Protein AF-0000000072866044 (afdb_homodimer)

pLDDT: mean 79.86, std 19.88, range [23.05, 97.19]

Sequence (436 aa):
MRSSCVAKRYHACALRVPADTEILWDAISYHPGSRALTWEPTCPVSGHVNLCWRPGPGAHCLKLEHSGRPAHGRVRYPLVDPQPQLCLKFSTSLGFRVRCPFEKLLFPAWKMTTQPAPSPGHLRIAFFSPSPARFQVCLCHQGKTWPPACHRVLRAMPLPPASVSQGDPTEDPTVAFVDIPRDDACAPSTCIQGWRTDVHFSAPQQLCNLQCGAAAPSMRSSCVAKRYHACALRVPADTEILWDAISYHPGSRALTWEPTCPVSGHVNLCWRPGPGAHCLKLEHSGRPAHGRVRYPLVDPQPQLCLKFSTSLGFRVRCPFEKLLFPAWKMTTQPAPSPGHLRIAFFSPSPARFQVCLCHQGKTWPPACHRVLRAMPLPPASVSQGDPTEDPTVAFVDIPRDDACAPSTCIQGWRTDVHFSAPQQLCNLQCGAAAPS

Solvent-accessible surface area (backbone atoms only — not comparable to full-atom values): 24261 Å² total; per-residue (Å²): 135,85,81,77,72,78,68,73,77,72,59,78,50,64,78,78,48,82,79,54,51,57,58,53,48,59,22,34,34,37,22,57,68,64,26,25,39,32,39,41,48,93,31,79,48,78,42,35,31,28,40,20,31,30,90,45,89,89,48,72,68,44,72,43,85,94,38,73,41,73,29,79,40,77,42,77,42,65,36,41,53,60,26,40,30,28,28,42,34,42,35,43,97,88,46,71,50,76,47,43,64,29,51,74,42,56,29,35,41,51,45,78,48,76,43,80,32,92,54,84,67,26,30,24,42,37,36,40,22,56,54,91,76,43,39,34,35,29,44,15,47,64,86,39,71,51,66,91,64,32,53,67,79,42,70,36,42,74,54,70,78,56,86,66,72,78,69,76,80,71,71,72,57,32,48,28,32,38,76,40,51,34,72,67,61,37,29,84,54,18,24,43,35,36,32,57,61,82,49,76,42,56,45,54,50,78,48,63,59,47,80,69,69,82,73,75,80,129,136,87,80,76,74,76,69,73,77,73,59,80,51,65,79,76,49,80,79,53,50,58,59,53,48,60,22,35,32,36,22,58,69,64,26,26,39,32,38,41,48,93,35,81,48,78,42,35,29,28,39,21,32,29,89,45,90,91,47,71,66,42,74,43,84,93,37,74,40,73,28,83,39,78,43,78,43,64,36,41,53,60,24,40,33,28,26,42,34,42,36,44,98,87,44,70,49,74,47,43,64,28,52,74,44,57,30,36,42,52,45,80,47,76,44,79,33,93,54,84,69,26,30,23,42,36,36,39,22,55,53,89,77,42,39,34,35,29,45,16,48,65,88,40,69,50,67,94,64,32,55,65,77,42,71,38,41,74,55,71,80,56,85,66,73,75,70,77,77,70,72,71,56,33,48,30,32,38,76,39,51,32,73,67,60,36,29,84,54,17,24,42,35,38,33,54,62,81,50,75,42,57,44,54,49,76,48,64,58,48,79,70,69,82,71,74,78,127

Organism: Camelus dromedarius (NCBI:txid9838)

Secondary structure (DSSP, 8-state):
--------------TTSGGGHHHHHTTEEEETTTTEEEE--SS---SEEEEEE--STTPPPEEPTT--EE-SS-EEE-SB---TTEEEEEE-SS-EEEE-TTTT-SS-SSEEEEEE-SSTTEEEEEEEESS---EEEEEEETT--SGGG-EEEEE-EEPP--------SS---EEEEEEEEHHHHTSTTEEEEEEESSSSB-PPEEEES---------/--------------TTSGGGHHHHHTTEEEETTTTEEEE--SS---SEEEEEE--STTPPPEEPTT--EE-SS-EEE-SB---TTEEEEEE-SS-EEEE-TTTT-SS-SSEEEEEE-SSTTEEEEEEEESS---EEEEEEETT--SGGG-EEEEE-EEPP--------SS-PPEEEEEEEEHHHHTSTTEEEEEEESSSSB-PPEEEES---------

Nearest PDB structures (foldseek):
  7skp-assembly1_B  TM=4.802E-01  e=5.823E-01  synthetic construct
  6xco-assembly1_D  TM=2.799E-01  e=1.063E-01  Homo sapiens
  5ks9-assembly1_G  TM=3.116E-01  e=2.854E-01  Homo sapiens
  7skp-assembly1_A  TM=3.589E-01  e=5.218E-01  synthetic construct
  5d2l-assembly1_I  TM=3.971E-01  e=3.761E+00  Homo sapiens

Foldseek 3Di:
DPPPPPPPPQPPLCPVDPVSVVQQVVQWDADVVQRKIKGFRPHADFFKKFKFFDQDPPGDTHGDPPGIDTRGGMDMDTFEWLAQRIKMKTADPVGIDIDRPCVPPPDTQKDWDWDCDPDAQKIKIKMFHQDDFKKKKFKAAQPQPDVVSTPDIGTWAWDDPPVVPPDDPPRGTTMTIDIDGPCRCQPARMKMWMWTDVGDDTHIHIDTNDDPPDRDDD/DDPPPPPPPQPPLCVPDPVSVVQQVVQWDADVVQRKIKGFRPHADFFKKFKFFDQDPPGDTHGDPPGIDTRGGMDMDTFEWLAQRIKMKTADPVGIDIDRPCVPPPDTQKDWDWDCDPDAQKIKIKMFHQDDFKKKKFKAAAPQPDVVSTPDIGIWAWDDPPVPPPDDPPRGTTMTIDIDGNCRCQPARMKMWMWTDPGDDTHIHIDTNDDPPDRPDD

Structure (mmCIF, N/CA/C/O backbone):
data_AF-0000000072866044-model_v1
#
loop_
_entity.id
_entity.type
_entity.pdbx_description
1 polymer 'Putative interleukin-17 receptor E-like'
#
loop_
_atom_site.group_PDB
_atom_site.id
_atom_site.type_symbol
_atom_site.label_atom_id
_atom_site.label_alt_id
_atom_site.label_comp_id
_atom_site.label_asym_id
_atom_site.label_entity_id
_atom_site.label_seq_id
_atom_site.pdbx_PDB_ins_code
_atom_site.Cartn_x
_atom_site.Cartn_y
_atom_site.Cartn_z
_atom_site.occupancy
_atom_site.B_iso_or_equiv
_atom_site.auth_seq_id
_atom_site.auth_comp_id
_atom_site.auth_asym_id
_atom_site.auth_atom_id
_atom_site.pdbx_PDB_model_num
ATOM 1 N N . MET A 1 1 ? -48.031 -18.766 2.736 1 23.05 1 MET A N 1
ATOM 2 C CA . MET A 1 1 ? -47.094 -17.625 2.754 1 23.05 1 MET A CA 1
ATOM 3 C C . MET A 1 1 ? -45.938 -17.859 1.81 1 23.05 1 MET A C 1
ATOM 5 O O . MET A 1 1 ? -45.219 -18.859 1.936 1 23.05 1 MET A O 1
ATOM 9 N N . ARG A 1 2 ? -46 -17.344 0.499 1 23.19 2 ARG A N 1
ATOM 10 C CA . ARG A 1 2 ? -45.219 -17.484 -0.715 1 23.19 2 ARG A CA 1
ATOM 11 C C . ARG A 1 2 ? -43.812 -16.922 -0.524 1 23.19 2 ARG A C 1
ATOM 13 O O . ARG A 1 2 ? -43.656 -15.758 -0.14 1 23.19 2 ARG A O 1
ATOM 20 N N . SER A 1 3 ? -42.844 -17.703 -0.082 1 25.66 3 SER A N 1
ATOM 21 C CA . SER A 1 3 ? -41.438 -17.375 0.118 1 25.66 3 SER A CA 1
ATOM 22 C C . SER A 1 3 ? -40.812 -16.828 -1.161 1 25.66 3 SER A C 1
ATOM 24 O O . SER A 1 3 ? -40.75 -17.531 -2.174 1 25.66 3 SER A O 1
ATOM 26 N N . SER A 1 4 ? -41 -15.539 -1.561 1 24.58 4 SER A N 1
ATOM 27 C CA . SER A 1 4 ? -40.5 -14.945 -2.789 1 24.58 4 SER A CA 1
ATOM 28 C C . SER A 1 4 ? -38.969 -14.961 -2.812 1 24.58 4 SER A C 1
ATOM 30 O O . SER A 1 4 ? -38.312 -14.367 -1.941 1 24.58 4 SER A O 1
ATOM 32 N N . CYS A 1 5 ? -38.312 -16.047 -3.188 1 25.22 5 CYS A N 1
ATOM 33 C CA . CYS A 1 5 ? -36.906 -16.156 -3.551 1 25.22 5 CYS A CA 1
ATOM 34 C C . CYS A 1 5 ? -36.5 -15.016 -4.469 1 25.22 5 CYS A C 1
ATOM 36 O O . CYS A 1 5 ? -37.031 -14.859 -5.566 1 25.22 5 CYS A O 1
ATOM 38 N N . VAL A 1 6 ? -36.25 -13.883 -3.98 1 29.11 6 VAL A N 1
ATOM 39 C CA . VAL A 1 6 ? -35.75 -12.844 -4.871 1 29.11 6 VAL A CA 1
ATOM 40 C C . VAL A 1 6 ? -34.562 -13.391 -5.68 1 29.11 6 VAL A C 1
ATOM 42 O O . VAL A 1 6 ? -33.562 -13.812 -5.113 1 29.11 6 VAL A O 1
ATOM 45 N N . ALA A 1 7 ? -34.719 -14.086 -6.816 1 30.11 7 ALA A N 1
ATOM 46 C CA . ALA A 1 7 ? -33.812 -14.406 -7.898 1 30.11 7 ALA A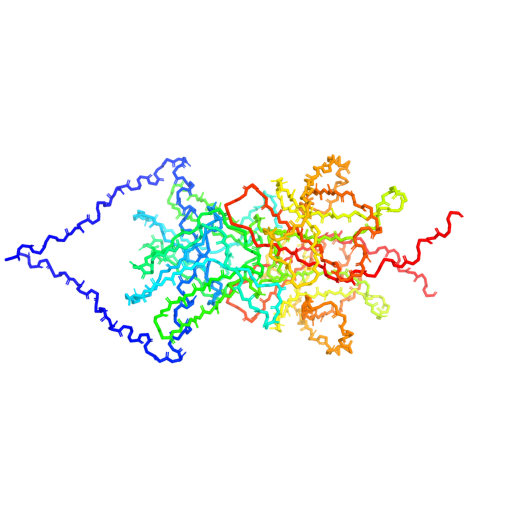 CA 1
ATOM 47 C C . ALA A 1 7 ? -32.875 -13.242 -8.188 1 30.11 7 ALA A C 1
ATOM 49 O O . ALA A 1 7 ? -33.312 -12.133 -8.484 1 30.11 7 ALA A O 1
ATOM 50 N N . LYS A 1 8 ? -31.844 -13.32 -7.574 1 34.25 8 LYS A N 1
ATOM 51 C CA . LYS A 1 8 ? -30.922 -12.328 -8.094 1 34.25 8 LYS A CA 1
ATOM 52 C C . LYS A 1 8 ? -30.859 -12.375 -9.625 1 34.25 8 LYS A C 1
ATOM 54 O O . LYS A 1 8 ? -30.703 -13.445 -10.211 1 34.25 8 LYS A O 1
ATOM 59 N N . ARG A 1 9 ? -31.547 -11.625 -10.344 1 32.16 9 ARG A N 1
ATOM 60 C CA . ARG A 1 9 ? -31.469 -11.523 -11.797 1 32.16 9 ARG A CA 1
ATOM 61 C C . ARG A 1 9 ? -30.031 -11.586 -12.273 1 32.16 9 ARG A C 1
ATOM 63 O O . ARG A 1 9 ? -29.188 -10.812 -11.836 1 32.16 9 ARG A O 1
ATOM 70 N N . TYR A 1 10 ? -29.5 -12.828 -12.531 1 34.56 10 TYR A N 1
ATOM 71 C CA . TYR A 1 10 ? -28.234 -13.039 -13.219 1 34.56 10 TYR A CA 1
ATOM 72 C C . TYR A 1 10 ? -28.172 -12.242 -14.516 1 34.56 10 TYR A C 1
ATOM 74 O O . TYR A 1 10 ? -28.969 -12.469 -15.422 1 34.56 10 TYR A O 1
ATOM 82 N N . HIS A 1 11 ? -28.094 -11 -14.547 1 36.72 11 HIS A N 1
ATOM 83 C CA . HIS A 1 11 ? -27.797 -10.43 -15.852 1 36.72 11 HIS A CA 1
ATOM 84 C C . HIS A 1 11 ? -26.688 -11.211 -16.547 1 36.72 11 HIS A C 1
ATOM 86 O O . HIS A 1 11 ? -25.688 -11.578 -15.922 1 36.72 11 HIS A O 1
ATOM 92 N N . ALA A 1 12 ? -26.969 -12.008 -17.484 1 39.56 12 ALA A N 1
ATOM 93 C CA . ALA A 1 12 ? -26 -12.641 -18.391 1 39.56 12 ALA A CA 1
ATOM 94 C C . ALA A 1 12 ? -24.797 -11.742 -18.609 1 39.56 12 ALA A C 1
ATOM 96 O O . ALA A 1 12 ? -24.906 -10.664 -19.203 1 39.56 12 ALA A O 1
ATOM 97 N N . CYS A 1 13 ? -23.969 -11.539 -17.641 1 50.25 13 CYS A N 1
ATOM 98 C CA . CYS A 1 13 ? -22.719 -10.82 -17.844 1 50.25 13 CYS A CA 1
ATOM 99 C C . CYS A 1 13 ? -22.047 -11.266 -19.141 1 50.25 13 CYS A C 1
ATOM 101 O O . CYS A 1 13 ? -21.594 -12.406 -19.25 1 50.25 13 CYS A O 1
ATOM 103 N N . ALA A 1 14 ? -22.656 -11.078 -20.328 1 44.72 14 ALA A N 1
ATOM 104 C CA . ALA A 1 14 ? -21.938 -11.344 -21.578 1 44.72 14 ALA A CA 1
ATOM 105 C C . ALA A 1 14 ? -20.484 -10.914 -21.469 1 44.72 14 ALA A C 1
ATOM 107 O O . ALA A 1 14 ? -20.172 -9.719 -21.484 1 44.72 14 ALA A O 1
ATOM 108 N N . LEU A 1 15 ? -19.766 -11.539 -20.734 1 49.53 15 LEU A N 1
ATOM 109 C CA . LEU A 1 15 ? -18.312 -11.344 -20.734 1 49.53 15 LEU A CA 1
ATOM 110 C C . LEU A 1 15 ? -17.797 -11.148 -22.156 1 49.53 15 LEU A C 1
ATOM 112 O O . LEU A 1 15 ? -16.594 -11.25 -22.406 1 49.53 15 LEU A O 1
ATOM 116 N N . ARG A 1 16 ? -18.703 -11.133 -23.203 1 43.28 16 ARG A N 1
ATOM 117 C CA . ARG A 1 16 ? -18.125 -11.039 -24.531 1 43.28 16 ARG A CA 1
ATOM 118 C C . ARG A 1 16 ? -17.469 -9.68 -24.766 1 43.28 16 ARG A C 1
ATOM 120 O O . ARG A 1 16 ? -16.844 -9.445 -25.797 1 43.28 16 ARG A O 1
ATOM 127 N N . VAL A 1 17 ? -17.938 -8.523 -24.234 1 43.94 17 VAL A N 1
ATOM 128 C CA . VAL A 1 17 ? -17.578 -7.223 -24.797 1 43.94 17 VAL A CA 1
ATOM 129 C C . VAL A 1 17 ? -16.312 -6.703 -24.125 1 43.94 17 VAL A C 1
ATOM 131 O O . VAL A 1 17 ? -16.172 -6.809 -22.906 1 43.94 17 VAL A O 1
ATOM 134 N N . PRO A 1 18 ? -15.359 -6.215 -24.906 1 46.56 18 PRO A N 1
ATOM 135 C CA . PRO A 1 18 ? -14.109 -5.562 -24.516 1 46.56 18 PRO A CA 1
ATOM 136 C C . PRO A 1 18 ? -14.273 -4.648 -23.312 1 46.56 18 PRO A C 1
ATOM 138 O O . PRO A 1 18 ? -13.383 -4.57 -22.469 1 46.56 18 PRO A O 1
ATOM 141 N N . ALA A 1 19 ? -15.266 -3.787 -23.391 1 44.84 19 ALA A N 1
ATOM 142 C CA . ALA A 1 19 ? -15.555 -2.721 -22.438 1 44.84 19 ALA A CA 1
ATOM 143 C C . ALA A 1 19 ? -15.883 -3.291 -21.047 1 44.84 19 ALA A C 1
ATOM 145 O O . ALA A 1 19 ? -15.609 -2.656 -20.031 1 44.84 19 ALA A O 1
ATOM 146 N N . ASP A 1 20 ? -16.469 -4.359 -21 1 49.62 20 ASP A N 1
ATOM 147 C CA . ASP A 1 20 ? -17.047 -5.105 -19.891 1 49.62 20 ASP A CA 1
ATOM 148 C C . ASP A 1 20 ? -15.953 -5.688 -19 1 49.62 20 ASP A C 1
ATOM 150 O O . ASP A 1 20 ? -16.25 -6.301 -17.969 1 49.62 20 ASP A O 1
ATOM 154 N N . THR A 1 21 ? -14.75 -5.492 -19.547 1 56.94 21 THR A N 1
ATOM 155 C CA . THR A 1 21 ? -13.578 -6.074 -18.906 1 56.94 21 THR A CA 1
ATOM 156 C C . THR A 1 21 ? -13.258 -5.344 -17.594 1 56.94 21 THR A C 1
ATOM 158 O O . THR A 1 21 ? -12.789 -5.961 -16.641 1 56.94 21 THR A O 1
ATOM 161 N N . GLU A 1 22 ? -13.695 -4.086 -17.594 1 64.38 22 GLU A N 1
ATOM 162 C CA . GLU A 1 22 ? -13.391 -3.342 -16.375 1 64.38 22 GLU A CA 1
ATOM 163 C C . GLU A 1 22 ? -14.227 -3.852 -15.195 1 64.38 22 GLU A C 1
ATOM 165 O O . GLU A 1 22 ? -13.758 -3.857 -14.055 1 64.38 22 GLU A O 1
ATOM 170 N N . ILE A 1 23 ? -15.383 -4.316 -15.625 1 63.91 23 ILE A N 1
ATOM 171 C CA . ILE A 1 23 ? -16.297 -4.793 -14.602 1 63.91 23 ILE A CA 1
ATOM 172 C C . ILE A 1 23 ? -15.719 -6.023 -13.914 1 63.91 23 ILE A C 1
ATOM 174 O O . ILE A 1 23 ? -15.906 -6.219 -12.711 1 63.91 23 ILE A O 1
ATOM 178 N N . LEU A 1 24 ? -15.016 -6.762 -14.703 1 70.62 24 LEU A N 1
ATOM 179 C CA . LEU A 1 24 ? -14.398 -7.973 -14.172 1 70.62 24 LEU A CA 1
ATOM 180 C C . LEU A 1 24 ? -13.422 -7.641 -13.047 1 70.62 24 LEU A C 1
ATOM 182 O O . LEU A 1 24 ? -13.344 -8.367 -12.062 1 70.62 24 LEU A O 1
ATOM 186 N N . TRP A 1 25 ? -12.852 -6.398 -13.156 1 73 25 TRP A N 1
ATOM 187 C CA . TRP A 1 25 ? -11.75 -6.125 -12.234 1 73 25 TRP A CA 1
ATOM 188 C C . TRP A 1 25 ? -12.242 -5.348 -11.016 1 73 25 TRP A C 1
ATOM 190 O O . TRP A 1 25 ? -11.578 -5.316 -9.977 1 73 25 TRP A O 1
ATOM 200 N N . ASP A 1 26 ? -13.383 -4.801 -11.18 1 78.19 26 ASP A N 1
ATOM 201 C CA . ASP A 1 26 ? -13.984 -4.188 -9.992 1 78.19 26 ASP A CA 1
ATOM 202 C C . ASP A 1 26 ? -14.375 -5.246 -8.961 1 78.19 26 ASP A C 1
ATOM 204 O O . ASP A 1 26 ? -14.703 -4.914 -7.82 1 78.19 26 ASP A O 1
ATOM 208 N N . ALA A 1 27 ? -14.188 -6.465 -9.383 1 83.44 27 ALA A N 1
ATOM 209 C CA . ALA A 1 27 ? -14.562 -7.609 -8.555 1 83.44 27 ALA A CA 1
ATOM 210 C C . ALA A 1 27 ? -13.406 -8.047 -7.668 1 83.44 27 ALA A C 1
ATOM 212 O O . ALA A 1 27 ? -13.539 -8.984 -6.875 1 83.44 27 ALA A O 1
ATOM 213 N N . ILE A 1 28 ? -12.266 -7.371 -7.77 1 91.19 28 ILE A N 1
ATOM 214 C CA . ILE A 1 28 ? -11.109 -7.727 -6.953 1 91.19 28 ILE A CA 1
ATOM 215 C C . ILE A 1 28 ? -11.18 -6.984 -5.621 1 91.19 28 ILE A C 1
ATOM 217 O O . ILE A 1 28 ? -11.43 -5.777 -5.586 1 91.19 28 ILE A O 1
ATOM 221 N N . SER A 1 29 ? -11.031 -7.715 -4.562 1 92.44 29 SER A N 1
ATOM 222 C CA . SER A 1 29 ? -11.008 -7.125 -3.229 1 92.44 29 SER A CA 1
ATOM 223 C C . SER A 1 29 ? -9.82 -7.629 -2.42 1 92.44 29 SER A C 1
ATOM 225 O O . SER A 1 29 ? -9.5 -8.82 -2.453 1 92.44 29 SER A O 1
ATOM 227 N N . TYR A 1 30 ? -9.203 -6.758 -1.71 1 92.69 30 TYR A N 1
ATOM 228 C CA . TYR A 1 30 ? -8.141 -7.117 -0.778 1 92.69 30 TYR A CA 1
ATOM 229 C C . TYR A 1 30 ? -8.617 -6.996 0.665 1 92.69 30 TYR A C 1
ATOM 231 O O . TYR A 1 30 ? -9.266 -6.016 1.032 1 92.69 30 TYR A O 1
ATOM 239 N N . HIS A 1 31 ? -8.32 -7.957 1.426 1 90.56 31 HIS A N 1
ATOM 240 C CA . HIS A 1 31 ? -8.68 -8.016 2.838 1 90.56 31 HIS A CA 1
ATOM 241 C C . HIS A 1 31 ? -7.449 -7.844 3.725 1 90.56 31 HIS A C 1
ATOM 243 O O . HIS A 1 31 ? -6.793 -8.828 4.078 1 90.56 31 HIS A O 1
ATOM 249 N N . PRO A 1 32 ? -7.227 -6.613 4.141 1 87.38 32 PRO A N 1
ATOM 250 C CA . PRO A 1 32 ? -5.973 -6.352 4.852 1 87.38 32 PRO A CA 1
ATOM 251 C C . PRO A 1 32 ? -5.848 -7.156 6.145 1 87.38 32 PRO A C 1
ATOM 253 O O . PRO A 1 32 ? -4.742 -7.535 6.539 1 87.38 32 PRO A O 1
ATOM 256 N N . GLY A 1 33 ? -6.926 -7.406 6.797 1 84 33 GLY A N 1
ATOM 257 C CA . GLY A 1 33 ? -6.879 -8.156 8.039 1 84 33 GLY A CA 1
ATOM 258 C C . GLY A 1 33 ? -6.34 -9.562 7.871 1 84 33 GLY A C 1
ATOM 259 O O . GLY A 1 33 ? -5.504 -10.008 8.656 1 84 33 GLY A O 1
ATOM 260 N N . SER A 1 34 ? -6.824 -10.188 6.902 1 86.06 34 SER A N 1
ATOM 261 C CA . SER A 1 34 ? -6.41 -11.562 6.648 1 86.06 34 SER A CA 1
ATOM 262 C C . SER A 1 34 ? -5.359 -11.633 5.547 1 86.06 34 SER A C 1
ATOM 264 O O . SER A 1 34 ? -4.852 -12.711 5.23 1 86.06 34 SER A O 1
ATOM 266 N N . ARG A 1 35 ? -5.023 -10.523 4.992 1 89.62 35 ARG A N 1
ATOM 267 C CA . ARG A 1 35 ? -4.074 -10.438 3.887 1 89.62 35 ARG A CA 1
ATOM 268 C C . ARG A 1 35 ? -4.473 -11.375 2.752 1 89.62 35 ARG A C 1
ATOM 270 O O . ARG A 1 35 ? -3.639 -12.117 2.232 1 89.62 35 ARG A O 1
ATOM 277 N N . ALA A 1 36 ? -5.734 -11.305 2.455 1 93.44 36 ALA A N 1
ATOM 278 C CA . ALA A 1 36 ? -6.262 -12.148 1.389 1 93.44 36 ALA A CA 1
ATOM 279 C C . ALA A 1 36 ? -6.746 -11.312 0.211 1 93.44 36 ALA A C 1
ATOM 281 O O . ALA A 1 36 ? -7.141 -10.156 0.384 1 93.44 36 ALA A O 1
ATOM 282 N N . LEU A 1 37 ? -6.672 -11.875 -0.979 1 94.69 37 LEU A N 1
ATOM 283 C CA . LEU A 1 37 ? -7.219 -11.297 -2.199 1 94.69 37 LEU A CA 1
ATOM 284 C C . LEU A 1 37 ? -8.391 -12.125 -2.721 1 94.69 37 LEU A C 1
ATOM 286 O O . LEU A 1 37 ? -8.305 -13.352 -2.793 1 94.69 37 LEU A O 1
ATOM 290 N N . THR A 1 38 ? -9.453 -11.453 -2.979 1 93.69 38 THR A N 1
ATOM 291 C CA . THR A 1 38 ? -10.594 -12.172 -3.529 1 93.69 38 THR A CA 1
ATOM 292 C C . THR A 1 38 ? -11.016 -11.57 -4.871 1 93.69 38 THR A C 1
ATOM 294 O O . THR A 1 38 ? -10.781 -10.391 -5.129 1 93.69 38 THR A O 1
ATOM 297 N N . TRP A 1 39 ? -11.469 -12.43 -5.715 1 92.5 39 TRP A N 1
ATOM 298 C CA . TRP A 1 39 ? -12.086 -12.07 -6.984 1 92.5 39 TRP A CA 1
ATOM 299 C C . TRP A 1 39 ? -13.484 -12.672 -7.098 1 92.5 39 TRP A C 1
ATOM 301 O O . TRP A 1 39 ? -13.656 -13.891 -7.047 1 92.5 39 TRP A O 1
ATOM 311 N N . GLU A 1 40 ? -14.445 -11.828 -7.117 1 88 40 GLU A N 1
ATOM 312 C CA . GLU A 1 40 ? -15.836 -12.266 -7.168 1 88 40 GLU A CA 1
ATOM 313 C C . GLU A 1 40 ? -16.609 -11.531 -8.266 1 88 40 GLU A C 1
ATOM 315 O O . GLU A 1 40 ? -17.234 -10.5 -8.008 1 88 40 GLU A O 1
ATOM 320 N N . PRO A 1 41 ? -16.594 -12.164 -9.391 1 81.56 41 PRO A N 1
ATOM 321 C CA . PRO A 1 41 ? -17.312 -11.516 -10.484 1 81.56 41 PRO A CA 1
ATOM 322 C C . PRO A 1 41 ? -18.797 -11.336 -10.195 1 81.56 41 PRO A C 1
ATOM 324 O O . PRO A 1 41 ? -19.406 -12.195 -9.555 1 81.56 41 PRO A O 1
ATOM 327 N N . THR A 1 42 ? -19.359 -10.234 -10.648 1 76.62 42 THR A N 1
ATOM 328 C CA . THR A 1 42 ? -20.75 -9.906 -10.398 1 76.62 42 THR A CA 1
ATOM 329 C C . THR A 1 42 ? -21.672 -10.812 -11.203 1 76.62 42 THR A C 1
ATOM 331 O O . THR A 1 42 ? -22.859 -10.961 -10.875 1 76.62 42 THR A O 1
ATOM 334 N N . CYS A 1 43 ? -21.156 -11.383 -12.273 1 76.88 43 CYS A N 1
ATOM 335 C CA . CYS A 1 43 ? -21.906 -12.312 -13.102 1 76.88 43 CYS A CA 1
ATOM 336 C C . CYS A 1 43 ? -21.141 -13.633 -13.258 1 76.88 43 CYS A C 1
ATOM 338 O O . CYS A 1 43 ? -19.922 -13.664 -13.148 1 76.88 43 CYS A O 1
ATOM 340 N N . PRO A 1 44 ? -21.906 -14.68 -13.383 1 78.75 44 PRO A N 1
ATOM 341 C CA . PRO A 1 44 ? -21.219 -15.961 -13.578 1 78.75 44 PRO A CA 1
ATOM 342 C C . PRO A 1 44 ? -20.297 -15.969 -14.781 1 78.75 44 PRO A C 1
ATOM 344 O O . PRO A 1 44 ? -20.641 -15.43 -15.836 1 78.75 44 PRO A O 1
ATOM 347 N N . VAL A 1 45 ? -19.109 -16.375 -14.609 1 80.81 45 VAL A N 1
ATOM 348 C CA . VAL A 1 45 ? -18.141 -16.484 -15.695 1 80.81 45 VAL A CA 1
ATOM 349 C C . VAL A 1 45 ? -17.562 -17.906 -15.734 1 80.81 45 VAL A C 1
ATOM 351 O O . VAL A 1 45 ? -17.672 -18.641 -14.758 1 80.81 45 VAL A O 1
ATOM 354 N N . SER A 1 46 ? -17.203 -18.281 -16.984 1 84 46 SER A N 1
ATOM 355 C CA . SER A 1 46 ? -16.531 -19.562 -17.156 1 84 46 SER A CA 1
ATOM 356 C C . SER A 1 46 ? -15.094 -19.375 -17.625 1 84 46 SER A C 1
ATOM 358 O O . SER A 1 46 ? -14.805 -18.5 -18.438 1 84 46 SER A O 1
ATOM 360 N N . GLY A 1 47 ? -14.219 -20.078 -17.094 1 90.69 47 GLY A N 1
ATOM 361 C CA . GLY A 1 47 ? -12.805 -20 -17.422 1 90.69 47 GLY A CA 1
ATOM 362 C C . GLY A 1 47 ? -11.898 -20.312 -16.234 1 90.69 47 GLY A C 1
ATOM 363 O O . GLY A 1 47 ? -12.227 -21.156 -15.398 1 90.69 47 GLY A O 1
ATOM 364 N N . HIS A 1 48 ? -10.727 -19.75 -16.312 1 94 48 HIS A N 1
ATOM 365 C CA . HIS A 1 48 ? -9.742 -19.969 -15.25 1 94 48 HIS A CA 1
ATOM 366 C C . HIS A 1 48 ? -9.102 -18.656 -14.812 1 94 48 HIS A C 1
ATOM 368 O O . HIS A 1 48 ? -8.984 -17.719 -15.609 1 94 48 HIS A O 1
ATOM 374 N N . VAL A 1 49 ? -8.82 -18.656 -13.531 1 94 49 VAL A N 1
ATOM 375 C CA . VAL A 1 49 ? -8.141 -17.469 -13 1 94 49 VAL A CA 1
ATOM 376 C C . VAL A 1 49 ? -6.895 -17.906 -12.234 1 94 49 VAL A C 1
ATOM 378 O O . VAL A 1 49 ? -6.863 -18.984 -11.641 1 94 49 VAL A O 1
ATOM 381 N N . ASN A 1 50 ? -5.855 -17.109 -12.305 1 96.31 50 ASN A N 1
ATOM 382 C CA . ASN A 1 50 ? -4.641 -17.344 -11.531 1 96.31 50 ASN A CA 1
ATOM 383 C C . ASN A 1 50 ? -3.928 -16.031 -11.195 1 96.31 50 ASN A C 1
ATOM 385 O O . ASN A 1 50 ? -4.172 -15.008 -11.836 1 96.31 50 ASN A O 1
ATOM 389 N N . LEU A 1 51 ? -3.158 -16.078 -10.18 1 97.19 51 LEU A N 1
ATOM 390 C CA . LEU A 1 51 ? -2.23 -14.977 -9.914 1 97.19 51 LEU A CA 1
ATOM 391 C C . LEU A 1 51 ? -1.035 -15.039 -10.859 1 97.19 51 LEU A C 1
ATOM 393 O O . LEU A 1 51 ? -0.642 -16.125 -11.297 1 97.19 51 LEU A O 1
ATOM 397 N N . CYS A 1 52 ? -0.518 -13.906 -11.18 1 96 52 CYS A N 1
ATOM 398 C CA . CYS A 1 52 ? 0.648 -13.875 -12.055 1 96 52 CYS A CA 1
ATOM 399 C C . CYS A 1 52 ? 1.544 -12.688 -11.727 1 96 52 CYS A C 1
ATOM 401 O O . CYS A 1 52 ? 1.129 -11.766 -11.016 1 96 52 CYS A O 1
ATOM 403 N N . TRP A 1 53 ? 2.793 -12.805 -12.109 1 94.88 53 TRP A N 1
ATOM 404 C CA . TRP A 1 53 ? 3.836 -11.82 -11.859 1 94.88 53 TRP A CA 1
ATOM 405 C C . TRP A 1 53 ? 4.199 -11.07 -13.133 1 94.88 53 TRP A C 1
ATOM 407 O O . TRP A 1 53 ? 4.5 -11.688 -14.164 1 94.88 53 TRP A O 1
ATOM 417 N N . ARG A 1 54 ? 4.086 -9.781 -13.047 1 92.69 54 ARG A N 1
ATOM 418 C CA . ARG A 1 54 ? 4.5 -8.914 -14.141 1 92.69 54 ARG A CA 1
ATOM 419 C C . ARG A 1 54 ? 5.699 -8.062 -13.742 1 92.69 54 ARG A C 1
ATOM 421 O O . ARG A 1 54 ? 5.559 -7.094 -12.992 1 92.69 54 ARG A O 1
ATOM 428 N N . PRO A 1 55 ? 6.918 -8.391 -14.242 1 87 55 PRO A N 1
ATOM 429 C CA . PRO A 1 55 ? 8.133 -7.699 -13.797 1 87 55 PRO A CA 1
ATOM 430 C C . PRO A 1 55 ? 8.164 -6.23 -14.211 1 87 55 PRO A C 1
ATOM 432 O O . PRO A 1 55 ? 8.883 -5.43 -13.609 1 87 55 PRO A O 1
ATOM 435 N N . GLY A 1 56 ? 7.484 -5.84 -15.25 1 82 56 GLY A N 1
ATOM 436 C CA . GLY A 1 56 ? 7.438 -4.465 -15.719 1 82 56 GLY A CA 1
ATOM 437 C C . GLY A 1 56 ? 6.336 -4.219 -16.734 1 82 56 GLY A C 1
ATOM 438 O O . GLY A 1 56 ? 5.637 -5.148 -17.141 1 82 56 GLY A O 1
ATOM 439 N N . PRO A 1 57 ? 6.227 -2.945 -17.016 1 78.56 57 PRO A N 1
ATOM 440 C CA . PRO A 1 57 ? 5.191 -2.633 -18 1 78.56 57 PRO A CA 1
ATOM 441 C C . PRO A 1 57 ? 5.41 -3.352 -19.328 1 78.56 57 PRO A C 1
ATOM 443 O O . PRO A 1 57 ? 6.543 -3.428 -19.812 1 78.56 57 PRO A O 1
ATOM 446 N N . GLY A 1 58 ? 4.383 -3.861 -19.875 1 81.19 58 GLY A N 1
ATOM 447 C CA . GLY A 1 58 ? 4.453 -4.492 -21.188 1 81.19 58 GLY A CA 1
ATOM 448 C C . GLY A 1 58 ? 4.961 -5.922 -21.125 1 81.19 58 GLY A C 1
ATOM 449 O O . GLY A 1 58 ? 4.906 -6.641 -22.125 1 81.19 58 GLY A O 1
ATOM 450 N N . ALA A 1 59 ? 5.578 -6.277 -20.062 1 85.5 59 ALA A N 1
ATOM 451 C CA . ALA A 1 59 ? 6.074 -7.645 -19.938 1 85.5 59 ALA A CA 1
ATOM 452 C C . ALA A 1 59 ? 4.926 -8.641 -19.828 1 85.5 59 ALA A C 1
ATOM 454 O O . ALA A 1 59 ? 3.812 -8.273 -19.438 1 85.5 59 ALA A O 1
ATOM 455 N N . HIS A 1 60 ? 5.238 -9.852 -20.219 1 89.75 60 HIS A N 1
ATOM 456 C CA . HIS A 1 60 ? 4.254 -10.922 -20.047 1 89.75 60 HIS A CA 1
ATOM 457 C C . HIS A 1 60 ? 4.055 -11.242 -18.578 1 89.75 60 HIS A C 1
ATOM 459 O O . HIS A 1 60 ? 5 -11.188 -17.781 1 89.75 60 HIS A O 1
ATOM 465 N N . CYS A 1 61 ? 2.824 -11.523 -18.281 1 93.31 61 CYS A N 1
ATOM 466 C CA . CYS A 1 61 ? 2.498 -11.914 -16.922 1 93.31 61 CYS A CA 1
ATOM 467 C C . CYS A 1 61 ? 2.75 -13.406 -16.703 1 93.31 61 CYS A C 1
ATOM 469 O O . CYS A 1 61 ? 2.113 -14.242 -17.344 1 93.31 61 CYS A O 1
ATOM 471 N N . LEU A 1 62 ? 3.639 -13.719 -15.734 1 92.88 62 LEU A N 1
ATOM 472 C CA . LEU A 1 62 ? 4.039 -15.102 -15.523 1 92.88 62 LEU A CA 1
ATOM 473 C C . LEU A 1 62 ? 3.264 -15.719 -14.359 1 92.88 62 LEU A C 1
ATOM 475 O O . LEU A 1 62 ? 3.244 -15.164 -13.258 1 92.88 62 LEU A O 1
ATOM 479 N N . LYS A 1 63 ? 2.674 -16.875 -14.555 1 94.12 63 LYS A N 1
ATOM 480 C CA . LYS A 1 63 ? 1.794 -17.531 -13.594 1 94.12 63 LYS A CA 1
ATOM 481 C C . LYS A 1 63 ? 2.547 -17.891 -12.32 1 94.12 63 LYS A C 1
ATOM 483 O O . LYS A 1 63 ? 3.633 -18.469 -12.375 1 94.12 63 LYS A O 1
ATOM 488 N N . LEU A 1 64 ? 1.96 -17.531 -11.195 1 94.5 64 LEU A N 1
ATOM 489 C CA . LEU A 1 64 ? 2.504 -18.016 -9.93 1 94.5 64 LEU A CA 1
ATOM 490 C C . LEU A 1 64 ? 2.146 -19.469 -9.695 1 94.5 64 LEU A C 1
ATOM 492 O O . LEU A 1 64 ? 1.034 -19.906 -10.008 1 94.5 64 LEU A O 1
ATOM 496 N N . GLU A 1 65 ? 3.084 -20.109 -9.047 1 90.81 65 GLU A N 1
ATOM 497 C CA . GLU A 1 65 ? 2.879 -21.531 -8.797 1 90.81 65 GLU A CA 1
ATOM 498 C C . GLU A 1 65 ? 1.663 -21.766 -7.902 1 90.81 65 GLU A C 1
ATOM 500 O O . GLU A 1 65 ? 1.444 -21.031 -6.938 1 90.81 65 GLU A O 1
ATOM 505 N N . HIS A 1 66 ? 0.798 -22.781 -8.234 1 93.12 66 HIS A N 1
ATOM 506 C CA . HIS A 1 66 ? -0.318 -23.297 -7.441 1 93.12 66 HIS A CA 1
ATOM 507 C C . HIS A 1 66 ? -1.41 -22.234 -7.285 1 93.12 66 HIS A C 1
ATOM 509 O O . HIS A 1 66 ? -2.143 -22.234 -6.293 1 93.12 66 HIS A O 1
ATOM 515 N N . SER A 1 67 ? -1.502 -21.344 -8.219 1 96.12 67 SER A N 1
ATOM 516 C CA . SER A 1 67 ? -2.484 -20.281 -8.07 1 96.12 67 SER A CA 1
ATOM 517 C C . SER A 1 67 ? -3.674 -20.484 -9 1 96.12 67 SER A C 1
ATOM 519 O O . SER A 1 67 ? -4.668 -19.766 -8.922 1 96.12 67 SER A O 1
ATOM 521 N N . GLY A 1 68 ? -3.643 -21.453 -9.812 1 96.31 68 GLY A N 1
ATOM 522 C CA . GLY A 1 68 ? -4.73 -21.688 -10.75 1 96.31 68 GLY A CA 1
ATOM 523 C C . GLY A 1 68 ? -6.008 -22.141 -10.07 1 96.31 68 GLY A C 1
ATOM 524 O O . GLY A 1 68 ? -5.98 -22.984 -9.172 1 96.31 68 GLY A O 1
ATOM 525 N N . ARG A 1 69 ? -7.145 -21.516 -10.477 1 95.94 69 ARG A N 1
ATOM 526 C CA . ARG A 1 69 ? -8.477 -21.844 -9.977 1 95.94 69 ARG A CA 1
ATOM 527 C C . ARG A 1 69 ? -9.516 -21.734 -11.086 1 95.94 69 ARG A C 1
ATOM 529 O O . ARG A 1 69 ? -9.398 -20.906 -11.984 1 95.94 69 ARG A O 1
ATOM 536 N N . PRO A 1 70 ? -10.5 -22.641 -11.023 1 94 70 PRO A N 1
ATOM 537 C CA . PRO A 1 70 ? -11.633 -22.375 -11.914 1 94 70 PRO A CA 1
ATOM 538 C C . PRO A 1 70 ? -12.375 -21.094 -11.57 1 94 70 PRO A C 1
ATOM 540 O O . PRO A 1 70 ? -12.531 -20.75 -10.391 1 94 70 PRO A O 1
ATOM 543 N N . ALA A 1 71 ? -12.781 -20.422 -12.586 1 88.25 71 ALA A N 1
ATOM 544 C CA . ALA A 1 71 ? -13.492 -19.172 -12.375 1 88.25 71 ALA A CA 1
ATOM 545 C C . ALA A 1 71 ? -14.984 -19.406 -12.164 1 88.25 71 ALA A C 1
ATOM 547 O O . ALA A 1 71 ? -15.82 -18.859 -12.875 1 88.25 71 ALA A O 1
ATOM 548 N N . HIS A 1 72 ? -15.492 -20.234 -11.336 1 83.25 72 HIS A N 1
ATOM 549 C CA . HIS A 1 72 ? -16.891 -20.562 -11.078 1 83.25 72 HIS A CA 1
ATOM 550 C C . HIS A 1 72 ? -17.453 -19.703 -9.953 1 83.25 72 HIS A C 1
ATOM 552 O O . HIS A 1 72 ? -18.281 -20.172 -9.164 1 83.25 72 HIS A O 1
ATOM 558 N N . GLY A 1 73 ? -17.047 -18.516 -9.922 1 81.31 73 GLY A N 1
ATOM 559 C CA . GLY A 1 73 ? -17.531 -17.641 -8.867 1 81.31 73 GLY A CA 1
ATOM 560 C C . GLY A 1 73 ? -16.406 -17 -8.07 1 81.31 73 GLY A C 1
ATOM 561 O O . GLY A 1 73 ? -15.422 -16.516 -8.648 1 81.31 73 GLY A O 1
ATOM 562 N N . ARG A 1 74 ? -16.719 -17.062 -6.73 1 88.25 74 ARG A N 1
ATOM 563 C CA . ARG A 1 74 ? -15.758 -16.359 -5.879 1 88.25 74 ARG A CA 1
ATOM 564 C C . ARG A 1 74 ? -14.484 -17.188 -5.723 1 88.25 74 ARG A C 1
ATOM 566 O O . ARG A 1 74 ? -14.539 -18.375 -5.445 1 88.25 74 ARG A O 1
ATOM 573 N N . VAL A 1 75 ? -13.383 -16.547 -5.953 1 93.5 75 VAL A N 1
ATOM 574 C CA . VAL A 1 75 ? -12.062 -17.125 -5.75 1 93.5 75 VAL A CA 1
ATOM 575 C C . VAL A 1 75 ? -11.32 -16.375 -4.652 1 93.5 75 VAL A C 1
ATOM 577 O O . VAL A 1 75 ? -11.406 -15.141 -4.578 1 93.5 75 VAL A O 1
ATOM 580 N N . ARG A 1 76 ? -10.625 -17.109 -3.83 1 94.81 76 ARG A N 1
ATOM 581 C CA . ARG A 1 76 ? -9.898 -16.5 -2.725 1 94.81 76 ARG A CA 1
ATOM 582 C C . ARG A 1 76 ? -8.453 -16.969 -2.691 1 94.81 76 ARG A C 1
ATOM 584 O O . ARG A 1 76 ? -8.18 -18.172 -2.797 1 94.81 76 ARG A O 1
ATOM 591 N N . TYR A 1 77 ? -7.559 -16.062 -2.582 1 96.31 77 TYR A N 1
ATOM 592 C CA . TYR A 1 77 ? -6.141 -16.328 -2.391 1 96.31 77 TYR A CA 1
ATOM 593 C C . TYR A 1 77 ? -5.672 -15.852 -1.021 1 96.31 77 TYR A C 1
ATOM 595 O O . TYR A 1 77 ? -5.586 -14.648 -0.771 1 96.31 77 TYR A O 1
ATOM 603 N N . PRO A 1 78 ? -5.375 -16.75 -0.187 1 95 78 PRO A N 1
ATOM 604 C CA . PRO A 1 78 ? -4.941 -16.344 1.154 1 95 78 PRO A CA 1
ATOM 605 C C . PRO A 1 78 ? -3.484 -15.883 1.191 1 95 78 PRO A C 1
ATOM 607 O O . PRO A 1 78 ? -2.674 -16.328 0.376 1 95 78 PRO A O 1
ATOM 610 N N . LEU A 1 79 ? -3.178 -15.031 2.154 1 93.5 79 LEU A N 1
ATOM 611 C CA . LEU A 1 79 ? -1.828 -14.594 2.502 1 93.5 79 LEU A CA 1
ATOM 612 C C . LEU A 1 79 ? -1.075 -14.117 1.263 1 93.5 79 LEU A C 1
ATOM 614 O O . LEU A 1 79 ? -0.062 -14.711 0.882 1 93.5 79 LEU A O 1
ATOM 618 N N . VAL A 1 80 ? -1.588 -13.008 0.729 1 92.81 80 VAL A N 1
ATOM 619 C CA . VAL A 1 80 ? -0.972 -12.391 -0.438 1 92.81 80 VAL A CA 1
ATOM 620 C C . VAL A 1 80 ? -0.338 -11.055 -0.04 1 92.81 80 VAL A C 1
ATOM 622 O O . VAL A 1 80 ? -0.861 -10.352 0.822 1 92.81 80 VAL A O 1
ATOM 625 N N . ASP A 1 81 ? 0.79 -10.789 -0.618 1 88.44 81 ASP A N 1
ATOM 626 C CA . ASP A 1 81 ? 1.383 -9.469 -0.444 1 88.44 81 ASP A CA 1
ATOM 627 C C . ASP A 1 81 ? 0.96 -8.523 -1.568 1 88.44 81 ASP A C 1
ATOM 629 O O . ASP A 1 81 ? 1.036 -8.883 -2.746 1 88.44 81 ASP A O 1
ATOM 633 N N . PRO A 1 82 ? 0.498 -7.34 -1.173 1 89.62 82 PRO A N 1
ATOM 634 C CA . PRO A 1 82 ? 0.055 -6.402 -2.209 1 89.62 82 PRO A CA 1
ATOM 635 C C . PRO A 1 82 ? 1.22 -5.723 -2.926 1 89.62 82 PRO A C 1
ATOM 637 O O . PRO A 1 82 ? 1.365 -4.5 -2.852 1 89.62 82 PRO A O 1
ATOM 640 N N . GLN A 1 83 ? 1.976 -6.453 -3.67 1 91.12 83 GLN A N 1
ATOM 641 C CA . GLN A 1 83 ? 3.029 -5.918 -4.527 1 91.12 83 GLN A CA 1
ATOM 642 C C . GLN A 1 83 ? 2.453 -5.371 -5.828 1 91.12 83 GLN A C 1
ATOM 644 O O . GLN A 1 83 ? 1.534 -5.957 -6.402 1 91.12 83 GLN A O 1
ATOM 649 N N . PRO A 1 84 ? 2.98 -4.289 -6.359 1 89.5 84 PRO A N 1
ATOM 650 C CA . PRO A 1 84 ? 2.496 -3.746 -7.633 1 89.5 84 PRO A CA 1
ATOM 651 C C . PRO A 1 84 ? 2.629 -4.738 -8.789 1 89.5 84 PRO A C 1
ATOM 653 O O . PRO A 1 84 ? 1.885 -4.652 -9.766 1 89.5 84 PRO A O 1
ATOM 656 N N . GLN A 1 85 ? 3.604 -5.664 -8.648 1 91.56 85 GLN A N 1
ATOM 657 C CA . GLN A 1 85 ? 3.865 -6.613 -9.727 1 91.56 85 GLN A CA 1
ATOM 658 C C . GLN A 1 85 ? 2.961 -7.836 -9.617 1 91.56 85 GLN A C 1
ATOM 660 O O . GLN A 1 85 ? 2.998 -8.727 -10.469 1 91.56 85 GLN A O 1
ATOM 665 N N . LEU A 1 86 ? 2.205 -7.859 -8.555 1 94.31 86 LEU A N 1
ATOM 666 C CA . LEU A 1 86 ? 1.256 -8.961 -8.406 1 94.31 86 LEU A CA 1
ATOM 667 C C . LEU A 1 86 ? -0.016 -8.688 -9.203 1 94.31 86 LEU A C 1
ATOM 669 O O . LEU A 1 86 ? -0.678 -7.668 -9 1 94.31 86 LEU A O 1
ATOM 673 N N . CYS A 1 87 ? -0.364 -9.664 -10.039 1 94.06 87 CYS A N 1
ATOM 674 C CA . CYS A 1 87 ? -1.499 -9.492 -10.945 1 94.06 87 CYS A CA 1
ATOM 675 C C . CYS A 1 87 ? -2.426 -10.695 -10.883 1 94.06 87 CYS A C 1
ATOM 677 O O . CYS A 1 87 ? -2.08 -11.727 -10.297 1 94.06 87 CYS A O 1
ATOM 679 N N . LEU A 1 88 ? -3.625 -10.492 -11.375 1 94.69 88 LEU A N 1
ATOM 680 C CA . LEU A 1 88 ? -4.613 -11.539 -11.602 1 94.69 88 LEU A CA 1
ATOM 681 C C . LEU A 1 88 ? -4.914 -11.703 -13.086 1 94.69 88 LEU A C 1
ATOM 683 O O . LEU A 1 88 ? -5.121 -10.711 -13.789 1 94.69 88 LEU A O 1
ATOM 687 N N . LYS A 1 89 ? -4.863 -12.867 -13.523 1 92.75 89 LYS A N 1
ATOM 688 C CA . LYS A 1 89 ? -5.141 -13.188 -14.922 1 92.75 89 LYS A CA 1
ATOM 689 C C . LYS A 1 89 ? -6.379 -14.07 -15.055 1 92.75 89 LYS A C 1
ATOM 691 O O . LYS A 1 89 ? -6.469 -15.117 -14.422 1 92.75 89 LYS A O 1
ATOM 696 N N . PHE A 1 90 ? -7.305 -13.617 -15.852 1 92.38 90 PHE A N 1
ATOM 697 C CA . PHE A 1 90 ? -8.5 -14.383 -16.203 1 92.38 90 PHE A CA 1
ATOM 698 C C . PHE A 1 90 ? -8.422 -14.875 -17.641 1 92.38 90 PHE A C 1
ATOM 700 O O . PHE A 1 90 ? -8.172 -14.086 -18.562 1 92.38 90 PHE A O 1
ATOM 707 N N . SER A 1 91 ? -8.602 -16.141 -17.719 1 91.69 91 SER A N 1
ATOM 708 C CA . SER A 1 91 ? -8.469 -16.734 -19.047 1 91.69 91 SER A CA 1
ATOM 709 C C . SER A 1 91 ? -9.719 -17.516 -19.422 1 91.69 91 SER A C 1
ATOM 711 O O . SER A 1 91 ? -10.305 -18.203 -18.594 1 91.69 91 SER A O 1
ATOM 713 N N . THR A 1 92 ? -10.141 -17.312 -20.656 1 89.19 92 THR A N 1
ATOM 714 C CA . THR A 1 92 ? -11.195 -18.094 -21.281 1 89.19 92 THR A CA 1
ATOM 715 C C . THR A 1 92 ? -10.719 -18.688 -22.609 1 89.19 92 THR A C 1
ATOM 717 O O . THR A 1 92 ? -9.547 -18.531 -22.969 1 89.19 92 THR A O 1
ATOM 720 N N . SER A 1 93 ? -11.609 -19.422 -23.328 1 87.81 93 SER A N 1
ATOM 721 C CA . SER A 1 93 ? -11.297 -19.969 -2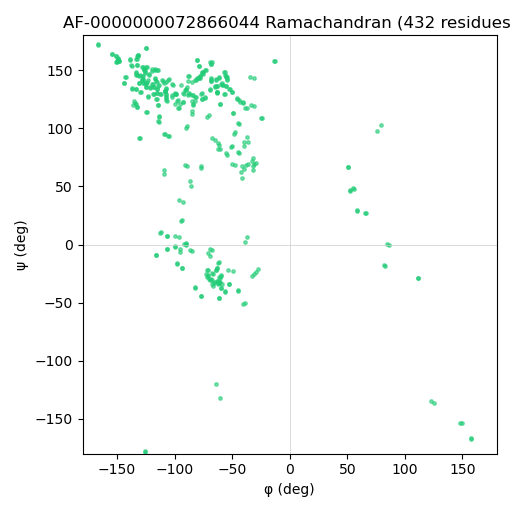4.656 1 87.81 93 SER A CA 1
ATOM 722 C C . SER A 1 93 ? -11.047 -18.844 -25.656 1 87.81 93 SER A C 1
ATOM 724 O O . SER A 1 93 ? -10.398 -19.062 -26.688 1 87.81 93 SER A O 1
ATOM 726 N N . LEU A 1 94 ? -11.531 -17.672 -25.406 1 85 94 LEU A N 1
ATOM 727 C CA . LEU A 1 94 ? -11.469 -16.562 -26.359 1 85 94 LEU A CA 1
ATOM 728 C C . LEU A 1 94 ? -10.234 -15.695 -26.109 1 85 94 LEU A C 1
ATOM 730 O O . LEU A 1 94 ? -9.836 -14.914 -26.969 1 85 94 LEU A O 1
ATOM 734 N N . GLY A 1 95 ? -9.727 -15.812 -24.953 1 87.88 95 GLY A N 1
ATOM 735 C CA . GLY A 1 95 ? -8.57 -14.992 -24.641 1 87.88 95 GLY A CA 1
ATOM 736 C C . GLY A 1 95 ? -8.375 -14.789 -23.141 1 87.88 95 GLY A C 1
ATOM 737 O O . GLY A 1 95 ? -8.828 -15.602 -22.328 1 87.88 95 GLY A O 1
ATOM 738 N N . PHE A 1 96 ? -7.5 -13.812 -22.859 1 88.31 96 PHE A N 1
ATOM 739 C CA . PHE A 1 96 ? -7.254 -13.586 -21.438 1 88.31 96 PHE A CA 1
ATOM 740 C C . PHE A 1 96 ? -7.176 -12.094 -21.141 1 88.31 96 PHE A C 1
ATOM 742 O O . PHE A 1 96 ? -7.016 -11.281 -22.047 1 88.31 96 PHE A O 1
ATOM 749 N N . ARG A 1 97 ? -7.383 -11.758 -19.906 1 89.19 97 ARG A N 1
ATOM 750 C CA . ARG A 1 97 ? -7.211 -10.414 -19.375 1 89.19 97 ARG A CA 1
ATOM 751 C C . ARG A 1 97 ? -6.371 -10.422 -18.109 1 89.19 97 ARG A C 1
ATOM 753 O O . ARG A 1 97 ? -6.438 -11.375 -17.328 1 89.19 97 ARG A O 1
ATOM 760 N N . VAL A 1 98 ? -5.613 -9.359 -17.984 1 91.25 98 VAL A N 1
ATOM 761 C CA . VAL A 1 98 ? -4.738 -9.258 -16.812 1 91.25 98 VAL A CA 1
ATOM 762 C C . VAL A 1 98 ? -4.965 -7.922 -16.109 1 91.25 98 VAL A C 1
ATOM 764 O O . VAL A 1 98 ? -5.129 -6.887 -16.766 1 91.25 98 VAL A O 1
ATOM 767 N N . ARG A 1 99 ? -4.992 -7.961 -14.773 1 91.38 99 ARG A N 1
ATOM 768 C CA . ARG A 1 99 ? -5.055 -6.75 -13.969 1 91.38 99 ARG A CA 1
ATOM 769 C C . ARG A 1 99 ? -4.102 -6.836 -12.781 1 91.38 99 ARG A C 1
ATOM 771 O O . ARG A 1 99 ? -4.035 -7.863 -12.102 1 91.38 99 ARG A O 1
ATOM 778 N N . CYS A 1 100 ? -3.375 -5.754 -12.594 1 91.44 100 CYS A N 1
ATOM 779 C CA . CYS A 1 100 ? -2.529 -5.617 -11.414 1 91.44 100 CYS A CA 1
ATOM 780 C C . CYS A 1 100 ? -3.146 -4.648 -10.406 1 91.44 100 CYS A C 1
ATOM 782 O O . CYS A 1 100 ? -2.869 -3.449 -10.445 1 91.44 100 CYS A O 1
ATOM 784 N N . PRO A 1 101 ? -3.867 -5.246 -9.508 1 90.62 101 PRO A N 1
ATOM 785 C CA . PRO A 1 101 ? -4.715 -4.395 -8.672 1 90.62 101 PRO A CA 1
ATOM 786 C C . PRO A 1 101 ? -3.91 -3.424 -7.809 1 90.62 101 PRO A C 1
ATOM 788 O O . PRO A 1 101 ? -4.422 -2.371 -7.418 1 90.62 101 PRO A O 1
ATOM 791 N N . PHE A 1 102 ? -2.654 -3.633 -7.547 1 88.81 102 PHE A N 1
ATOM 792 C CA . PHE A 1 102 ? -1.896 -2.816 -6.605 1 88.81 102 PHE A CA 1
ATOM 793 C C . PHE A 1 102 ? -0.937 -1.891 -7.34 1 88.81 102 PHE A C 1
ATOM 795 O O . PHE A 1 102 ? -0.079 -1.257 -6.723 1 88.81 102 PHE A O 1
ATOM 802 N N . GLU A 1 103 ? -0.997 -1.818 -8.57 1 85.62 103 GLU A N 1
ATOM 803 C CA . GLU A 1 103 ? -0.063 -1.042 -9.383 1 85.62 103 GLU A CA 1
ATOM 804 C C . GLU A 1 103 ? -0.156 0.446 -9.055 1 85.62 103 GLU A C 1
ATOM 806 O O . GLU A 1 103 ? 0.843 1.165 -9.125 1 85.62 103 GLU A O 1
ATOM 811 N N . LYS A 1 104 ? -1.309 0.78 -8.711 1 75.88 104 LYS A N 1
ATOM 812 C CA . LYS A 1 104 ? -1.509 2.209 -8.484 1 75.88 104 LYS A CA 1
ATOM 813 C C . LYS A 1 104 ? -1.236 2.576 -7.027 1 75.88 104 LYS A C 1
ATOM 815 O O . LYS A 1 104 ? -1.425 3.727 -6.625 1 75.88 104 LYS A O 1
ATOM 820 N N . LEU A 1 105 ? -0.87 1.467 -6.352 1 74.06 105 LEU A N 1
ATOM 821 C CA . LEU A 1 105 ? -0.48 1.768 -4.977 1 74.06 105 LEU A CA 1
ATOM 822 C C . LEU A 1 105 ? 0.982 2.195 -4.906 1 74.06 105 LEU A C 1
ATOM 824 O O . LEU A 1 105 ? 1.815 1.693 -5.664 1 74.06 105 LEU A O 1
ATOM 828 N N . LEU A 1 106 ? 1.389 3.441 -4.594 1 61.78 106 LEU A N 1
ATOM 829 C CA . LEU A 1 106 ? 2.729 4.02 -4.582 1 61.78 106 LEU A CA 1
ATOM 830 C C . LEU A 1 106 ? 3.699 3.127 -3.816 1 61.78 106 LEU A C 1
ATOM 832 O O . LEU A 1 106 ? 4.895 3.096 -4.125 1 61.78 106 LEU A O 1
ATOM 836 N N . PHE A 1 107 ? 3.051 2.344 -2.953 1 68.19 107 PHE A N 1
ATOM 837 C CA . PHE A 1 107 ? 4.035 1.749 -2.059 1 68.19 107 PHE A CA 1
ATOM 838 C C . PHE A 1 107 ? 3.77 0.26 -1.87 1 68.19 107 PHE A C 1
ATOM 840 O O . PHE A 1 107 ? 2.668 -0.133 -1.479 1 68.19 107 PHE A O 1
ATOM 847 N N . PRO A 1 108 ? 4.727 -0.548 -2.164 1 79.12 108 PRO A N 1
ATOM 848 C CA . PRO A 1 108 ? 4.633 -2.006 -2.057 1 79.12 108 PRO A CA 1
ATOM 849 C C . PRO A 1 108 ? 4.57 -2.49 -0.61 1 79.12 108 PRO A C 1
ATOM 851 O O . PRO A 1 108 ? 4.82 -1.713 0.316 1 79.12 108 PRO A O 1
ATOM 854 N N . ALA A 1 109 ? 4.039 -3.648 -0.424 1 85.69 109 ALA A N 1
ATOM 855 C CA . ALA A 1 109 ? 4 -4.293 0.886 1 85.69 109 ALA A CA 1
ATOM 856 C C . ALA A 1 109 ? 5.391 -4.355 1.509 1 85.69 109 ALA A C 1
ATOM 858 O O . ALA A 1 109 ? 5.535 -4.277 2.73 1 85.69 109 ALA A O 1
ATOM 859 N N . TRP A 1 110 ? 6.328 -4.496 0.774 1 88.94 110 TRP A N 1
ATOM 860 C CA . TRP A 1 110 ? 7.742 -4.484 1.139 1 88.94 110 TRP A CA 1
ATOM 861 C C . TRP A 1 110 ? 8.594 -3.949 -0.006 1 88.94 110 TRP A C 1
ATOM 863 O O . TRP A 1 110 ? 8.133 -3.867 -1.146 1 88.94 110 TRP A O 1
ATOM 873 N N . LYS A 1 111 ? 9.766 -3.529 0.377 1 88.94 111 LYS A N 1
ATOM 874 C CA . LYS A 1 111 ? 10.656 -2.951 -0.631 1 88.94 111 LYS A CA 1
ATOM 875 C C . LYS A 1 111 ? 12.031 -3.613 -0.6 1 88.94 111 LYS A C 1
ATOM 877 O O . LYS A 1 111 ? 12.555 -3.912 0.474 1 88.94 111 LYS A O 1
ATOM 882 N N . MET A 1 112 ? 12.555 -3.793 -1.78 1 92.62 112 MET A N 1
ATOM 883 C CA . MET A 1 112 ? 13.914 -4.301 -1.942 1 92.62 112 MET A CA 1
ATOM 884 C C . MET A 1 112 ? 14.852 -3.205 -2.434 1 92.62 112 MET A C 1
ATOM 886 O O . MET A 1 112 ? 14.5 -2.447 -3.342 1 92.62 112 MET A O 1
ATOM 890 N N . THR A 1 113 ? 16.016 -3.102 -1.759 1 92 113 THR A N 1
ATOM 891 C CA . THR A 1 113 ? 17.016 -2.129 -2.182 1 92 113 THR A CA 1
ATOM 892 C C . THR A 1 113 ? 18.391 -2.77 -2.24 1 92 113 THR A C 1
ATOM 894 O O . THR A 1 113 ? 18.609 -3.855 -1.692 1 92 113 THR A O 1
ATOM 897 N N . THR A 1 114 ? 19.219 -2.119 -2.975 1 92.62 114 THR A N 1
ATOM 898 C CA . THR A 1 114 ? 20.609 -2.553 -3.051 1 92.62 114 THR A CA 1
ATOM 899 C C . THR A 1 114 ? 21.547 -1.456 -2.551 1 92.62 114 THR A C 1
ATOM 901 O O . THR A 1 114 ? 21.297 -0.27 -2.779 1 92.62 114 THR A O 1
ATOM 904 N N . GLN A 1 115 ? 22.5 -1.854 -1.826 1 91.06 115 GLN A N 1
ATOM 905 C CA . GLN A 1 115 ? 23.531 -0.942 -1.348 1 91.06 115 GLN A CA 1
ATOM 906 C C . GLN A 1 115 ? 24.859 -1.663 -1.178 1 91.06 115 GLN A C 1
ATOM 908 O O . GLN A 1 115 ? 24.906 -2.895 -1.125 1 91.06 115 GLN A O 1
ATOM 913 N N . PRO A 1 116 ? 25.859 -0.873 -1.178 1 91.06 116 PRO A N 1
ATOM 914 C CA . PRO A 1 116 ? 27.141 -1.536 -0.877 1 91.06 116 PRO A CA 1
ATOM 915 C C . PRO A 1 116 ? 27.141 -2.209 0.494 1 91.06 116 PRO A C 1
ATOM 917 O O . PRO A 1 116 ? 26.594 -1.66 1.457 1 91.06 116 PRO A O 1
ATOM 920 N N . ALA A 1 117 ? 27.688 -3.354 0.54 1 92.31 117 ALA A N 1
ATOM 921 C CA . ALA A 1 117 ? 27.812 -4.043 1.82 1 92.31 117 ALA A CA 1
ATOM 922 C C . ALA A 1 117 ? 29.016 -3.51 2.615 1 92.31 117 ALA A C 1
ATOM 924 O O . ALA A 1 117 ? 29.922 -2.898 2.049 1 92.31 117 ALA A O 1
ATOM 925 N N . PRO A 1 118 ? 28.922 -3.752 3.934 1 89 118 PRO A N 1
ATOM 926 C CA . PRO A 1 118 ? 30.078 -3.373 4.734 1 89 118 PRO A CA 1
ATOM 927 C C . PRO A 1 118 ? 31.359 -4.098 4.297 1 89 118 PRO A C 1
ATOM 929 O O . PRO A 1 118 ? 32.438 -3.514 4.328 1 89 118 PRO A O 1
ATOM 932 N N . SER A 1 119 ? 31.234 -5.387 3.912 1 89.19 119 SER A N 1
ATOM 933 C CA . SER A 1 119 ? 32.375 -6.141 3.395 1 89.19 119 SER A CA 1
ATOM 934 C C . SER A 1 119 ? 32.688 -5.734 1.961 1 89.19 119 SER A C 1
ATOM 936 O O . SER A 1 119 ? 31.828 -5.746 1.093 1 89.19 119 SER A O 1
ATOM 938 N N . PRO A 1 120 ? 33.906 -5.359 1.823 1 88.44 120 PRO A N 1
ATOM 939 C CA . PRO A 1 120 ? 34.281 -4.953 0.467 1 88.44 120 PRO A CA 1
ATOM 940 C C . PRO A 1 120 ? 33.969 -6.031 -0.574 1 88.44 120 PRO A C 1
ATOM 942 O O . PRO A 1 120 ? 34.094 -7.227 -0.279 1 88.44 120 PRO A O 1
ATOM 945 N N . GLY A 1 121 ? 33.562 -5.684 -1.77 1 91.19 121 GLY A N 1
ATOM 946 C CA . GLY A 1 121 ? 33.344 -6.598 -2.877 1 91.19 121 GLY A CA 1
ATOM 947 C C . GLY A 1 121 ? 31.953 -7.219 -2.867 1 91.19 121 GLY A C 1
ATOM 948 O O . GLY A 1 121 ? 31.672 -8.125 -3.654 1 91.19 121 GLY A O 1
ATOM 949 N N . HIS A 1 122 ? 31.234 -6.797 -1.845 1 94.06 122 HIS A N 1
ATOM 950 C CA . HIS A 1 122 ? 29.906 -7.379 -1.777 1 94.06 122 HIS A CA 1
ATOM 951 C C . HIS A 1 122 ? 28.828 -6.305 -1.932 1 94.06 122 HIS A C 1
ATOM 953 O O . HIS A 1 122 ? 29.078 -5.125 -1.686 1 94.06 122 HIS A O 1
ATOM 959 N N . LEU A 1 123 ? 27.766 -6.758 -2.463 1 94.06 123 LEU A N 1
ATOM 960 C CA . LEU A 1 123 ? 26.547 -5.949 -2.561 1 94.06 123 LEU A CA 1
ATOM 961 C C . LEU A 1 123 ? 25.484 -6.438 -1.577 1 94.06 123 LEU A C 1
ATOM 963 O O . LEU A 1 123 ? 25.234 -7.641 -1.476 1 94.06 123 LEU A O 1
ATOM 967 N N . ARG A 1 124 ? 24.984 -5.562 -0.845 1 93.94 124 ARG A N 1
ATOM 968 C CA . ARG A 1 124 ? 23.922 -5.922 0.096 1 93.94 124 ARG A CA 1
ATOM 969 C C . ARG A 1 124 ? 22.547 -5.727 -0.528 1 93.94 124 ARG A C 1
ATOM 971 O O . ARG A 1 124 ? 22.219 -4.637 -1.004 1 93.94 124 ARG A O 1
ATOM 978 N N . ILE A 1 125 ? 21.812 -6.789 -0.539 1 95.31 125 ILE A N 1
ATOM 979 C CA . ILE A 1 125 ? 20.391 -6.727 -0.873 1 95.31 125 ILE A CA 1
ATOM 980 C C . ILE A 1 125 ? 19.562 -6.656 0.408 1 95.31 125 ILE A C 1
ATOM 982 O O . ILE A 1 125 ? 19.578 -7.59 1.214 1 95.31 125 ILE A O 1
ATOM 986 N N . ALA A 1 126 ? 18.828 -5.57 0.592 1 94.62 126 ALA A N 1
ATOM 987 C CA . ALA A 1 126 ? 18.078 -5.355 1.821 1 94.62 126 ALA A CA 1
ATOM 988 C C . ALA A 1 126 ? 16.578 -5.293 1.535 1 94.62 126 ALA A C 1
ATOM 990 O O . ALA A 1 126 ? 16.156 -4.77 0.5 1 94.62 126 ALA A O 1
ATOM 991 N N . PHE A 1 127 ? 15.844 -5.863 2.475 1 93.94 127 PHE A N 1
ATOM 992 C CA . PHE A 1 127 ? 14.383 -5.844 2.422 1 93.94 127 PHE A CA 1
ATOM 993 C C . PHE A 1 127 ? 13.812 -5.047 3.588 1 93.94 127 PHE A C 1
ATOM 995 O O . PHE A 1 127 ? 14.219 -5.238 4.738 1 93.94 127 PHE A O 1
ATOM 1002 N N . PHE A 1 128 ? 12.844 -4.176 3.234 1 89.19 128 PHE A N 1
ATOM 1003 C CA . PHE A 1 128 ? 12.164 -3.375 4.242 1 89.19 128 PHE A CA 1
ATOM 1004 C C . PHE A 1 128 ? 10.695 -3.762 4.34 1 89.19 128 PHE A C 1
ATOM 1006 O O . PHE A 1 128 ? 9.969 -3.723 3.34 1 89.19 128 PHE A O 1
ATOM 1013 N N . SER A 1 129 ? 10.281 -4.188 5.484 1 89.38 129 SER A N 1
ATOM 1014 C CA . SER A 1 129 ? 8.898 -4.594 5.703 1 89.38 129 SER A CA 1
ATOM 1015 C C . SER A 1 129 ? 8.375 -4.07 7.035 1 89.38 129 SER A C 1
ATOM 1017 O O . SER A 1 129 ? 9.148 -3.814 7.957 1 89.38 129 SER A O 1
ATOM 1019 N N . PRO A 1 130 ? 7.07 -3.879 7.168 1 80.62 130 PRO A N 1
ATOM 1020 C CA . PRO A 1 130 ? 6.488 -3.354 8.406 1 80.62 130 PRO A CA 1
ATOM 1021 C C . PRO A 1 130 ? 6.609 -4.332 9.57 1 80.62 130 PRO A C 1
ATOM 1023 O O . PRO A 1 130 ? 6.594 -3.916 10.734 1 80.62 130 PRO A O 1
ATOM 1026 N N . SER A 1 131 ? 6.605 -5.562 9.367 1 83.5 131 SER A N 1
ATOM 1027 C CA . SER A 1 131 ? 6.738 -6.613 10.367 1 83.5 131 SER A CA 1
ATOM 1028 C C . SER A 1 131 ? 7.777 -7.648 9.945 1 83.5 131 SER A C 1
ATOM 1030 O O . SER A 1 131 ? 8.172 -7.703 8.773 1 83.5 131 SER A O 1
ATOM 1032 N N . PRO A 1 132 ? 8.211 -8.398 10.938 1 88.25 132 PRO A N 1
ATOM 1033 C CA . PRO A 1 132 ? 9.195 -9.422 10.578 1 88.25 132 PRO A CA 1
ATOM 1034 C C . PRO A 1 132 ? 8.703 -10.359 9.477 1 88.25 132 PRO A C 1
ATOM 1036 O O . PRO A 1 132 ? 7.543 -10.781 9.5 1 88.25 132 PRO A O 1
ATOM 1039 N N . ALA A 1 133 ? 9.578 -10.602 8.586 1 93.12 133 ALA A N 1
ATOM 1040 C CA . ALA A 1 133 ? 9.25 -11.43 7.422 1 93.12 133 ALA A CA 1
ATOM 1041 C C . ALA A 1 133 ? 10.484 -12.156 6.902 1 93.12 133 ALA A C 1
ATOM 1043 O O . ALA A 1 133 ? 11.609 -11.828 7.277 1 93.12 133 ALA A O 1
ATOM 1044 N N . ARG A 1 134 ? 10.25 -13.172 6.125 1 96.56 134 ARG A N 1
ATOM 1045 C CA . ARG A 1 134 ? 11.328 -13.961 5.539 1 96.56 134 ARG A CA 1
ATOM 1046 C C . ARG A 1 134 ? 11.438 -13.703 4.039 1 96.56 134 ARG A C 1
ATOM 1048 O O . ARG A 1 134 ? 10.438 -13.75 3.32 1 96.56 134 ARG A O 1
ATOM 1055 N N . PHE A 1 135 ? 12.664 -13.477 3.656 1 96.69 135 PHE A N 1
ATOM 1056 C CA . PHE A 1 135 ? 12.891 -13.141 2.254 1 96.69 135 PHE A CA 1
ATOM 1057 C C . PHE A 1 135 ? 13.961 -14.039 1.649 1 96.69 135 PHE A C 1
ATOM 1059 O O . PHE A 1 135 ? 14.82 -14.555 2.365 1 96.69 135 PHE A O 1
ATOM 1066 N N . GLN A 1 136 ? 13.844 -14.195 0.396 1 95.56 136 GLN A N 1
ATOM 1067 C CA . GLN A 1 136 ? 14.867 -14.891 -0.379 1 95.56 136 GLN A CA 1
ATOM 1068 C C . GLN A 1 136 ? 15.234 -14.109 -1.639 1 95.56 136 GLN A C 1
ATOM 1070 O O . GLN A 1 136 ? 14.461 -13.258 -2.092 1 95.56 136 GLN A O 1
ATOM 1075 N N . VAL A 1 137 ? 16.469 -14.375 -2.068 1 94.88 137 VAL A N 1
ATOM 1076 C CA . VAL A 1 137 ? 16.984 -13.703 -3.258 1 94.88 137 VAL A CA 1
ATOM 1077 C C . VAL A 1 137 ? 17.516 -14.75 -4.242 1 94.88 137 VAL A C 1
ATOM 1079 O O . VAL A 1 137 ? 18.078 -15.766 -3.832 1 94.88 137 VAL A O 1
ATOM 1082 N N . CYS A 1 138 ? 17.281 -14.469 -5.504 1 93.12 138 CYS A N 1
ATOM 1083 C CA . CYS A 1 138 ? 17.891 -15.297 -6.531 1 93.12 138 CYS A CA 1
ATOM 1084 C C . CYS A 1 138 ? 18.516 -14.438 -7.629 1 93.12 138 CYS A C 1
ATOM 1086 O O . CYS A 1 138 ? 18.109 -13.289 -7.824 1 93.12 138 CYS A O 1
ATOM 1088 N N . LEU A 1 139 ? 19.531 -14.953 -8.156 1 91.88 139 LEU A N 1
ATOM 1089 C CA . LEU A 1 139 ? 20.156 -14.336 -9.328 1 91.88 139 LEU A CA 1
ATOM 1090 C C . LEU A 1 139 ? 19.781 -15.078 -10.602 1 91.88 139 LEU A C 1
ATOM 1092 O O . LEU A 1 139 ? 19.875 -16.312 -10.656 1 91.88 139 LEU A O 1
ATOM 1096 N N . CYS A 1 140 ? 19.312 -14.195 -11.508 1 90.12 140 CYS A N 1
ATOM 1097 C CA . CYS A 1 140 ? 18.844 -14.773 -12.758 1 90.12 140 CYS A CA 1
ATOM 1098 C C . CYS A 1 140 ? 19.516 -14.102 -13.953 1 90.12 140 CYS A C 1
ATOM 1100 O O . CYS A 1 140 ? 20 -12.977 -13.844 1 90.12 140 CYS A O 1
ATOM 1102 N N . HIS A 1 141 ? 19.625 -14.953 -15.023 1 86.81 141 HIS A N 1
ATOM 1103 C CA . HIS A 1 141 ? 20.016 -14.336 -16.281 1 86.81 141 HIS A CA 1
ATOM 1104 C C . HIS A 1 141 ? 18.844 -13.617 -16.938 1 86.81 141 HIS A C 1
ATOM 1106 O O . HIS A 1 141 ? 17.719 -14.117 -16.906 1 86.81 141 HIS A O 1
ATOM 1112 N N . GLN A 1 142 ? 19.266 -12.539 -17.562 1 79.94 142 GLN A N 1
ATOM 1113 C CA . GLN A 1 142 ? 18.234 -11.727 -18.188 1 79.94 142 GLN A CA 1
ATOM 1114 C C . GLN A 1 142 ? 17.484 -12.531 -19.25 1 79.94 142 GLN A C 1
ATOM 1116 O O . GLN A 1 142 ? 18.094 -13.227 -20.062 1 79.94 142 GLN A O 1
ATOM 1121 N N . GLY A 1 143 ? 16.281 -12.695 -19.172 1 71.62 143 GLY A N 1
ATOM 1122 C CA . GLY A 1 143 ? 15.445 -13.492 -20.062 1 71.62 143 GLY A CA 1
ATOM 1123 C C . GLY A 1 143 ? 14.883 -14.734 -19.406 1 71.62 143 GLY A C 1
ATOM 1124 O O . GLY A 1 143 ? 13.93 -15.328 -19.906 1 71.62 143 GLY A O 1
ATOM 1125 N N . LYS A 1 144 ? 15.609 -15.188 -18.484 1 71.81 144 LYS A N 1
ATOM 1126 C CA . LYS A 1 144 ? 15.125 -16.312 -17.703 1 71.81 144 LYS A CA 1
ATOM 1127 C C . LYS A 1 144 ? 14.758 -15.867 -16.281 1 71.81 144 LYS A C 1
ATOM 1129 O O . LYS A 1 144 ? 15.328 -16.359 -15.305 1 71.81 144 LYS A O 1
ATOM 1134 N N . THR A 1 145 ? 13.836 -14.992 -16.219 1 67.38 145 THR A N 1
ATOM 1135 C CA . THR A 1 145 ? 13.648 -14.258 -14.977 1 67.38 145 THR A CA 1
ATOM 1136 C C . THR A 1 145 ? 12.547 -14.891 -14.133 1 67.38 145 THR A C 1
ATOM 1138 O O . THR A 1 145 ? 12.211 -14.391 -13.055 1 67.38 145 THR A O 1
ATOM 1141 N N . TRP A 1 146 ? 12.078 -16.047 -14.609 1 68.94 146 TRP A N 1
ATOM 1142 C CA . TRP A 1 146 ? 11.086 -16.656 -13.742 1 68.94 146 TRP A CA 1
ATOM 1143 C C . TRP A 1 146 ? 11.75 -17.484 -12.648 1 68.94 146 TRP A C 1
ATOM 1145 O O . TRP A 1 146 ? 12.594 -18.344 -12.938 1 68.94 146 TRP A O 1
ATOM 1155 N N . PRO A 1 147 ? 11.422 -17.141 -11.406 1 65.19 147 PRO A N 1
ATOM 1156 C CA . PRO A 1 147 ? 12.18 -17.625 -10.266 1 65.19 147 PRO A CA 1
ATOM 1157 C C . PRO A 1 147 ? 12.492 -19.125 -10.367 1 65.19 147 PRO A C 1
ATOM 1159 O O . PRO A 1 147 ? 13.617 -19.547 -10.07 1 65.19 147 PRO A O 1
ATOM 1162 N N . PRO A 1 148 ? 11.578 -19.875 -10.828 1 65.62 148 PRO A N 1
ATOM 1163 C CA . PRO A 1 148 ? 11.969 -21.281 -10.93 1 65.62 148 PRO A CA 1
ATOM 1164 C C . PRO A 1 148 ? 13.133 -21.5 -11.898 1 65.62 148 PRO A C 1
ATOM 1166 O O . PRO A 1 148 ? 13.797 -22.531 -11.844 1 65.62 148 PRO A O 1
ATOM 1169 N N . ALA A 1 149 ? 13.344 -20.438 -12.703 1 69.44 149 ALA A N 1
ATOM 1170 C CA . ALA A 1 149 ? 14.43 -20.578 -13.672 1 69.44 149 ALA A CA 1
ATOM 1171 C C . ALA A 1 149 ? 15.727 -19.984 -13.141 1 69.44 149 ALA A C 1
ATOM 1173 O O . ALA A 1 149 ? 16.781 -20.125 -13.766 1 69.44 149 ALA A O 1
ATOM 1174 N N . CYS A 1 150 ? 15.547 -19.406 -11.969 1 79.56 150 CYS A N 1
ATOM 1175 C CA . CYS A 1 150 ? 16.703 -18.703 -11.43 1 79.56 150 CYS A CA 1
ATOM 1176 C C . CYS A 1 150 ? 17.578 -19.641 -10.617 1 79.56 150 CYS A C 1
ATOM 1178 O O . CYS A 1 150 ? 17.094 -20.625 -10.062 1 79.56 150 CYS A O 1
ATOM 1180 N N . HIS A 1 151 ? 18.938 -19.375 -10.844 1 73.44 151 HIS A N 1
ATOM 1181 C CA . HIS A 1 151 ? 19.953 -20.172 -10.156 1 73.44 151 HIS A CA 1
ATOM 1182 C C . HIS A 1 151 ? 20.328 -19.562 -8.812 1 73.44 151 HIS A C 1
ATOM 1184 O O . HIS A 1 151 ? 20.328 -18.328 -8.672 1 73.44 151 HIS A O 1
ATOM 1190 N N . ARG A 1 152 ? 20.453 -20.281 -7.762 1 78.31 152 ARG A N 1
ATOM 1191 C CA . ARG A 1 152 ? 21.031 -19.969 -6.457 1 78.31 152 ARG A CA 1
ATOM 1192 C C . ARG A 1 152 ? 20.078 -19.094 -5.637 1 78.31 152 ARG A C 1
ATOM 1194 O O . ARG A 1 152 ? 20 -17.891 -5.855 1 78.31 152 ARG A O 1
ATOM 1201 N N . VAL A 1 153 ? 19.359 -19.641 -4.812 1 85.38 153 VAL A N 1
ATOM 1202 C CA . VAL A 1 153 ? 18.453 -18.953 -3.902 1 85.38 153 VAL A CA 1
ATOM 1203 C C . VAL A 1 153 ? 19.141 -18.734 -2.553 1 85.38 153 VAL A C 1
ATOM 1205 O O . VAL A 1 153 ? 19.703 -19.672 -1.983 1 85.38 153 VAL A O 1
ATOM 1208 N N . LEU A 1 154 ? 19.25 -17.484 -2.174 1 93.62 154 LEU A N 1
ATOM 1209 C CA . LEU A 1 154 ? 19.844 -17.094 -0.896 1 93.62 154 LEU A CA 1
ATOM 1210 C C . LEU A 1 154 ? 18.781 -16.578 0.063 1 93.62 154 LEU A C 1
ATOM 1212 O O . LEU A 1 154 ? 17.859 -15.875 -0.352 1 93.62 154 LEU A O 1
ATOM 1216 N N . ARG A 1 155 ? 18.969 -17 1.29 1 95.12 155 ARG A N 1
ATOM 1217 C CA . ARG A 1 155 ? 18.031 -16.547 2.314 1 95.12 155 ARG A CA 1
ATOM 1218 C C . ARG A 1 155 ? 18.516 -15.258 2.961 1 95.12 155 ARG A C 1
ATOM 1220 O O . ARG A 1 155 ? 19.688 -15.141 3.324 1 95.12 155 ARG A O 1
ATOM 1227 N N . ALA A 1 156 ? 17.578 -14.336 3.051 1 96.81 156 ALA A N 1
ATOM 1228 C CA . ALA A 1 156 ? 17.922 -13.102 3.756 1 96.81 156 ALA A CA 1
ATOM 1229 C C . ALA A 1 156 ? 17.859 -13.297 5.266 1 96.81 156 ALA A C 1
ATOM 1231 O O . ALA A 1 156 ? 16.969 -14 5.773 1 96.81 156 ALA A O 1
ATOM 1232 N N . MET A 1 157 ? 18.766 -12.664 5.953 1 94.56 157 MET A N 1
ATOM 1233 C CA . MET A 1 157 ? 18.812 -12.75 7.41 1 94.56 157 MET A CA 1
ATOM 1234 C C . MET A 1 157 ? 18.297 -11.461 8.047 1 94.56 157 MET A C 1
ATOM 1236 O O . MET A 1 157 ? 18.547 -10.367 7.539 1 94.56 157 MET A O 1
ATOM 1240 N N . PRO A 1 158 ? 17.578 -11.695 9.156 1 91.75 158 PRO A N 1
ATOM 1241 C CA . PRO A 1 158 ? 17.109 -10.484 9.844 1 91.75 158 PRO A CA 1
ATOM 1242 C C . PRO A 1 158 ? 18.25 -9.648 10.406 1 91.75 158 PRO A C 1
ATOM 1244 O O . PRO A 1 158 ? 19.266 -10.195 10.852 1 91.75 158 PRO A O 1
ATOM 1247 N N . LEU A 1 159 ? 18.188 -8.32 10.227 1 81.88 159 LEU A N 1
ATOM 1248 C CA . LEU A 1 159 ? 19.125 -7.426 10.883 1 81.88 159 LEU A CA 1
ATOM 1249 C C . LEU A 1 159 ? 18.812 -7.309 12.375 1 81.88 159 LEU A C 1
ATOM 1251 O O . LEU A 1 159 ? 17.656 -7.246 12.766 1 81.88 159 LEU A O 1
ATOM 1255 N N . PRO A 1 160 ? 19.906 -7.602 13.141 1 69.94 160 PRO A N 1
ATOM 1256 C CA . PRO A 1 160 ? 19.656 -7.383 14.57 1 69.94 160 PRO A CA 1
ATOM 1257 C C . PRO A 1 160 ? 19.094 -5.996 14.867 1 69.94 160 PRO A C 1
ATOM 1259 O O . PRO A 1 160 ? 19.375 -5.043 14.133 1 69.94 160 PRO A O 1
ATOM 1262 N N . PRO A 1 161 ? 18.094 -5.988 15.664 1 56.19 161 PRO A N 1
ATOM 1263 C CA . PRO A 1 161 ? 17.5 -4.68 15.969 1 56.19 161 PRO A CA 1
ATOM 1264 C C . PRO A 1 161 ? 18.547 -3.588 16.156 1 56.19 161 PRO A C 1
ATOM 1266 O O . PRO A 1 161 ? 19.516 -3.777 16.891 1 56.19 161 PRO A O 1
ATOM 1269 N N . ALA A 1 162 ? 19.234 -3.225 15.32 1 51.16 162 ALA A N 1
ATOM 1270 C CA . ALA A 1 162 ? 20.047 -2.082 15.711 1 51.16 162 ALA A CA 1
ATOM 1271 C C . ALA A 1 162 ? 19.328 -1.208 16.734 1 51.16 162 ALA A C 1
ATOM 1273 O O . ALA A 1 162 ? 18.094 -1.232 16.812 1 51.16 162 ALA A O 1
ATOM 1274 N N . SER A 1 163 ? 20.266 -0.58 17.828 1 39.56 163 SER A N 1
ATOM 1275 C CA . SER A 1 163 ? 19.766 0.477 18.688 1 39.56 163 SER A CA 1
ATOM 1276 C C . SER A 1 163 ? 18.75 1.35 17.969 1 39.56 163 SER A C 1
ATOM 1278 O O . SER A 1 163 ? 19.078 2.053 17.016 1 39.56 163 SER A O 1
ATOM 1280 N N . VAL A 1 164 ? 17.625 0.838 17.812 1 42.47 164 VAL A N 1
ATOM 1281 C CA . VAL A 1 164 ? 16.484 1.547 17.25 1 42.47 164 VAL A CA 1
ATOM 1282 C C . VAL A 1 164 ? 16.562 3.029 17.609 1 42.47 164 VAL A C 1
ATOM 1284 O O . VAL A 1 164 ? 16.484 3.4 18.781 1 42.47 164 VAL A O 1
ATOM 1287 N N . SER A 1 165 ? 17.516 3.67 17.156 1 34.91 165 SER A N 1
ATOM 1288 C CA . SER A 1 165 ? 17.422 5.098 17.453 1 34.91 165 SER A CA 1
ATOM 1289 C C . SER A 1 165 ? 15.969 5.551 17.516 1 34.91 165 SER A C 1
ATOM 1291 O O . SER A 1 165 ? 15.102 4.988 16.844 1 34.91 165 SER A O 1
ATOM 1293 N N . GLN A 1 166 ? 15.516 6.047 18.641 1 32.59 166 GLN A N 1
ATOM 1294 C CA . GLN A 1 166 ? 14.297 6.613 19.203 1 32.59 166 GLN A CA 1
ATOM 1295 C C . GLN A 1 166 ? 13.484 7.352 18.141 1 32.59 166 GLN A C 1
ATOM 1297 O O . GLN A 1 166 ? 12.477 7.988 18.469 1 32.59 166 GLN A O 1
ATOM 1302 N N . GLY A 1 167 ? 14.078 7.863 17.062 1 33.16 167 GLY A N 1
ATOM 1303 C CA . GLY A 1 167 ? 13.359 9.039 16.594 1 33.16 167 GLY A CA 1
ATOM 1304 C C . GLY A 1 167 ? 11.922 8.75 16.203 1 33.16 167 GLY A C 1
ATOM 1305 O O . GLY A 1 167 ? 11.367 7.719 16.594 1 33.16 167 GLY A O 1
ATOM 1306 N N . ASP A 1 168 ? 11.375 9.234 14.93 1 41.5 168 ASP A N 1
ATOM 1307 C CA . ASP A 1 168 ? 10.023 9.617 14.523 1 41.5 168 ASP A CA 1
ATOM 1308 C C . ASP A 1 168 ? 9.117 8.391 14.438 1 41.5 168 ASP A C 1
ATOM 1310 O O . ASP A 1 168 ? 9.516 7.348 13.914 1 41.5 168 ASP A O 1
ATOM 1314 N N . PRO A 1 169 ? 8.117 8.156 15.273 1 42.47 169 PRO A N 1
ATOM 1315 C CA . PRO A 1 169 ? 7.074 7.141 15.43 1 42.47 169 PRO A CA 1
ATOM 1316 C C . PRO A 1 169 ? 6.688 6.492 14.102 1 42.47 169 PRO A C 1
ATOM 1318 O O . PRO A 1 169 ? 5.781 5.652 14.062 1 42.47 169 PRO A O 1
ATOM 1321 N N . THR A 1 170 ? 6.883 7.004 12.984 1 48.19 170 THR A N 1
ATOM 1322 C CA . THR A 1 170 ? 6.582 6.102 11.883 1 48.19 170 THR A CA 1
ATOM 1323 C C . THR A 1 170 ? 7.473 4.863 11.938 1 48.19 170 THR A C 1
ATOM 1325 O O . THR A 1 170 ? 8.703 4.977 11.961 1 48.19 170 THR A O 1
ATOM 1328 N N . GLU A 1 171 ? 7.008 3.889 12.727 1 54.84 171 GLU A N 1
ATOM 1329 C CA . GLU A 1 171 ? 7.668 2.627 13.047 1 54.84 171 GLU A CA 1
ATOM 1330 C C . GLU A 1 171 ? 8.656 2.221 11.953 1 54.84 171 GLU A C 1
ATOM 1332 O O . GLU A 1 171 ? 8.336 2.299 10.766 1 54.84 171 GLU A O 1
ATOM 1337 N N . ASP A 1 172 ? 9.875 2.311 12.258 1 66.31 172 ASP A N 1
ATOM 1338 C CA . ASP A 1 172 ? 10.953 1.869 11.375 1 66.31 172 ASP A CA 1
ATOM 1339 C C . ASP A 1 172 ? 10.648 0.493 10.781 1 66.31 172 ASP A C 1
ATOM 1341 O O . ASP A 1 172 ? 10.172 -0.397 11.484 1 66.31 172 ASP A O 1
ATOM 1345 N N . PRO A 1 173 ? 10.695 0.423 9.562 1 79.31 173 PRO A N 1
ATOM 1346 C CA . PRO A 1 173 ? 10.477 -0.884 8.938 1 79.31 173 PRO A CA 1
ATOM 1347 C C . PRO A 1 173 ? 11.445 -1.948 9.453 1 79.31 173 PRO A C 1
ATOM 1349 O O . PRO A 1 173 ? 12.531 -1.619 9.938 1 79.31 173 PRO A O 1
ATOM 1352 N N . THR A 1 174 ? 11.047 -3.143 9.562 1 87.25 174 THR A N 1
ATOM 1353 C CA . THR A 1 174 ? 11.906 -4.293 9.805 1 87.25 174 THR A CA 1
ATOM 1354 C C . THR A 1 174 ? 12.781 -4.574 8.586 1 87.25 174 THR A C 1
ATOM 1356 O O . THR A 1 174 ? 12.336 -4.438 7.445 1 87.25 174 THR A O 1
ATOM 1359 N N . VAL A 1 175 ? 14.055 -4.938 8.938 1 91.81 175 VAL A N 1
ATOM 1360 C CA . VAL A 1 175 ? 14.992 -5.07 7.828 1 91.81 175 VAL A CA 1
ATOM 1361 C C . VAL A 1 175 ? 15.562 -6.488 7.793 1 91.81 175 VAL A C 1
ATOM 1363 O O . VAL A 1 175 ? 15.883 -7.059 8.836 1 91.81 175 VAL A O 1
ATOM 1366 N N . ALA A 1 176 ? 15.617 -7.09 6.676 1 96.06 176 ALA A N 1
ATOM 1367 C CA . ALA A 1 176 ? 16.359 -8.305 6.359 1 96.06 176 ALA A CA 1
ATOM 1368 C C . ALA A 1 176 ? 17.312 -8.086 5.191 1 96.06 176 ALA A C 1
ATOM 1370 O O . ALA A 1 176 ? 17.078 -7.207 4.355 1 96.06 176 ALA A O 1
ATOM 1371 N N . PHE A 1 177 ? 18.422 -8.922 5.207 1 96.12 177 PHE A N 1
ATOM 1372 C CA . PHE A 1 177 ? 19.375 -8.641 4.133 1 96.12 177 PHE A CA 1
ATOM 1373 C C . PHE A 1 177 ? 20.188 -9.883 3.799 1 96.12 177 PHE A C 1
ATOM 1375 O O . PHE A 1 177 ? 20.219 -10.844 4.566 1 96.12 177 PHE A O 1
ATOM 1382 N N . VAL A 1 178 ? 20.797 -9.836 2.711 1 95.94 178 VAL A N 1
ATOM 1383 C CA . VAL A 1 178 ? 21.797 -10.812 2.283 1 95.94 178 VAL A CA 1
ATOM 1384 C C . VAL A 1 178 ? 22.891 -10.117 1.492 1 95.94 178 VAL A C 1
ATOM 1386 O O . VAL A 1 178 ? 22.625 -9.188 0.725 1 95.94 178 VAL A O 1
ATOM 1389 N N . ASP A 1 179 ? 24.078 -10.531 1.749 1 95.06 179 ASP A N 1
ATOM 1390 C CA . ASP A 1 179 ? 25.219 -10 0.998 1 95.06 179 ASP A CA 1
ATOM 1391 C C . ASP A 1 179 ? 25.641 -10.969 -0.108 1 95.06 179 ASP A C 1
ATOM 1393 O O . ASP A 1 179 ? 25.844 -12.156 0.144 1 95.06 179 ASP A O 1
ATOM 1397 N N . ILE A 1 180 ? 25.766 -10.438 -1.267 1 93.94 180 ILE A N 1
ATOM 1398 C CA . ILE A 1 180 ? 26.156 -11.234 -2.422 1 93.94 180 ILE A CA 1
ATOM 1399 C C . ILE A 1 180 ? 27.391 -10.633 -3.076 1 93.94 180 ILE A C 1
ATOM 1401 O O . ILE A 1 180 ? 27.547 -9.414 -3.119 1 93.94 180 ILE A O 1
ATOM 1405 N N . PRO A 1 181 ? 28.312 -11.508 -3.479 1 93.38 181 PRO A N 1
ATOM 1406 C CA . PRO A 1 181 ? 29.469 -10.953 -4.168 1 93.38 181 PRO A CA 1
ATOM 1407 C C . PRO A 1 181 ? 29.094 -10 -5.301 1 93.38 181 PRO A C 1
ATOM 1409 O O . PRO A 1 181 ? 28.219 -10.328 -6.117 1 93.38 181 PRO A O 1
ATOM 1412 N N . ARG A 1 182 ? 29.672 -8.891 -5.336 1 92.62 182 ARG A N 1
ATOM 1413 C CA . ARG A 1 182 ? 29.375 -7.855 -6.316 1 92.62 182 ARG A CA 1
ATOM 1414 C C . ARG A 1 182 ? 29.531 -8.383 -7.742 1 92.62 182 ARG A C 1
ATOM 1416 O O . ARG A 1 182 ? 28.719 -8.062 -8.617 1 92.62 182 ARG A O 1
ATOM 1423 N N . ASP A 1 183 ? 30.562 -9.18 -7.91 1 91.12 183 ASP A N 1
ATOM 1424 C CA . ASP A 1 183 ? 30.844 -9.719 -9.242 1 91.12 183 ASP A CA 1
ATOM 1425 C C . ASP A 1 183 ? 29.688 -10.57 -9.742 1 91.12 183 ASP A C 1
ATOM 1427 O O . ASP A 1 183 ? 29.422 -10.625 -10.945 1 91.12 183 ASP A O 1
ATOM 1431 N N . ASP A 1 184 ? 29.062 -11.188 -8.805 1 91.25 184 ASP A N 1
ATOM 1432 C CA . ASP A 1 184 ? 27.891 -11.992 -9.172 1 91.25 184 ASP A CA 1
ATOM 1433 C C . ASP A 1 184 ? 26.672 -11.109 -9.43 1 91.25 184 ASP A C 1
ATOM 1435 O O . ASP A 1 184 ? 25.984 -11.281 -10.445 1 91.25 184 ASP A O 1
ATOM 1439 N N . ALA A 1 185 ? 26.391 -10.117 -8.602 1 90 185 ALA A N 1
ATOM 1440 C CA . ALA A 1 185 ? 25.188 -9.289 -8.633 1 90 185 ALA A CA 1
ATOM 1441 C C . ALA A 1 185 ? 25.219 -8.344 -9.836 1 90 185 ALA A C 1
ATOM 1443 O O . ALA A 1 185 ? 24.156 -8 -10.383 1 90 185 ALA A O 1
ATOM 1444 N N . CYS A 1 186 ? 26.422 -8.031 -10.234 1 91.62 186 CYS A N 1
ATOM 1445 C CA . CYS A 1 186 ? 26.531 -7.02 -11.273 1 91.62 186 CYS A CA 1
ATOM 1446 C C . CYS A 1 186 ? 27.047 -7.621 -12.57 1 91.62 186 CYS A C 1
ATOM 1448 O O . CYS A 1 186 ? 27.516 -6.898 -13.461 1 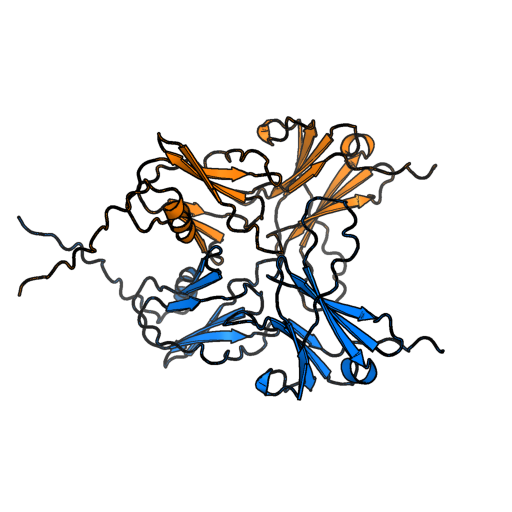91.62 186 CYS A O 1
ATOM 1450 N N . ALA A 1 187 ? 27.078 -8.875 -12.602 1 89.94 187 ALA A N 1
ATOM 1451 C CA . ALA A 1 187 ? 27.453 -9.531 -13.852 1 89.94 187 ALA A CA 1
ATOM 1452 C C . ALA A 1 187 ? 26.531 -9.109 -14.992 1 89.94 187 ALA A C 1
ATOM 1454 O O . ALA A 1 187 ? 25.359 -8.797 -14.766 1 89.94 187 ALA A O 1
ATOM 1455 N N . PRO A 1 188 ? 27.031 -9.062 -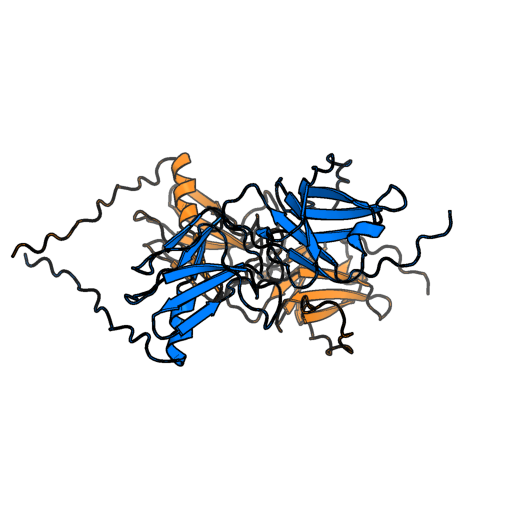16.188 1 88.81 188 PRO A N 1
ATOM 1456 C CA . PRO A 1 188 ? 26.203 -8.672 -17.328 1 88.81 188 PRO A CA 1
ATOM 1457 C C . PRO A 1 188 ? 24.938 -9.523 -17.453 1 88.81 188 PRO A C 1
ATOM 1459 O O . PRO A 1 188 ? 24.984 -10.727 -17.203 1 88.81 188 PRO A O 1
ATOM 1462 N N . SER A 1 189 ? 23.828 -8.969 -17.828 1 89.31 189 SER A N 1
ATOM 1463 C CA . SER A 1 189 ? 22.562 -9.625 -18.094 1 89.31 189 SER A CA 1
ATOM 1464 C C . SER A 1 189 ? 22.062 -10.383 -16.875 1 89.31 189 SER A C 1
ATOM 1466 O O . SER A 1 189 ? 21.531 -11.484 -16.984 1 89.31 189 SER A O 1
ATOM 1468 N N . THR A 1 190 ? 22.438 -9.883 -15.727 1 90.19 190 THR A N 1
ATOM 1469 C CA . THR A 1 190 ? 22 -10.516 -14.484 1 90.19 190 THR A CA 1
ATOM 1470 C C . THR A 1 190 ? 20.844 -9.734 -13.859 1 90.19 190 THR A C 1
ATOM 1472 O O . THR A 1 190 ? 20.844 -8.5 -13.859 1 90.19 190 THR A O 1
ATOM 1475 N N . CYS A 1 191 ? 19.891 -10.508 -13.398 1 91.75 191 CYS A N 1
ATOM 1476 C CA . CYS A 1 191 ? 18.781 -9.922 -12.656 1 91.75 191 CYS A CA 1
ATOM 1477 C C . CYS A 1 191 ? 18.734 -10.453 -11.227 1 91.75 191 CYS A C 1
ATOM 1479 O O . CYS A 1 191 ? 18.969 -11.648 -11 1 91.75 191 CYS A O 1
ATOM 1481 N N . ILE A 1 192 ? 18.516 -9.5 -10.32 1 92.25 192 ILE A N 1
ATOM 1482 C CA . ILE A 1 192 ? 18.297 -9.852 -8.922 1 92.25 192 ILE A CA 1
ATOM 1483 C C . ILE A 1 192 ? 16.797 -9.875 -8.633 1 92.25 192 ILE A C 1
ATOM 1485 O O . ILE A 1 192 ? 16.094 -8.891 -8.867 1 92.25 192 ILE A O 1
ATOM 1489 N N . GLN A 1 193 ? 16.375 -11.008 -8.148 1 93.31 193 GLN A N 1
ATOM 1490 C CA . GLN A 1 193 ? 14.977 -11.141 -7.762 1 93.31 193 GLN A CA 1
ATOM 1491 C C . GLN A 1 193 ? 14.844 -11.438 -6.273 1 93.31 193 GLN A C 1
ATOM 1493 O O . GLN A 1 193 ? 15.547 -12.297 -5.742 1 93.31 193 GLN A O 1
ATOM 1498 N N . GLY A 1 194 ? 14.023 -10.695 -5.59 1 94.5 194 GLY A N 1
ATOM 1499 C CA . GLY A 1 194 ? 13.719 -10.922 -4.188 1 94.5 194 GLY A CA 1
ATOM 1500 C C . GLY A 1 194 ? 12.234 -11.094 -3.92 1 94.5 194 GLY A C 1
ATOM 1501 O O . GLY A 1 194 ? 11.406 -10.43 -4.535 1 94.5 194 GLY A O 1
ATOM 1502 N N . TRP A 1 195 ? 11.93 -12.039 -3.025 1 94.38 195 TRP A N 1
ATOM 1503 C CA . TRP A 1 195 ? 10.523 -12.258 -2.697 1 94.38 195 TRP A CA 1
ATOM 1504 C C . TRP A 1 195 ? 10.367 -12.742 -1.259 1 94.38 195 TRP A C 1
ATOM 1506 O O . TRP A 1 195 ? 11.336 -13.195 -0.645 1 94.38 195 TRP A O 1
ATOM 1516 N N . ARG A 1 196 ? 9.219 -12.516 -0.807 1 95 196 ARG A N 1
ATOM 1517 C CA . ARG A 1 196 ? 8.875 -12.953 0.543 1 95 196 ARG A CA 1
ATOM 1518 C C . ARG A 1 196 ? 8.492 -14.43 0.561 1 95 196 ARG A C 1
ATOM 1520 O O . ARG A 1 196 ? 7.809 -14.906 -0.347 1 95 196 ARG A O 1
ATOM 1527 N N . THR A 1 197 ? 8.922 -15.195 1.676 1 94.44 197 THR A N 1
ATOM 1528 C CA . THR A 1 197 ? 8.711 -16.641 1.639 1 94.44 197 THR A CA 1
ATOM 1529 C C . THR A 1 197 ? 7.75 -17.078 2.738 1 94.44 197 THR A C 1
ATOM 1531 O O . THR A 1 197 ? 7.324 -18.234 2.777 1 94.44 197 THR A O 1
ATOM 1534 N N . ASP A 1 198 ? 7.359 -16.281 3.668 1 94.5 198 ASP A N 1
ATOM 1535 C CA . ASP A 1 198 ? 6.457 -16.672 4.746 1 94.5 198 ASP A CA 1
ATOM 1536 C C . ASP A 1 198 ? 5.004 -16.344 4.391 1 94.5 198 ASP A C 1
ATOM 1538 O O . ASP A 1 198 ? 4.172 -16.156 5.281 1 94.5 198 ASP A O 1
ATOM 1542 N N . VAL A 1 199 ? 4.691 -16.188 3.193 1 94.31 199 VAL A N 1
ATOM 1543 C CA . VAL A 1 199 ? 3.34 -16.047 2.658 1 94.31 199 VAL A CA 1
ATOM 1544 C C . VAL A 1 199 ? 3.109 -17.094 1.568 1 94.31 199 VAL A C 1
ATOM 1546 O O . VAL A 1 199 ? 4.047 -17.781 1.139 1 94.31 199 VAL A O 1
ATOM 1549 N N . HIS A 1 200 ? 1.831 -17.234 1.132 1 94.44 200 HIS A N 1
ATOM 1550 C CA . HIS A 1 200 ? 1.523 -18.25 0.136 1 94.44 200 HIS A CA 1
ATOM 1551 C C . HIS A 1 200 ? 1.835 -17.766 -1.272 1 94.44 200 HIS A C 1
ATOM 1553 O O . HIS A 1 200 ? 2.287 -18.531 -2.119 1 94.44 200 HIS A O 1
ATOM 1559 N N . PHE A 1 201 ? 1.564 -16.453 -1.495 1 94.62 201 PHE A N 1
ATOM 1560 C CA . PHE A 1 201 ? 1.783 -15.891 -2.82 1 94.62 201 PHE A CA 1
ATOM 1561 C C . PHE A 1 201 ? 2.543 -14.57 -2.725 1 94.62 201 PHE A C 1
ATOM 1563 O O . PHE A 1 201 ? 2.078 -13.625 -2.082 1 94.62 201 PHE A O 1
ATOM 1570 N N . SER A 1 202 ? 3.699 -14.555 -3.314 1 92.69 202 SER A N 1
ATOM 1571 C CA . SER A 1 202 ? 4.551 -13.367 -3.326 1 92.69 202 SER A CA 1
ATOM 1572 C C . SER A 1 202 ? 5.102 -13.094 -4.723 1 92.69 202 SER A C 1
ATOM 1574 O O . SER A 1 202 ? 5.676 -13.984 -5.352 1 92.69 202 SER A O 1
ATOM 1576 N N . ALA A 1 203 ? 4.785 -11.93 -5.215 1 93 203 ALA A N 1
ATOM 1577 C CA . ALA A 1 203 ? 5.391 -11.5 -6.473 1 93 203 ALA A CA 1
ATOM 1578 C C . ALA A 1 203 ? 6.758 -10.867 -6.238 1 93 203 ALA A C 1
ATOM 1580 O O . ALA A 1 203 ? 6.883 -9.922 -5.457 1 93 203 ALA A O 1
ATOM 1581 N N . PRO A 1 204 ? 7.746 -11.289 -6.926 1 93.06 204 PRO A N 1
ATOM 1582 C CA . PRO A 1 204 ? 9.094 -10.781 -6.664 1 93.06 204 PRO A CA 1
ATOM 1583 C C . PRO A 1 204 ? 9.297 -9.352 -7.168 1 93.06 204 PRO A C 1
ATOM 1585 O O . PRO A 1 204 ? 8.594 -8.914 -8.078 1 93.06 204 PRO A O 1
ATOM 1588 N N . GLN A 1 205 ? 10.141 -8.672 -6.484 1 92.5 205 GLN A N 1
ATOM 1589 C CA . GLN A 1 205 ? 10.766 -7.484 -7.062 1 92.5 205 GLN A CA 1
ATOM 1590 C C . GLN A 1 205 ? 12.031 -7.848 -7.836 1 92.5 205 GLN A C 1
ATOM 1592 O O . GLN A 1 205 ? 12.758 -8.766 -7.445 1 92.5 205 GLN A O 1
ATOM 1597 N N . GLN A 1 206 ? 12.289 -7.117 -8.938 1 91.81 206 GLN A N 1
ATOM 1598 C CA . GLN A 1 206 ? 13.398 -7.477 -9.805 1 91.81 206 GLN A CA 1
ATOM 1599 C C . GLN A 1 206 ? 14.234 -6.25 -10.172 1 91.81 206 GLN A C 1
ATOM 1601 O O . GLN A 1 206 ? 13.68 -5.18 -10.453 1 91.81 206 GLN A O 1
ATOM 1606 N N . LEU A 1 207 ? 15.5 -6.379 -10.086 1 90.56 207 LEU A N 1
ATOM 1607 C CA . LEU A 1 207 ? 16.469 -5.398 -10.586 1 90.56 207 LEU A CA 1
ATOM 1608 C C . LEU A 1 207 ? 17.422 -6.043 -11.578 1 90.56 207 LEU A C 1
ATOM 1610 O O . LEU A 1 207 ? 18.062 -7.051 -11.273 1 90.56 207 LEU A O 1
ATOM 1614 N N . CYS A 1 208 ? 17.469 -5.348 -12.742 1 89.69 208 CYS A N 1
ATOM 1615 C CA . CYS A 1 208 ? 18.328 -5.93 -13.758 1 89.69 208 CYS A CA 1
ATOM 1616 C C . CYS A 1 208 ? 19.438 -4.965 -14.148 1 89.69 208 CYS A C 1
ATOM 1618 O O . CYS A 1 208 ? 19.281 -3.746 -14.055 1 89.69 208 CYS A O 1
ATOM 1620 N N . ASN A 1 209 ? 20.594 -5.547 -14.539 1 88.81 209 ASN A N 1
ATOM 1621 C CA . ASN A 1 209 ? 21.719 -4.816 -15.102 1 88.81 209 ASN A CA 1
ATOM 1622 C C . ASN A 1 209 ? 22.188 -3.703 -14.172 1 88.81 209 ASN A C 1
ATOM 1624 O O . ASN A 1 209 ? 22.344 -2.559 -14.602 1 88.81 209 ASN A O 1
ATOM 1628 N N . LEU A 1 210 ? 22.312 -4.16 -12.93 1 87.56 210 LEU A N 1
ATOM 1629 C CA . LEU A 1 210 ? 22.812 -3.193 -11.961 1 87.56 210 LEU A CA 1
ATOM 1630 C C . LEU A 1 210 ? 24.234 -2.76 -12.312 1 87.56 210 LEU A C 1
ATOM 1632 O O . LEU A 1 210 ? 25.047 -3.582 -12.727 1 87.56 210 LEU A O 1
ATOM 1636 N N . GLN A 1 211 ? 24.5 -1.415 -12.344 1 81.88 211 GLN A N 1
ATOM 1637 C CA . GLN A 1 211 ? 25.844 -0.882 -12.57 1 81.88 211 GLN A CA 1
ATOM 1638 C C . GLN A 1 211 ? 26.594 -0.709 -11.258 1 81.88 211 GLN A C 1
ATOM 1640 O O . GLN A 1 211 ? 26.25 0.147 -10.438 1 81.88 211 GLN A O 1
ATOM 1645 N N . CYS A 1 212 ? 27.516 -1.66 -10.953 1 78.75 212 CYS A N 1
ATOM 1646 C CA . CYS A 1 212 ? 28.25 -1.607 -9.703 1 78.75 212 CYS A CA 1
ATOM 1647 C C . CYS A 1 212 ? 29.547 -0.818 -9.867 1 78.75 212 CYS A C 1
ATOM 1649 O O . CYS A 1 212 ? 30.281 -1.027 -10.828 1 78.75 212 CYS A O 1
ATOM 1651 N N . GLY A 1 213 ? 29.438 0.477 -10.078 1 65.5 213 GLY A N 1
ATOM 1652 C CA . GLY A 1 213 ? 30.656 1.249 -10.258 1 65.5 213 GLY A CA 1
ATOM 1653 C C . GLY A 1 213 ? 31.906 0.488 -9.859 1 65.5 213 GLY A C 1
ATOM 1654 O O . GLY A 1 213 ? 31.828 -0.531 -9.172 1 65.5 213 GLY A O 1
ATOM 1655 N N . ALA A 1 214 ? 33.156 0.909 -10.422 1 56.69 214 ALA A N 1
ATOM 1656 C CA . ALA A 1 214 ? 34.469 0.381 -10.133 1 56.69 214 ALA A CA 1
ATOM 1657 C C . ALA A 1 214 ? 34.719 0.298 -8.633 1 56.69 214 ALA A C 1
ATOM 1659 O O . ALA A 1 214 ? 34.312 1.178 -7.875 1 56.69 214 ALA A O 1
ATOM 1660 N N . ALA A 1 215 ? 34.844 -0.866 -8.039 1 50.69 215 ALA A N 1
ATOM 1661 C CA . ALA A 1 215 ? 35.312 -1.007 -6.664 1 50.69 215 ALA A CA 1
ATOM 1662 C C . ALA A 1 215 ? 36.406 0.007 -6.344 1 50.69 215 ALA A C 1
ATOM 1664 O O . ALA A 1 215 ? 37.281 0.27 -7.172 1 50.69 215 ALA A O 1
ATOM 1665 N N . ALA A 1 216 ? 36.188 0.943 -5.383 1 40.41 216 ALA A N 1
ATOM 1666 C CA . ALA A 1 216 ? 37.344 1.731 -5 1 40.41 216 ALA A CA 1
ATOM 1667 C C . ALA A 1 216 ? 38.594 0.843 -4.836 1 40.41 216 ALA A C 1
ATOM 1669 O O . ALA A 1 216 ? 38.469 -0.277 -4.328 1 40.41 216 ALA A O 1
ATOM 1670 N N . PRO A 1 217 ? 39.719 1.155 -5.559 1 33.78 217 PRO A N 1
ATOM 1671 C CA . PRO A 1 217 ? 40.969 0.411 -5.293 1 33.78 217 PRO A CA 1
ATOM 1672 C C . PRO A 1 217 ? 41.188 0.18 -3.805 1 33.78 217 PRO A C 1
ATOM 1674 O O . PRO A 1 217 ? 40.844 1.026 -2.98 1 33.78 217 PRO A O 1
ATOM 1677 N N . SER A 1 218 ? 41.312 -1.077 -3.375 1 31.44 218 SER A N 1
ATOM 1678 C CA . SER A 1 218 ? 42 -1.235 -2.092 1 31.44 218 SER A CA 1
ATOM 1679 C C . SER A 1 218 ? 43.281 -0.42 -2.043 1 31.44 218 SER A C 1
ATOM 1681 O O . SER A 1 218 ? 44 -0.335 -3.035 1 31.44 218 SER A O 1
ATOM 1683 N N . MET B 1 1 ? -42.094 -28.969 -6.996 1 23.69 1 MET B N 1
ATOM 1684 C CA . MET B 1 1 ? -40.656 -28.859 -6.871 1 23.69 1 MET B CA 1
ATOM 1685 C C . MET B 1 1 ? -40.281 -27.781 -5.852 1 23.69 1 MET B C 1
ATOM 1687 O O . MET B 1 1 ? -40.688 -26.641 -5.973 1 23.69 1 MET B O 1
ATOM 1691 N N . ARG B 1 2 ? -40 -28.172 -4.527 1 24 2 ARG B N 1
ATOM 1692 C CA . ARG B 1 2 ? -39.812 -27.484 -3.248 1 24 2 ARG B CA 1
ATOM 1693 C C . ARG B 1 2 ? -38.531 -26.656 -3.271 1 24 2 ARG B C 1
ATOM 1695 O O . ARG B 1 2 ? -37.438 -27.156 -3.598 1 24 2 ARG B O 1
ATOM 1702 N N . SER B 1 3 ? -38.625 -25.375 -3.664 1 26.91 3 SER B N 1
ATOM 1703 C CA . SER B 1 3 ? -37.562 -24.359 -3.715 1 26.91 3 SER B CA 1
ATOM 1704 C C . SER B 1 3 ? -36.875 -24.219 -2.369 1 26.91 3 SER B C 1
ATOM 1706 O O . SER B 1 3 ? -37.5 -23.828 -1.378 1 26.91 3 SER B O 1
ATOM 1708 N N . SER B 1 4 ? -35.969 -25.141 -1.955 1 24.42 4 SER B N 1
ATOM 1709 C CA . SER B 1 4 ? -35.281 -25.141 -0.668 1 24.42 4 SER B CA 1
ATOM 1710 C C . SER B 1 4 ? -34.438 -23.875 -0.497 1 24.42 4 SER B C 1
ATOM 1712 O O . SER B 1 4 ? -33.562 -23.609 -1.301 1 24.42 4 SER B O 1
ATOM 1714 N N . CYS B 1 5 ? -35.062 -22.75 -0.079 1 26.83 5 CYS B N 1
ATOM 1715 C CA . CYS B 1 5 ? -34.406 -21.547 0.425 1 26.83 5 CYS B CA 1
ATOM 1716 C C . CYS B 1 5 ? -33.281 -21.891 1.39 1 26.83 5 CYS B C 1
ATOM 1718 O O . CYS B 1 5 ? -33.531 -22.5 2.43 1 26.83 5 CYS B O 1
ATOM 1720 N N . VAL B 1 6 ? -32.188 -22.266 0.977 1 28.61 6 VAL B N 1
ATOM 1721 C CA . VAL B 1 6 ? -31.094 -22.484 1.925 1 28.61 6 VAL B CA 1
ATOM 1722 C C . VAL B 1 6 ? -30.938 -21.25 2.816 1 28.61 6 VAL B C 1
ATOM 1724 O O . VAL B 1 6 ? -30.703 -20.141 2.324 1 28.61 6 VAL B O 1
ATOM 1727 N N . ALA B 1 7 ? -31.688 -21.078 3.904 1 27.83 7 ALA B N 1
ATOM 1728 C CA . ALA B 1 7 ? -31.484 -20.203 5.055 1 27.83 7 ALA B CA 1
ATOM 1729 C C . ALA B 1 7 ? -30.016 -20.094 5.426 1 27.83 7 ALA B C 1
ATOM 1731 O O . ALA B 1 7 ? -29.375 -21.109 5.758 1 27.83 7 ALA B O 1
ATOM 1732 N N . LYS B 1 8 ? -29.422 -19.188 4.832 1 33.91 8 LYS B N 1
ATOM 1733 C CA . LYS B 1 8 ? -28.109 -19 5.441 1 33.91 8 LYS B CA 1
ATOM 1734 C C . LYS B 1 8 ? -28.219 -18.938 6.965 1 33.91 8 LYS B C 1
ATOM 1736 O O . LYS B 1 8 ? -29.062 -18.234 7.508 1 33.91 8 LYS B O 1
ATOM 1741 N N . ARG B 1 9 ? -28.031 -19.875 7.711 1 31.91 9 ARG B N 1
ATOM 1742 C CA . ARG B 1 9 ? -28.016 -19.922 9.172 1 31.91 9 ARG B CA 1
ATOM 1743 C C . ARG B 1 9 ? -27.328 -18.688 9.742 1 31.91 9 ARG B C 1
ATOM 1745 O O . ARG B 1 9 ? -26.172 -18.391 9.414 1 31.91 9 ARG B O 1
ATOM 1752 N N . TYR B 1 10 ? -28.094 -17.547 9.898 1 35.12 10 TYR B N 1
ATOM 1753 C CA . TYR B 1 10 ? -27.656 -16.391 10.664 1 35.12 10 TYR B CA 1
ATOM 1754 C C . TYR B 1 10 ? -27.094 -16.812 12.016 1 35.12 10 TYR B C 1
ATOM 1756 O O . TYR B 1 10 ? -27.828 -17.375 12.852 1 35.12 10 TYR B O 1
ATOM 1764 N N . HIS B 1 11 ? -26.047 -17.438 12.164 1 36.22 11 HIS B N 1
ATOM 1765 C CA . HIS B 1 11 ? -25.547 -17.531 13.531 1 36.22 11 HIS B CA 1
ATOM 1766 C C . HIS B 1 11 ? -25.625 -16.188 14.242 1 36.22 11 HIS B C 1
ATOM 1768 O O . HIS B 1 11 ? -25.312 -15.156 13.648 1 36.22 11 HIS B O 1
ATOM 1774 N N . ALA B 1 12 ? -26.547 -15.961 15.141 1 40.34 12 ALA B N 1
ATOM 1775 C CA . ALA B 1 12 ? -26.578 -14.82 16.047 1 40.34 12 ALA B CA 1
ATOM 1776 C C . ALA B 1 12 ? -25.156 -14.336 16.359 1 40.34 12 ALA B C 1
ATOM 1778 O O . ALA B 1 12 ? -24.375 -15.055 16.984 1 40.34 12 ALA B O 1
ATOM 1779 N N . CYS B 1 13 ? -24.453 -13.75 15.461 1 49.66 13 CYS B N 1
ATOM 1780 C CA . CYS B 1 13 ? -23.188 -13.117 15.789 1 49.66 13 CYS B CA 1
ATOM 1781 C C . CYS B 1 13 ? -23.281 -12.352 17.094 1 49.66 13 CYS B C 1
ATOM 1783 O O . CYS B 1 13 ? -23.953 -11.32 17.172 1 49.66 13 CYS B O 1
ATOM 1785 N N . ALA B 1 14 ? -23.641 -12.969 18.219 1 43.34 14 ALA B N 1
ATOM 1786 C CA . ALA B 1 14 ? -23.516 -12.25 19.484 1 43.34 14 ALA B CA 1
ATOM 1787 C C . ALA B 1 14 ? -22.281 -11.359 19.5 1 43.34 14 ALA B C 1
ATOM 1789 O O . ALA B 1 14 ? -21.156 -11.859 19.609 1 43.34 14 ALA B O 1
ATOM 1790 N N . LEU B 1 15 ? -22.25 -10.414 18.812 1 48.44 15 LEU B N 1
ATOM 1791 C CA . LEU B 1 15 ? -21.203 -9.414 19 1 48.44 15 LEU B CA 1
ATOM 1792 C C . LEU B 1 15 ? -20.875 -9.227 20.469 1 48.44 15 LEU B C 1
ATOM 1794 O O . LEU B 1 15 ? -20.812 -8.094 20.953 1 48.44 15 LEU B O 1
ATOM 1798 N N . ARG B 1 16 ? -21.453 -10.07 21.406 1 41.91 16 ARG B N 1
ATOM 1799 C CA . ARG B 1 16 ? -21.203 -9.758 22.812 1 41.91 16 ARG B CA 1
ATOM 1800 C C . ARG B 1 16 ? -19.734 -9.945 23.172 1 41.91 16 ARG B C 1
ATOM 1802 O O . ARG B 1 16 ? -19.312 -9.586 24.266 1 41.91 16 ARG B O 1
ATOM 1809 N N . VAL B 1 17 ? -18.953 -10.859 22.688 1 44.16 17 VAL B N 1
ATOM 1810 C CA . VAL B 1 17 ? -17.719 -11.266 23.328 1 44.16 17 VAL B CA 1
ATOM 1811 C C . VAL B 1 17 ? -16.547 -10.492 22.734 1 44.16 17 VAL B C 1
ATOM 1813 O O . VAL B 1 17 ? -16.516 -10.234 21.531 1 44.16 17 VAL B O 1
ATOM 1816 N N . PRO B 1 18 ? -15.602 -10.016 23.547 1 46.5 18 PRO B N 1
ATOM 1817 C CA . PRO B 1 18 ? -14.352 -9.32 23.25 1 46.5 18 PRO B CA 1
ATOM 1818 C C . PRO B 1 18 ? -13.617 -9.914 22.047 1 46.5 18 PRO B C 1
ATOM 1820 O O . PRO B 1 18 ? -13.023 -9.18 21.25 1 46.5 18 PRO B O 1
ATOM 1823 N N . ALA B 1 19 ? -13.453 -11.18 22.109 1 44.81 19 ALA B N 1
ATOM 1824 C CA . ALA B 1 19 ? -12.711 -12.008 21.156 1 44.81 19 ALA B CA 1
ATOM 1825 C C . ALA B 1 19 ? -13.289 -11.891 19.75 1 44.81 19 ALA B C 1
ATOM 1827 O O . ALA B 1 19 ? -12.562 -12.016 18.766 1 44.81 19 ALA B O 1
ATOM 1828 N N . ASP B 1 20 ? -14.508 -11.742 19.609 1 49.66 20 ASP B N 1
ATOM 1829 C CA . ASP B 1 20 ? -15.414 -11.719 18.469 1 49.66 20 ASP B CA 1
ATOM 1830 C C . ASP B 1 20 ? -15.188 -10.477 17.609 1 49.66 20 ASP B C 1
ATOM 1832 O O . ASP B 1 20 ? -15.711 -10.375 16.5 1 49.66 20 ASP B O 1
ATOM 1836 N N . THR B 1 21 ? -14.383 -9.633 18.234 1 56.78 21 THR B N 1
ATOM 1837 C CA . THR B 1 21 ? -14.164 -8.32 17.625 1 56.78 21 THR B CA 1
ATOM 1838 C C . THR B 1 21 ? -13.273 -8.43 16.391 1 56.78 21 THR B C 1
ATOM 1840 O O . THR B 1 21 ? -13.43 -7.668 15.438 1 56.78 21 THR B O 1
ATOM 1843 N N . GLU B 1 22 ? -12.477 -9.492 16.438 1 63.69 22 GLU B N 1
ATOM 1844 C CA . GLU B 1 22 ? -11.594 -9.633 15.281 1 63.69 22 GLU B CA 1
ATOM 1845 C C . GLU B 1 22 ? -12.391 -9.992 14.023 1 63.69 22 GLU B C 1
ATOM 1847 O O . GLU B 1 22 ? -12.031 -9.578 12.922 1 63.69 22 GLU B O 1
ATOM 1852 N N . ILE B 1 23 ? -13.453 -10.688 14.344 1 63.34 23 ILE B N 1
ATOM 1853 C CA . ILE B 1 23 ? -14.281 -11.141 13.234 1 63.34 23 ILE B CA 1
ATOM 1854 C C . ILE B 1 23 ? -14.891 -9.938 12.523 1 63.34 23 ILE B C 1
ATOM 1856 O O . ILE B 1 23 ? -15.062 -9.945 11.297 1 63.34 23 ILE B O 1
ATOM 1860 N N . LEU B 1 24 ? -15.148 -8.938 13.305 1 70 24 LEU B N 1
ATOM 1861 C CA . LEU B 1 24 ? -15.727 -7.723 12.758 1 70 24 LEU B CA 1
ATOM 1862 C C . LEU B 1 24 ? -14.805 -7.094 11.727 1 70 24 LEU B C 1
ATOM 1864 O O . LEU B 1 24 ? -15.266 -6.582 10.703 1 70 24 LEU B O 1
ATOM 1868 N N . TRP B 1 25 ? -13.477 -7.355 11.922 1 72.69 25 TRP B N 1
ATOM 1869 C CA . TRP B 1 25 ? -12.547 -6.59 11.102 1 72.69 25 TRP B CA 1
ATOM 1870 C C . TRP B 1 25 ? -12.109 -7.398 9.883 1 72.69 25 TRP B C 1
ATOM 1872 O O . TRP B 1 25 ? -11.617 -6.836 8.906 1 72.69 25 TRP B O 1
ATOM 1882 N N . ASP B 1 26 ? -12.359 -8.648 9.984 1 77.75 26 ASP B N 1
ATOM 1883 C CA . ASP B 1 26 ? -12.117 -9.445 8.781 1 77.75 26 ASP B CA 1
ATOM 1884 C C . ASP B 1 26 ? -13.133 -9.117 7.691 1 77.75 26 ASP B C 1
ATOM 1886 O O . ASP B 1 26 ? -12.984 -9.547 6.547 1 77.75 26 ASP B O 1
ATOM 1890 N N . ALA B 1 27 ? -14.039 -8.273 8.062 1 83.5 27 ALA B N 1
ATOM 1891 C CA . ALA B 1 27 ? -15.133 -7.891 7.168 1 83.5 27 ALA B CA 1
ATOM 1892 C C . ALA B 1 27 ? -14.766 -6.652 6.355 1 83.5 27 ALA B C 1
ATOM 1894 O O . ALA B 1 27 ? -15.555 -6.184 5.535 1 83.5 27 ALA B O 1
ATOM 1895 N N . ILE B 1 28 ? -13.555 -6.125 6.57 1 91.19 28 ILE B N 1
ATOM 1896 C CA . ILE B 1 28 ? -13.117 -4.945 5.828 1 91.19 28 ILE B CA 1
ATOM 1897 C C . ILE B 1 28 ? -12.453 -5.371 4.52 1 91.19 28 ILE B C 1
ATOM 1899 O O . ILE B 1 28 ? -11.609 -6.27 4.512 1 91.19 28 ILE B O 1
ATOM 1903 N N . SER B 1 29 ? -12.906 -4.777 3.447 1 92.44 29 SER B N 1
ATOM 1904 C CA . SER B 1 29 ? -12.32 -5.055 2.139 1 92.44 29 SER B CA 1
ATOM 1905 C C . SER B 1 29 ? -11.992 -3.764 1.397 1 92.44 29 SER B C 1
ATOM 1907 O O . SER B 1 29 ? -12.781 -2.818 1.406 1 92.44 29 SER B O 1
ATOM 1909 N N . TYR B 1 30 ? -10.875 -3.74 0.761 1 92.75 30 TYR B N 1
ATOM 1910 C CA . TYR B 1 30 ? -10.484 -2.631 -0.105 1 92.75 30 TYR B CA 1
ATOM 1911 C C . TYR B 1 30 ? -10.562 -3.033 -1.573 1 92.75 30 TYR B C 1
ATOM 1913 O O . TYR B 1 30 ? -10.109 -4.117 -1.95 1 92.75 30 TYR B O 1
ATOM 1921 N N . HIS B 1 31 ? -11.133 -2.211 -2.336 1 90.5 31 HIS B N 1
ATOM 1922 C CA . HIS B 1 31 ? -11.289 -2.418 -3.771 1 90.5 31 HIS B CA 1
ATOM 1923 C C . HIS B 1 31 ? -10.375 -1.486 -4.562 1 90.5 31 HIS B C 1
ATOM 1925 O O . HIS B 1 31 ? -10.766 -0.372 -4.914 1 90.5 31 HIS B O 1
ATOM 1931 N N . PRO B 1 32 ? -9.211 -2.002 -4.918 1 87.44 32 PRO B N 1
ATOM 1932 C CA . PRO B 1 32 ? -8.227 -1.105 -5.527 1 87.44 32 PRO B CA 1
ATOM 1933 C C . PRO B 1 32 ? -8.719 -0.494 -6.836 1 87.44 32 PRO B C 1
ATOM 1935 O O . PRO B 1 32 ? -8.359 0.638 -7.168 1 87.44 32 PRO B O 1
ATOM 1938 N N . GLY B 1 33 ? -9.492 -1.194 -7.57 1 84.06 33 GLY B N 1
ATOM 1939 C CA . GLY B 1 33 ? -9.992 -0.681 -8.836 1 84.06 33 GLY B CA 1
ATOM 1940 C C . GLY B 1 33 ? -10.844 0.565 -8.68 1 84.06 33 GLY B C 1
ATOM 1941 O O . GLY B 1 33 ? -10.68 1.531 -9.43 1 84.06 33 GLY B O 1
ATOM 1942 N N . SER B 1 34 ? -11.695 0.496 -7.773 1 85.94 34 SER B N 1
ATOM 1943 C CA . SER B 1 34 ? -12.594 1.619 -7.547 1 85.94 34 SER B CA 1
ATOM 1944 C C . SER B 1 34 ? -12.125 2.477 -6.375 1 85.94 34 SER B C 1
ATOM 1946 O O . SER B 1 34 ? -12.734 3.508 -6.07 1 85.94 34 SER B O 1
ATOM 1948 N N . ARG B 1 35 ? -11.07 2.096 -5.75 1 89.5 35 ARG B N 1
ATOM 1949 C CA . ARG B 1 35 ? -10.539 2.779 -4.578 1 89.5 35 ARG B CA 1
ATOM 1950 C C . ARG B 1 35 ? -11.609 2.961 -3.512 1 89.5 35 ARG B C 1
ATOM 1952 O O . ARG B 1 35 ? -11.766 4.055 -2.965 1 89.5 35 ARG B O 1
ATOM 1959 N N . ALA B 1 36 ? -12.297 1.873 -3.297 1 93.38 36 ALA B N 1
ATOM 1960 C CA . ALA B 1 36 ? -13.367 1.896 -2.301 1 93.38 36 ALA B CA 1
ATOM 1961 C C . ALA B 1 36 ? -13.047 0.969 -1.132 1 93.38 36 ALA B C 1
ATOM 1963 O O . ALA B 1 36 ? -12.32 -0.015 -1.293 1 93.38 36 ALA B O 1
ATOM 1964 N N . LEU B 1 37 ? -13.539 1.314 0.04 1 94.81 37 LEU B N 1
ATOM 1965 C CA . LEU B 1 37 ? -13.461 0.484 1.237 1 94.81 37 LEU B CA 1
ATOM 1966 C C . LEU B 1 37 ? -14.852 -0.01 1.642 1 94.81 37 LEU B C 1
ATOM 1968 O O . LEU B 1 37 ? -15.805 0.769 1.677 1 94.81 37 LEU B O 1
ATOM 1972 N N . THR B 1 38 ? -14.93 -1.276 1.844 1 93.75 38 THR B N 1
ATOM 1973 C CA . THR B 1 38 ? -16.219 -1.818 2.283 1 93.75 38 THR B CA 1
ATOM 1974 C C . THR B 1 38 ? -16.062 -2.557 3.611 1 93.75 38 THR B C 1
ATOM 1976 O O . THR B 1 38 ? -14.984 -3.061 3.926 1 93.75 38 THR B O 1
ATOM 1979 N N . TRP B 1 39 ? -17.094 -2.465 4.383 1 92.38 39 TRP B N 1
ATOM 1980 C CA . TRP B 1 39 ? -17.234 -3.225 5.621 1 92.38 39 TRP B CA 1
ATOM 1981 C C . TRP B 1 39 ? -18.547 -4.023 5.613 1 92.38 39 TRP B C 1
ATOM 1983 O O . TRP B 1 39 ? -19.625 -3.449 5.508 1 92.38 39 TRP B O 1
ATOM 1993 N N . GLU B 1 40 ? -18.406 -5.305 5.59 1 88.06 40 GLU B N 1
ATOM 1994 C CA . GLU B 1 40 ? -19.562 -6.188 5.523 1 88.06 40 GLU B CA 1
ATOM 1995 C C . GLU B 1 40 ? -19.484 -7.281 6.586 1 88.06 40 GLU B C 1
ATOM 1997 O O . GLU B 1 40 ? -19 -8.375 6.316 1 88.06 40 GLU B O 1
ATOM 2002 N N . PRO B 1 41 ? -20.078 -6.941 7.688 1 81.38 41 PRO B N 1
ATOM 2003 C CA . PRO B 1 41 ? -20.047 -7.945 8.75 1 81.38 41 PRO B CA 1
ATOM 2004 C C . PRO B 1 41 ? -20.734 -9.25 8.367 1 81.38 41 PRO B C 1
ATOM 2006 O O . PRO B 1 41 ? -21.734 -9.227 7.645 1 81.38 41 PRO B O 1
ATOM 2009 N N . THR B 1 42 ? -20.188 -10.359 8.812 1 76.5 42 THR B N 1
ATOM 2010 C CA . THR B 1 42 ? -20.703 -11.68 8.477 1 76.5 42 THR B CA 1
ATOM 2011 C C . THR B 1 42 ? -22.031 -11.938 9.18 1 76.5 42 THR B C 1
ATOM 2013 O O . THR B 1 42 ? -22.812 -12.789 8.758 1 76.5 42 THR B O 1
ATOM 2016 N N . CYS B 1 43 ? -22.281 -11.227 10.258 1 76.75 43 CYS B N 1
ATOM 2017 C CA . CYS B 1 43 ? -23.531 -11.32 11 1 76.75 43 CYS B CA 1
ATOM 2018 C C . CYS B 1 43 ? -24.172 -9.953 11.164 1 76.75 43 CYS B C 1
ATOM 2020 O O . CYS B 1 43 ? -23.484 -8.93 11.148 1 76.75 43 CYS B O 1
ATOM 2022 N N . PRO B 1 44 ? -25.469 -9.961 11.188 1 78.5 44 PRO B N 1
ATOM 2023 C CA . PRO B 1 44 ? -26.141 -8.672 11.375 1 78.5 44 PRO B CA 1
ATOM 2024 C C . PRO B 1 44 ? -25.688 -7.957 12.648 1 78.5 44 PRO B C 1
ATOM 2026 O O . PRO B 1 44 ? -25.547 -8.594 13.695 1 78.5 44 PRO B O 1
ATOM 2029 N N . VAL B 1 45 ? -25.328 -6.742 12.562 1 80.44 45 VAL B N 1
ATOM 2030 C CA . VAL B 1 45 ? -24.938 -5.93 13.703 1 80.44 45 VAL B CA 1
ATOM 2031 C C . VAL B 1 45 ? -25.766 -4.645 13.727 1 80.44 45 VAL B C 1
ATOM 2033 O O . VAL B 1 45 ? -26.359 -4.262 12.719 1 80.44 45 VAL B O 1
ATOM 2036 N N . SER B 1 46 ? -25.953 -4.172 14.977 1 84 46 SER B N 1
ATOM 2037 C CA . SER B 1 46 ? -26.641 -2.891 15.141 1 84 46 SER B CA 1
ATOM 2038 C C . SER B 1 46 ? -25.688 -1.841 15.727 1 84 46 SER B C 1
ATOM 2040 O O . SER B 1 46 ? -24.891 -2.146 16.609 1 84 46 SER B O 1
ATOM 2042 N N . GLY B 1 47 ? -25.703 -0.699 15.227 1 90.69 47 GLY B N 1
ATOM 2043 C CA . GLY B 1 47 ? -24.844 0.392 15.664 1 90.69 47 GLY B CA 1
ATOM 2044 C C . GLY B 1 47 ? -24.5 1.361 14.555 1 90.69 47 GLY B C 1
ATOM 2045 O O . GLY B 1 47 ? -25.312 1.616 13.664 1 90.69 47 GLY B O 1
ATOM 2046 N N . HIS B 1 48 ? -23.375 1.977 14.734 1 93.88 48 HIS B N 1
ATOM 2047 C CA . HIS B 1 48 ? -22.906 2.949 13.75 1 93.88 48 HIS B CA 1
ATOM 2048 C C . HIS B 1 48 ? -21.438 2.727 13.406 1 93.88 48 HIS B C 1
ATOM 2050 O O . HIS B 1 48 ? -20.672 2.244 14.242 1 93.88 48 HIS B O 1
ATOM 2056 N N . VAL B 1 49 ? -21.188 3.012 12.148 1 93.94 49 VAL B N 1
ATOM 2057 C CA . VAL B 1 49 ? -19.812 2.902 11.711 1 93.94 49 VAL B CA 1
ATOM 2058 C C . VAL B 1 49 ? -19.391 4.199 11.016 1 93.94 49 VAL B C 1
ATOM 2060 O O . VAL B 1 49 ? -20.203 4.871 10.391 1 93.94 49 VAL B O 1
ATOM 2063 N N . ASN B 1 50 ? -18.141 4.574 11.188 1 96.25 50 ASN B N 1
ATOM 2064 C CA . ASN B 1 50 ? -17.578 5.73 10.492 1 96.25 50 ASN B CA 1
ATOM 2065 C C . ASN B 1 50 ? -16.078 5.566 10.266 1 96.25 50 ASN B C 1
ATOM 2067 O O . ASN B 1 50 ? -15.422 4.754 10.922 1 96.25 50 ASN B O 1
ATOM 2071 N N . LEU B 1 51 ? -15.594 6.262 9.305 1 97.19 51 LEU B N 1
ATOM 2072 C CA . LEU B 1 51 ? -14.148 6.395 9.148 1 97.19 51 LEU B CA 1
ATOM 2073 C C . LEU B 1 51 ? -13.586 7.367 10.18 1 97.19 51 LEU B C 1
ATOM 2075 O O . LEU B 1 51 ? -14.273 8.297 10.609 1 97.19 51 LEU B O 1
ATOM 2079 N N . CYS B 1 52 ? -12.391 7.121 10.578 1 96 52 CYS B N 1
ATOM 2080 C CA . CYS B 1 52 ? -11.75 8.016 11.539 1 96 52 CYS B CA 1
ATOM 2081 C C . CYS B 1 52 ? -10.25 8.07 11.312 1 96 52 CYS B C 1
ATOM 2083 O O . CYS B 1 52 ? -9.688 7.23 10.609 1 96 52 CYS B O 1
ATOM 2085 N N . TRP B 1 53 ? -9.656 9.141 11.781 1 94.88 53 TRP B N 1
ATOM 2086 C CA . TRP B 1 53 ? -8.234 9.43 11.641 1 94.88 53 TRP B CA 1
ATOM 2087 C C . TRP B 1 53 ? -7.504 9.25 12.969 1 94.88 53 TRP B C 1
ATOM 2089 O O . TRP B 1 53 ? -7.91 9.805 13.992 1 94.88 53 TRP B O 1
ATOM 2099 N N . ARG B 1 54 ? -6.504 8.422 12.914 1 92.69 54 ARG B N 1
ATOM 2100 C CA . ARG B 1 54 ? -5.641 8.219 14.07 1 92.69 54 ARG B CA 1
ATOM 2101 C C . ARG B 1 54 ? -4.223 8.711 13.789 1 92.69 54 ARG B C 1
ATOM 2103 O O . ARG B 1 54 ? -3.469 8.062 13.062 1 92.69 54 ARG B O 1
ATOM 2110 N N . PRO B 1 55 ? -3.811 9.867 14.367 1 87 55 PRO B N 1
ATOM 2111 C CA . PRO B 1 55 ? -2.516 10.461 14.031 1 87 55 PRO B CA 1
ATOM 2112 C C . PRO B 1 55 ? -1.336 9.617 14.508 1 87 55 PRO B C 1
ATOM 2114 O O . PRO B 1 55 ? -0.228 9.75 13.977 1 87 55 PRO B O 1
ATOM 2117 N N . GLY B 1 56 ? -1.498 8.797 15.508 1 82 56 GLY B N 1
ATOM 2118 C CA . GLY B 1 56 ? -0.443 7.941 16.031 1 82 56 GLY B CA 1
ATOM 2119 C C . GLY B 1 56 ? -0.954 6.867 16.969 1 82 56 GLY B C 1
ATOM 2120 O O . GLY B 1 56 ? -2.145 6.828 17.281 1 82 56 GLY B O 1
ATOM 2121 N N . PRO B 1 57 ? 0.004 6.027 17.266 1 78.44 57 PRO B N 1
ATOM 2122 C CA . PRO B 1 57 ? -0.412 4.969 18.188 1 78.44 57 PRO B CA 1
ATOM 2123 C C . PRO B 1 57 ? -0.962 5.516 19.5 1 78.44 57 PRO B C 1
ATOM 2125 O O . PRO B 1 57 ? -0.403 6.465 20.062 1 78.44 57 PRO B O 1
ATOM 2128 N N . GLY B 1 58 ? -2.016 4.961 19.969 1 81.31 58 GLY B N 1
ATOM 2129 C CA . GLY B 1 58 ? -2.578 5.34 21.266 1 81.31 58 GLY B CA 1
ATOM 2130 C C . GLY B 1 58 ? -3.449 6.578 21.188 1 81.31 58 GLY B C 1
ATOM 2131 O O . GLY B 1 58 ? -4.145 6.91 22.156 1 81.31 58 GLY B O 1
ATOM 2132 N N . ALA B 1 59 ? -3.307 7.32 20.156 1 85.62 59 ALA B N 1
ATOM 2133 C CA . ALA B 1 59 ? -4.125 8.516 20.016 1 85.62 59 ALA B CA 1
ATOM 2134 C C . ALA B 1 59 ? -5.59 8.156 19.781 1 85.62 59 ALA B C 1
ATOM 2136 O O . ALA B 1 59 ? -5.902 7.055 19.328 1 85.62 59 ALA B O 1
ATOM 2137 N N . HIS B 1 60 ? -6.426 9.109 20.156 1 89.69 60 HIS B N 1
ATOM 2138 C CA . HIS B 1 60 ? -7.844 8.93 19.875 1 89.69 60 HIS B CA 1
ATOM 2139 C C . HIS B 1 60 ? -8.117 9.008 18.375 1 89.69 60 HIS B C 1
ATOM 2141 O O . HIS B 1 60 ? -7.469 9.773 17.656 1 89.69 60 HIS B O 1
ATOM 2147 N N . CYS B 1 61 ? -9.031 8.188 17.969 1 93.25 61 CYS B N 1
ATOM 2148 C CA . CYS B 1 61 ? -9.438 8.195 16.578 1 93.25 61 CYS B CA 1
ATOM 2149 C C . CYS B 1 61 ? -10.492 9.273 16.328 1 93.25 61 CYS B C 1
ATOM 2151 O O . CYS B 1 61 ? -11.594 9.211 16.875 1 93.25 61 CYS B O 1
ATOM 2153 N N . LEU B 1 62 ? -10.172 10.219 15.422 1 92.94 62 LEU B N 1
ATOM 2154 C CA . LEU B 1 62 ? -11.055 11.352 15.188 1 92.94 62 LEU B CA 1
ATOM 2155 C C . LEU B 1 62 ? -11.922 11.125 13.953 1 92.94 62 LEU B C 1
ATOM 2157 O O . LEU B 1 62 ? -11.398 10.82 12.875 1 92.94 62 LEU B O 1
ATOM 2161 N N . LYS B 1 63 ? -13.203 11.305 14.062 1 94 63 LYS B N 1
ATOM 2162 C CA . LYS B 1 63 ? -14.18 11.008 13.016 1 94 63 LYS B CA 1
ATOM 2163 C C . LYS B 1 63 ? -13.945 11.875 11.789 1 94 63 LYS B C 1
ATOM 2165 O O . LYS B 1 63 ? -13.781 13.094 11.898 1 94 63 LYS B O 1
ATOM 2170 N N . LEU B 1 64 ? -13.914 11.234 10.633 1 94.5 64 LEU B N 1
ATOM 2171 C CA . LEU B 1 64 ? -13.891 12 9.391 1 94.5 64 LEU B CA 1
ATOM 2172 C C . LEU B 1 64 ? -15.273 12.562 9.078 1 94.5 64 LEU B C 1
ATOM 2174 O O . LEU B 1 64 ? -16.281 11.898 9.305 1 94.5 64 LEU B O 1
ATOM 2178 N N . GLU B 1 65 ? -15.195 13.711 8.469 1 90.94 65 GLU B N 1
ATOM 2179 C CA . GLU B 1 65 ? -16.453 14.375 8.148 1 90.94 65 GLU B CA 1
ATOM 2180 C C . GLU B 1 65 ? -17.281 13.555 7.168 1 90.94 65 GLU B C 1
ATOM 2182 O O . GLU B 1 65 ? -16.734 12.984 6.219 1 90.94 65 GLU B O 1
ATOM 2187 N N . HIS B 1 66 ? -18.625 13.43 7.395 1 93.12 66 HIS B N 1
ATOM 2188 C CA . HIS B 1 66 ? -19.625 12.852 6.508 1 93.12 66 HIS B CA 1
ATOM 2189 C C . HIS B 1 66 ? -19.391 11.352 6.312 1 93.12 66 HIS B C 1
ATOM 2191 O O . HIS B 1 66 ? -19.734 10.797 5.266 1 93.12 66 HIS B O 1
ATOM 2197 N N . SER B 1 67 ? -18.797 10.727 7.27 1 96.12 67 SER B N 1
ATOM 2198 C CA . SER B 1 67 ? -18.484 9.312 7.09 1 96.12 67 SER B CA 1
ATOM 2199 C C . SER B 1 67 ? -19.406 8.43 7.926 1 96.12 67 SER B C 1
ATOM 2201 O O . SER B 1 67 ? -19.375 7.207 7.801 1 96.12 67 SER B O 1
ATOM 2203 N N . GLY B 1 68 ? -20.234 8.992 8.688 1 96.44 68 GLY B N 1
ATOM 2204 C CA . GLY B 1 68 ? -21.125 8.211 9.539 1 96.44 68 GLY B CA 1
ATOM 2205 C C . GLY B 1 68 ? -22.172 7.449 8.758 1 96.44 68 GLY B C 1
ATOM 2206 O O . GLY B 1 68 ? -22.781 7.996 7.828 1 96.44 68 GLY B O 1
ATOM 2207 N N . ARG B 1 69 ? -22.344 6.141 9.094 1 95.94 69 ARG B N 1
ATOM 2208 C CA . ARG B 1 69 ? -23.344 5.266 8.492 1 95.94 69 ARG B CA 1
ATOM 2209 C C . ARG B 1 69 ? -23.938 4.32 9.531 1 95.94 69 ARG B C 1
ATOM 2211 O O . ARG B 1 69 ? -23.25 3.9 10.461 1 95.94 69 ARG B O 1
ATOM 2218 N N . PRO B 1 70 ? -25.234 4.047 9.367 1 94.06 70 PRO B N 1
ATOM 2219 C CA . PRO B 1 70 ? -25.734 2.941 10.188 1 94.06 70 PRO B CA 1
ATOM 2220 C C . PRO B 1 70 ? -25.094 1.604 9.836 1 94.06 70 PRO B C 1
ATOM 2222 O O . PRO B 1 70 ? -24.828 1.33 8.664 1 94.06 70 PRO B O 1
ATOM 2225 N N . ALA B 1 71 ? -24.859 0.839 10.844 1 88.12 71 ALA B N 1
ATOM 2226 C CA . ALA B 1 71 ? -24.234 -0.461 10.625 1 88.12 71 ALA B CA 1
ATOM 2227 C C . ALA B 1 71 ? -25.281 -1.528 10.312 1 88.12 71 ALA B C 1
ATOM 2229 O O . ALA B 1 71 ? -25.391 -2.533 11.023 1 88.12 71 ALA B O 1
ATOM 2230 N N . HIS B 1 72 ? -26.141 -1.451 9.383 1 83.62 72 HIS B N 1
ATOM 2231 C CA . HIS B 1 72 ? -27.203 -2.391 9.016 1 83.62 72 HIS B CA 1
ATOM 2232 C C . HIS B 1 72 ? -26.75 -3.309 7.883 1 83.62 72 HIS B C 1
ATOM 2234 O O . HIS B 1 72 ? -27.531 -3.617 6.98 1 83.62 72 HIS B O 1
ATOM 2240 N N . GLY B 1 73 ? -25.547 -3.693 7.949 1 81.5 73 GLY B N 1
ATOM 2241 C CA . GLY B 1 73 ? -25.031 -4.555 6.902 1 81.5 73 GLY B CA 1
ATOM 2242 C C . GLY B 1 73 ? -23.812 -3.975 6.211 1 81.5 73 GLY B C 1
ATOM 2243 O O . GLY B 1 73 ? -22.891 -3.482 6.867 1 81.5 73 GLY B O 1
ATOM 2244 N N . ARG B 1 74 ? -23.953 -4.109 4.848 1 88.19 74 ARG B N 1
ATOM 2245 C CA . ARG B 1 74 ? -22.781 -3.691 4.09 1 88.19 74 ARG B CA 1
ATOM 2246 C C . ARG B 1 74 ? -22.703 -2.172 3.998 1 88.19 74 ARG B C 1
ATOM 2248 O O . ARG B 1 74 ? -23.688 -1.509 3.682 1 88.19 74 ARG B O 1
ATOM 2255 N N . VAL B 1 75 ? -21.562 -1.649 4.332 1 93.56 75 VAL B N 1
ATOM 2256 C CA . VAL B 1 75 ? -21.266 -0.227 4.207 1 93.56 75 VAL B CA 1
ATOM 2257 C C . VAL B 1 75 ? -20.141 -0.024 3.191 1 93.56 75 VAL B C 1
ATOM 2259 O O . VAL B 1 75 ? -19.188 -0.804 3.146 1 93.56 75 VAL B O 1
ATOM 2262 N N . ARG B 1 76 ? -20.281 1.015 2.393 1 94.88 76 ARG B N 1
ATOM 2263 C CA . ARG B 1 76 ? -19.281 1.291 1.362 1 94.88 76 ARG B CA 1
ATOM 2264 C C . ARG B 1 76 ? -18.828 2.746 1.416 1 94.88 76 ARG B C 1
ATOM 2266 O O . ARG B 1 76 ? -19.656 3.656 1.496 1 94.88 76 ARG B O 1
ATOM 2273 N N . TYR B 1 77 ? -17.562 2.949 1.406 1 96.25 77 TYR B N 1
ATOM 2274 C CA . TYR B 1 77 ? -16.953 4.27 1.312 1 96.25 77 TYR B CA 1
ATOM 2275 C C . TYR B 1 77 ? -16.203 4.43 -0.002 1 96.25 77 TYR B C 1
ATOM 2277 O O . TYR B 1 77 ? -15.148 3.809 -0.2 1 96.25 77 TYR B O 1
ATOM 2285 N N . PRO B 1 78 ? -16.688 5.219 -0.853 1 94.94 78 PRO B N 1
ATOM 2286 C CA . PRO B 1 78 ? -16.016 5.395 -2.141 1 94.94 78 PRO B CA 1
ATOM 2287 C C . PRO B 1 78 ? -14.805 6.32 -2.051 1 94.94 78 PRO B C 1
ATOM 2289 O O . PRO B 1 78 ? -14.766 7.207 -1.194 1 94.94 78 PRO B O 1
ATOM 2292 N N . LEU B 1 79 ? -13.852 6.117 -2.963 1 93.44 79 LEU B N 1
ATOM 2293 C CA . LEU B 1 79 ? -12.695 6.98 -3.184 1 93.44 79 LEU B CA 1
ATOM 2294 C C . LEU B 1 79 ? -11.969 7.266 -1.872 1 93.44 79 LEU B C 1
ATOM 2296 O O . LEU B 1 79 ? -11.906 8.414 -1.433 1 93.44 79 LEU B O 1
ATOM 2300 N N . VAL B 1 80 ? -11.398 6.184 -1.34 1 92.75 80 VAL B N 1
ATOM 2301 C CA . VAL B 1 80 ? -10.633 6.262 -0.098 1 92.75 80 VAL B CA 1
ATOM 2302 C C . VAL B 1 80 ? -9.148 6.039 -0.387 1 92.75 80 VAL B C 1
ATOM 2304 O O . VAL B 1 80 ? -8.797 5.215 -1.231 1 92.75 80 VAL B O 1
ATOM 2307 N N . ASP B 1 81 ? -8.344 6.781 0.281 1 88.38 81 ASP B N 1
ATOM 2308 C CA . ASP B 1 81 ? -6.906 6.523 0.211 1 88.38 81 ASP B CA 1
ATOM 2309 C C . ASP B 1 81 ? -6.465 5.578 1.326 1 88.38 81 ASP B C 1
ATOM 2311 O O . ASP B 1 81 ? -6.777 5.801 2.496 1 88.38 81 ASP B O 1
ATOM 2315 N N . PRO B 1 82 ? -5.738 4.535 0.93 1 89.75 82 PRO B N 1
ATOM 2316 C CA . PRO B 1 82 ? -5.312 3.588 1.961 1 89.75 82 PRO B CA 1
ATOM 2317 C C . PRO B 1 82 ? -4.137 4.102 2.787 1 89.75 82 PRO B C 1
ATOM 2319 O O . PRO B 1 82 ? -3.062 3.496 2.785 1 89.75 82 PRO B O 1
ATOM 2322 N N . GLN B 1 83 ? -4.34 5.145 3.535 1 91.19 83 GLN B N 1
ATOM 2323 C CA . GLN B 1 83 ? -3.355 5.656 4.484 1 91.19 83 GLN B CA 1
ATOM 2324 C C . GLN B 1 83 ? -3.332 4.816 5.758 1 91.19 83 GLN B C 1
ATOM 2326 O O . GLN B 1 83 ? -4.383 4.383 6.242 1 91.19 83 GLN B O 1
ATOM 2331 N N . PRO B 1 84 ? -2.195 4.59 6.371 1 89.5 84 PRO B N 1
ATOM 2332 C CA . PRO B 1 84 ? -2.125 3.832 7.625 1 89.5 84 PRO B CA 1
ATOM 2333 C C . PRO B 1 84 ? -2.941 4.469 8.742 1 89.5 84 PRO B C 1
ATOM 2335 O O . PRO B 1 84 ? -3.375 3.777 9.672 1 89.5 84 PRO B O 1
ATOM 2338 N N . GLN B 1 85 ? -3.109 5.801 8.656 1 91.62 85 GLN B N 1
ATOM 2339 C CA . GLN B 1 85 ? -3.809 6.523 9.711 1 91.62 85 GLN B CA 1
ATOM 2340 C C . GLN B 1 85 ? -5.316 6.492 9.492 1 91.62 85 GLN B C 1
ATOM 2342 O O . GLN B 1 85 ? -6.078 6.996 10.32 1 91.62 85 GLN B O 1
ATOM 2347 N N . LEU B 1 86 ? -5.699 5.938 8.375 1 94.38 86 LEU B N 1
ATOM 2348 C CA . LEU B 1 86 ? -7.129 5.805 8.117 1 94.38 86 LEU B CA 1
ATOM 2349 C C . LEU B 1 86 ? -7.699 4.582 8.836 1 94.38 86 LEU B C 1
ATOM 2351 O O . LEU B 1 86 ? -7.234 3.459 8.617 1 94.38 86 LEU B O 1
ATOM 2355 N N . CYS B 1 87 ? -8.758 4.828 9.609 1 94 87 CYS B N 1
ATOM 2356 C CA . CYS B 1 87 ? -9.336 3.771 10.43 1 94 87 CYS B CA 1
ATOM 2357 C C . CYS B 1 87 ? -10.852 3.717 10.266 1 94 87 CYS B C 1
ATOM 2359 O O . CYS B 1 87 ? -11.445 4.613 9.656 1 94 87 CYS B O 1
ATOM 2361 N N . LEU B 1 88 ? -11.398 2.605 10.672 1 94.62 88 LEU B N 1
ATOM 2362 C CA . LEU B 1 88 ? -12.836 2.396 10.781 1 94.62 88 LEU B CA 1
ATOM 2363 C C . LEU B 1 88 ? -13.25 2.188 12.234 1 94.62 88 LEU B C 1
ATOM 2365 O O . LEU B 1 88 ? -12.617 1.417 12.961 1 94.62 88 LEU B O 1
ATOM 2369 N N . LYS B 1 89 ? -14.211 2.895 12.641 1 92.75 89 LYS B N 1
ATOM 2370 C CA . LYS B 1 89 ? -14.734 2.801 14 1 92.75 89 LYS B CA 1
ATOM 2371 C C . LYS B 1 89 ? -16.172 2.293 14.008 1 92.75 89 LYS B C 1
ATOM 2373 O O . LYS B 1 89 ? -17.031 2.857 13.336 1 92.75 89 LYS B O 1
ATOM 2378 N N . PHE B 1 90 ? -16.391 1.252 14.742 1 92.19 90 PHE B N 1
ATOM 2379 C CA . PHE B 1 90 ? -17.734 0.709 14.969 1 92.19 90 PHE B CA 1
ATOM 2380 C C . PHE B 1 90 ? -18.188 0.993 16.391 1 92.19 90 PHE B C 1
ATOM 2382 O O . PHE B 1 90 ? -17.469 0.704 17.359 1 92.19 90 PHE B O 1
ATOM 2389 N N . SER B 1 91 ? -19.312 1.571 16.422 1 91.75 91 SER B N 1
ATOM 2390 C CA . SER B 1 91 ? -19.812 1.967 17.734 1 91.75 91 SER B CA 1
ATOM 2391 C C . SER B 1 91 ? -21.203 1.391 17.984 1 91.75 91 SER B C 1
ATOM 2393 O O . SER B 1 91 ? -22.047 1.354 17.094 1 91.75 91 SER B O 1
ATOM 2395 N N . THR B 1 92 ? -21.359 0.876 19.203 1 89.25 92 THR B N 1
ATOM 2396 C CA . THR B 1 92 ? -22.656 0.452 19.719 1 89.25 92 THR B CA 1
ATOM 2397 C C . THR B 1 92 ? -22.953 1.133 21.047 1 89.25 92 THR B C 1
ATOM 2399 O O . THR B 1 92 ? -22.188 1.979 21.516 1 89.25 92 THR B O 1
ATOM 2402 N N . SER B 1 93 ? -24.109 0.805 21.688 1 87.88 93 SER B N 1
ATOM 2403 C CA . SER B 1 93 ? -24.469 1.324 23 1 87.88 93 SER B CA 1
ATOM 2404 C C . SER B 1 93 ? -23.484 0.84 24.062 1 87.88 93 SER B C 1
ATOM 2406 O O . SER B 1 93 ? -23.359 1.454 25.125 1 87.88 93 SER B O 1
ATOM 2408 N N . LEU B 1 94 ? -22.797 -0.216 23.828 1 84.94 94 LEU B N 1
ATOM 2409 C CA . LEU B 1 94 ? -21.922 -0.852 24.812 1 84.94 94 LEU B CA 1
ATOM 2410 C C . LEU B 1 94 ? -20.484 -0.342 24.672 1 84.94 94 LEU B C 1
ATOM 2412 O O . LEU B 1 94 ? -19.688 -0.502 25.594 1 84.94 94 LEU B O 1
ATOM 2416 N N . GLY B 1 95 ? -20.219 0.172 23.562 1 87.88 95 GLY B N 1
ATOM 2417 C CA . GLY B 1 95 ? -18.859 0.643 23.359 1 87.88 95 GLY B CA 1
ATOM 2418 C C . GLY B 1 95 ? -18.469 0.742 21.891 1 87.88 95 GLY B C 1
ATOM 2419 O O . GLY B 1 95 ? -19.344 0.886 21.031 1 87.88 95 GLY B O 1
ATOM 2420 N N . PHE B 1 96 ? -17.156 0.906 21.719 1 88.25 96 PHE B N 1
ATOM 2421 C CA . PHE B 1 96 ? -16.734 1.029 20.328 1 88.25 96 PHE B CA 1
ATOM 2422 C C . PHE B 1 96 ? -15.445 0.241 20.078 1 88.25 96 PHE B C 1
ATOM 2424 O O . PHE B 1 96 ? -14.758 -0.137 21.031 1 88.25 96 PHE B O 1
ATOM 2431 N N . ARG B 1 97 ? -15.211 -0.064 18.859 1 89.06 97 ARG B N 1
ATOM 2432 C CA . ARG B 1 97 ? -13.969 -0.683 18.391 1 89.06 97 ARG B CA 1
ATOM 2433 C C . ARG B 1 97 ? -13.414 0.056 17.188 1 89.06 97 ARG B C 1
ATOM 2435 O O . ARG B 1 97 ? -14.172 0.575 16.359 1 89.06 97 ARG B O 1
ATOM 2442 N N . VAL B 1 98 ? -12.094 0.082 17.156 1 91.12 98 VAL B N 1
ATOM 2443 C CA . VAL B 1 98 ? -11.43 0.781 16.062 1 91.12 98 VAL B CA 1
ATOM 2444 C C . VAL B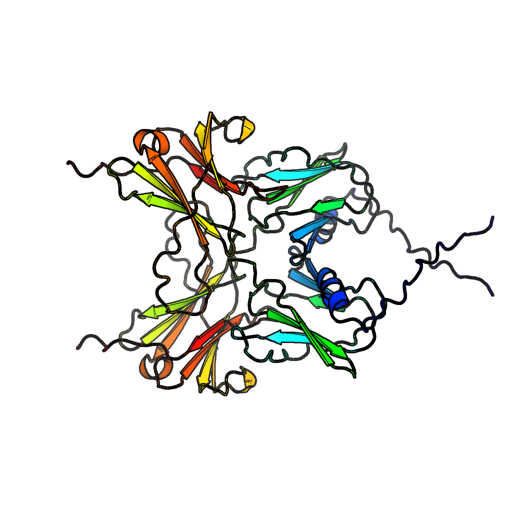 1 98 ? -10.422 -0.152 15.391 1 91.12 98 VAL B C 1
ATOM 2446 O O . VAL B 1 98 ? -9.719 -0.906 16.062 1 91.12 98 VAL B O 1
ATOM 2449 N N . ARG B 1 99 ? -10.375 -0.101 14.055 1 91.38 99 ARG B N 1
ATOM 2450 C CA . ARG B 1 99 ? -9.359 -0.822 13.289 1 91.38 99 ARG B CA 1
ATOM 2451 C C . ARG B 1 99 ? -8.797 0.05 12.172 1 91.38 99 ARG B C 1
ATOM 2453 O O . ARG B 1 99 ? -9.547 0.731 11.469 1 91.38 99 ARG B O 1
ATOM 2460 N N . CYS B 1 100 ? -7.484 0.014 12.07 1 91.38 100 CYS B N 1
ATOM 2461 C CA . CYS B 1 100 ? -6.801 0.669 10.961 1 91.38 100 CYS B CA 1
ATOM 2462 C C . CYS B 1 100 ? -6.293 -0.354 9.953 1 91.38 100 CYS B C 1
ATOM 2464 O O . CYS B 1 100 ? -5.156 -0.821 10.055 1 91.38 100 CYS B O 1
ATOM 2466 N N . PRO B 1 101 ? -7.137 -0.564 8.977 1 90.56 101 PRO B N 1
ATOM 2467 C CA . PRO B 1 101 ? -6.863 -1.718 8.117 1 90.56 101 PRO B CA 1
ATOM 2468 C C . PRO B 1 101 ? -5.551 -1.587 7.352 1 90.56 101 PRO B C 1
ATOM 2470 O O . PRO B 1 101 ? -4.957 -2.596 6.957 1 90.56 101 PRO B O 1
ATOM 2473 N N . PHE B 1 102 ? -4.984 -0.428 7.172 1 88.81 102 PHE B N 1
ATOM 2474 C CA . PHE B 1 102 ? -3.814 -0.244 6.32 1 88.81 102 PHE B CA 1
ATOM 2475 C C . PHE B 1 102 ? -2.562 -0.02 7.156 1 88.81 102 PHE B C 1
ATOM 2477 O O . PHE B 1 102 ? -1.51 0.341 6.625 1 88.81 102 PHE B O 1
ATOM 2484 N N . GLU B 1 103 ? -2.617 -0.146 8.383 1 85.62 103 GLU B N 1
ATOM 2485 C CA . GLU B 1 103 ? -1.505 0.139 9.289 1 85.62 103 GLU B CA 1
ATOM 2486 C C . GLU B 1 103 ? -0.32 -0.782 9.008 1 85.62 103 GLU B C 1
ATOM 2488 O O . GLU B 1 103 ? 0.834 -0.382 9.172 1 85.62 103 GLU B O 1
ATOM 2493 N N . LYS B 1 104 ? -0.689 -1.906 8.594 1 75.94 104 LYS B N 1
ATOM 2494 C CA . LYS B 1 104 ? 0.378 -2.885 8.406 1 75.94 104 LYS B CA 1
ATOM 2495 C C . LYS B 1 104 ? 0.938 -2.82 6.984 1 75.94 104 LYS B C 1
ATOM 2497 O O . LYS B 1 104 ? 1.789 -3.631 6.613 1 75.94 104 LYS B O 1
ATOM 2502 N N . LEU B 1 105 ? 0.312 -1.86 6.312 1 74.12 105 LEU B N 1
ATOM 2503 C CA . LEU B 1 105 ? 0.878 -1.666 4.98 1 74.12 105 LEU B CA 1
ATOM 2504 C C . LEU B 1 105 ? 2.078 -0.727 5.031 1 74.12 105 LEU B C 1
ATOM 2506 O O . LEU B 1 105 ? 2.104 0.213 5.832 1 74.12 105 LEU B O 1
ATOM 2510 N N . LEU B 1 106 ? 3.336 -1.099 4.73 1 61.91 106 LEU B N 1
ATOM 2511 C CA . LEU B 1 106 ? 4.582 -0.348 4.824 1 61.91 106 LEU B CA 1
ATOM 2512 C C . LEU B 1 106 ? 4.477 0.981 4.082 1 61.91 106 LEU B C 1
ATOM 2514 O O . LEU B 1 106 ? 5.129 1.959 4.453 1 61.91 106 LEU B O 1
ATOM 2518 N N . PHE B 1 107 ? 3.508 0.942 3.172 1 68.19 107 PHE B N 1
ATOM 2519 C CA . PHE B 1 107 ? 3.65 2.115 2.316 1 68.19 107 PHE B CA 1
ATOM 2520 C C . PHE B 1 107 ? 2.295 2.766 2.061 1 68.19 107 PHE B C 1
ATOM 2522 O O . PHE B 1 107 ? 1.373 2.117 1.563 1 68.19 107 PHE B O 1
ATOM 2529 N N . PRO B 1 108 ? 2.164 3.984 2.438 1 79.12 108 PRO B N 1
ATOM 2530 C CA . PRO B 1 108 ? 0.93 4.758 2.275 1 79.12 108 PRO B CA 1
ATOM 2531 C C . PRO B 1 108 ? 0.602 5.047 0.813 1 79.12 108 PRO B C 1
ATOM 2533 O O . PRO B 1 108 ? 1.444 4.84 -0.065 1 79.12 108 PRO B O 1
ATOM 2536 N N . ALA B 1 109 ? -0.637 5.293 0.552 1 85.75 109 ALA B N 1
ATOM 2537 C CA . ALA B 1 109 ? -1.089 5.688 -0.78 1 85.75 109 ALA B CA 1
ATOM 2538 C C . ALA B 1 109 ? -0.288 6.879 -1.299 1 85.75 109 ALA B C 1
ATOM 2540 O O . ALA B 1 109 ? -0.048 6.996 -2.502 1 85.75 109 ALA B O 1
ATOM 2541 N N . TRP B 1 110 ? 0.088 7.699 -0.495 1 88.94 110 TRP B N 1
ATOM 2542 C CA . TRP B 1 110 ? 0.942 8.852 -0.752 1 88.94 110 TRP B CA 1
ATOM 2543 C C . TRP B 1 110 ? 1.785 9.195 0.472 1 88.94 110 TRP B C 1
ATOM 2545 O O . TRP B 1 110 ? 1.502 8.727 1.577 1 88.94 110 TRP B O 1
ATOM 2555 N N . LYS B 1 111 ? 2.83 9.922 0.196 1 88.75 111 LYS B N 1
ATOM 2556 C CA . LYS B 1 111 ? 3.732 10.266 1.29 1 88.75 111 LYS B CA 1
ATOM 2557 C C . LYS B 1 111 ? 3.99 11.773 1.337 1 88.75 111 LYS B C 1
ATOM 2559 O O . LYS B 1 111 ? 4.125 12.414 0.295 1 88.75 111 LYS B O 1
ATOM 2564 N N . MET B 1 112 ? 4.055 12.266 2.543 1 92.56 112 MET B N 1
ATOM 2565 C CA . MET B 1 112 ? 4.414 13.656 2.785 1 92.56 112 MET B CA 1
ATOM 2566 C C . MET B 1 112 ? 5.812 13.766 3.387 1 92.56 112 MET B C 1
ATOM 2568 O O . MET B 1 112 ? 6.156 13.008 4.297 1 92.56 112 MET B O 1
ATOM 2572 N N . THR B 1 113 ? 6.617 14.664 2.809 1 91.88 113 THR B N 1
ATOM 2573 C CA . THR B 1 113 ? 7.953 14.898 3.34 1 91.88 113 THR B CA 1
ATOM 2574 C C . THR B 1 113 ? 8.234 16.391 3.473 1 91.88 113 THR B C 1
ATOM 2576 O O . THR B 1 113 ? 7.516 17.219 2.898 1 91.88 113 THR B O 1
ATOM 2579 N N . THR B 1 114 ? 9.172 16.656 4.289 1 92.69 114 THR B N 1
ATOM 2580 C CA . THR B 1 114 ? 9.617 18.031 4.449 1 92.69 114 THR B CA 1
ATOM 2581 C C . THR B 1 114 ? 11.086 18.172 4.059 1 92.69 114 THR B C 1
ATOM 2583 O O . THR B 1 114 ? 11.898 17.281 4.316 1 92.69 114 THR B O 1
ATOM 2586 N N . GLN B 1 115 ? 11.367 19.203 3.393 1 91.06 115 GLN B N 1
ATOM 2587 C CA . GLN B 1 115 ? 12.734 19.531 3.023 1 91.06 115 GLN B CA 1
ATOM 2588 C C . GLN B 1 115 ? 12.938 21.031 2.928 1 91.06 115 GLN B C 1
ATOM 2590 O O . GLN B 1 115 ? 11.969 21.797 2.834 1 91.06 115 GLN B O 1
ATOM 2595 N N . PRO B 1 116 ? 14.148 21.406 3.033 1 91.12 116 PRO B N 1
ATOM 2596 C CA . PRO B 1 116 ? 14.367 22.828 2.803 1 91.12 116 PRO B CA 1
ATOM 2597 C C . PRO B 1 116 ? 13.922 23.281 1.413 1 91.12 116 PRO B C 1
ATOM 2599 O O . PRO B 1 116 ? 14.117 22.562 0.434 1 91.12 116 PRO B O 1
ATOM 2602 N N . ALA B 1 117 ? 13.328 24.391 1.359 1 92.38 117 ALA B N 1
ATOM 2603 C CA . ALA B 1 117 ? 12.93 24.953 0.068 1 92.38 117 ALA B CA 1
ATOM 2604 C C . ALA B 1 117 ? 14.109 25.641 -0.62 1 92.38 117 ALA B C 1
ATOM 2606 O O . ALA B 1 117 ? 15.094 26 0.031 1 92.38 117 ALA B O 1
ATOM 2607 N N . PRO B 1 118 ? 13.953 25.766 -1.96 1 89.06 118 PRO B N 1
ATOM 2608 C CA . PRO B 1 118 ? 14.992 26.516 -2.658 1 89.06 118 PRO B CA 1
ATOM 2609 C C . PRO B 1 118 ? 15.109 27.953 -2.156 1 89.06 118 PRO B C 1
ATOM 2611 O O . PRO B 1 118 ? 16.219 28.5 -2.082 1 89.06 118 PRO B O 1
ATOM 2614 N N . SER B 1 119 ? 13.961 28.594 -1.823 1 89.38 119 SER B N 1
ATOM 2615 C CA . SER B 1 119 ? 13.969 29.938 -1.249 1 89.38 119 SER B CA 1
ATOM 2616 C C . SER B 1 119 ? 14.383 29.906 0.219 1 89.38 119 SER B C 1
ATOM 2618 O O . SER B 1 119 ? 13.812 29.156 1.017 1 89.38 119 SER B O 1
ATOM 2620 N N . PRO B 1 120 ? 15.352 30.672 0.464 1 88.56 120 PRO B N 1
ATOM 2621 C CA . PRO B 1 120 ? 15.797 30.688 1.859 1 88.56 120 PRO B CA 1
ATOM 2622 C C . PRO B 1 120 ? 14.672 31.031 2.832 1 88.56 120 PRO B C 1
ATOM 2624 O O . PRO B 1 120 ? 13.789 31.828 2.502 1 88.56 120 PRO B O 1
ATOM 2627 N N . GLY B 1 121 ? 14.648 30.453 4.004 1 91.44 121 GLY B N 1
ATOM 2628 C CA . GLY B 1 121 ? 13.688 30.75 5.059 1 91.44 121 GLY B CA 1
ATOM 2629 C C . GLY B 1 121 ? 12.383 29.984 4.922 1 91.44 121 GLY B C 1
ATOM 2630 O O . GLY B 1 121 ? 11.43 30.25 5.652 1 91.44 121 GLY B O 1
ATOM 2631 N N . HIS B 1 122 ? 12.391 29.188 3.861 1 94.06 122 HIS B N 1
ATOM 2632 C CA . HIS B 1 122 ? 11.148 28.438 3.676 1 94.06 122 HIS B CA 1
ATOM 2633 C C . HIS B 1 122 ? 11.391 26.938 3.787 1 94.06 122 HIS B C 1
ATOM 2635 O O . HIS B 1 122 ? 12.516 26.469 3.605 1 94.06 122 HIS B O 1
ATOM 2641 N N . LEU B 1 123 ? 10.375 26.312 4.219 1 93.94 123 LEU B N 1
ATOM 2642 C CA . LEU B 1 123 ? 10.328 24.844 4.258 1 93.94 123 LEU B CA 1
ATOM 2643 C C . LEU B 1 123 ? 9.391 24.312 3.184 1 93.94 123 LEU B C 1
ATOM 2645 O O . LEU B 1 123 ? 8.273 24.812 3.021 1 93.94 123 LEU B O 1
ATOM 2649 N N . ARG B 1 124 ? 9.844 23.422 2.453 1 93.88 124 ARG B N 1
ATOM 2650 C CA . ARG B 1 124 ? 9.016 22.812 1.426 1 93.88 124 ARG B CA 1
ATOM 2651 C C . ARG B 1 124 ? 8.328 21.547 1.954 1 93.88 124 ARG B C 1
ATOM 2653 O O . ARG B 1 124 ? 8.992 20.641 2.449 1 93.88 124 ARG B O 1
ATOM 2660 N N . ILE B 1 125 ? 7.07 21.562 1.868 1 95.25 125 ILE B N 1
ATOM 2661 C CA . ILE B 1 125 ? 6.277 20.359 2.102 1 95.25 125 ILE B CA 1
ATOM 2662 C C . ILE B 1 125 ? 5.949 19.703 0.768 1 95.25 125 ILE B C 1
ATOM 2664 O O . ILE B 1 125 ? 5.254 20.281 -0.069 1 95.25 125 ILE B O 1
ATOM 2668 N N . ALA B 1 126 ? 6.426 18.484 0.578 1 94.56 126 ALA B N 1
ATOM 2669 C CA . ALA B 1 126 ? 6.25 17.781 -0.693 1 94.56 126 ALA B CA 1
ATOM 2670 C C . ALA B 1 126 ? 5.414 16.516 -0.514 1 94.56 126 ALA B C 1
ATOM 2672 O O . ALA B 1 126 ? 5.523 15.828 0.505 1 94.56 126 ALA B O 1
ATOM 2673 N N . PHE B 1 127 ? 4.598 16.281 -1.533 1 93.88 127 PHE B N 1
ATOM 2674 C CA . PHE B 1 127 ? 3.766 15.086 -1.588 1 93.88 127 PHE B CA 1
ATOM 2675 C C . PHE B 1 127 ? 4.168 14.195 -2.762 1 93.88 127 PHE B C 1
ATOM 2677 O O . PHE B 1 127 ? 4.336 14.68 -3.883 1 93.88 127 PHE B O 1
ATOM 2684 N N . PHE B 1 128 ? 4.285 12.906 -2.455 1 89 128 PHE B N 1
ATOM 2685 C CA . PHE B 1 128 ? 4.617 11.922 -3.48 1 89 128 PHE B CA 1
ATOM 2686 C C . PHE B 1 128 ? 3.461 10.953 -3.697 1 89 128 PHE B C 1
ATOM 2688 O O . PHE B 1 128 ? 3.006 10.305 -2.756 1 89 128 PHE B O 1
ATOM 2695 N N . SER B 1 129 ? 2.967 10.914 -4.879 1 89.31 129 SER B N 1
ATOM 2696 C CA . SER B 1 129 ? 1.854 10.023 -5.215 1 89.31 129 SER B CA 1
ATOM 2697 C C . SER B 1 129 ? 2.072 9.352 -6.562 1 89.31 129 SER B C 1
ATOM 2699 O O . SER B 1 129 ? 2.795 9.867 -7.414 1 89.31 129 SER B O 1
ATOM 2701 N N . PRO B 1 130 ? 1.48 8.188 -6.789 1 80.38 130 PRO B N 1
ATOM 2702 C CA . PRO B 1 130 ? 1.664 7.461 -8.047 1 80.38 130 PRO B CA 1
ATOM 2703 C C . PRO B 1 130 ? 1.024 8.164 -9.242 1 80.38 130 PRO B C 1
ATOM 2705 O O . PRO B 1 130 ? 1.44 7.961 -10.383 1 80.38 130 PRO B O 1
ATOM 2708 N N . SER B 1 131 ? 0.017 8.875 -9.07 1 83.38 131 SER B N 1
ATOM 2709 C CA . SER B 1 131 ? -0.689 9.633 -10.102 1 83.38 131 SER B CA 1
ATOM 2710 C C . SER B 1 131 ? -0.967 11.062 -9.641 1 83.38 131 SER B C 1
ATOM 2712 O O . SER B 1 131 ? -0.871 11.367 -8.453 1 83.38 131 SER B O 1
ATOM 2714 N N . PRO B 1 132 ? -1.254 11.883 -10.617 1 88.25 132 PRO B N 1
ATOM 2715 C CA . PRO B 1 132 ? -1.55 13.258 -10.227 1 88.25 132 PRO B CA 1
ATOM 2716 C C . PRO B 1 132 ? -2.674 13.359 -9.203 1 88.25 132 PRO B C 1
ATOM 2718 O O . PRO B 1 132 ? -3.682 12.656 -9.312 1 88.25 132 PRO B O 1
ATOM 2721 N N . ALA B 1 133 ? -2.422 14.18 -8.258 1 93.06 133 ALA B N 1
ATOM 2722 C CA . ALA B 1 133 ? -3.363 14.352 -7.156 1 93.06 133 ALA B CA 1
ATOM 2723 C C . ALA B 1 133 ? -3.281 15.758 -6.57 1 93.06 133 ALA B C 1
ATOM 2725 O O . ALA B 1 133 ? -2.338 16.5 -6.855 1 93.06 133 ALA B O 1
ATOM 2726 N N . ARG B 1 134 ? -4.301 16.125 -5.848 1 96.56 134 ARG B N 1
ATOM 2727 C CA . ARG B 1 134 ? -4.363 17.438 -5.211 1 96.56 134 ARG B CA 1
ATOM 2728 C C . ARG B 1 134 ? -4.199 17.312 -3.701 1 96.56 134 ARG B C 1
ATOM 2730 O O . ARG B 1 134 ? -4.867 16.5 -3.059 1 96.56 134 ARG B O 1
ATOM 2737 N N . PHE B 1 135 ? -3.336 18.156 -3.225 1 96.62 135 PHE B N 1
ATOM 2738 C CA . PHE B 1 135 ? -3.033 18.094 -1.8 1 96.62 135 PHE B CA 1
ATOM 2739 C C . PHE B 1 135 ? -3.189 19.469 -1.152 1 96.62 135 PHE B C 1
ATOM 2741 O O . PHE B 1 135 ? -3.066 20.484 -1.823 1 96.62 135 PHE B O 1
ATOM 2748 N N . GLN B 1 136 ? -3.48 19.422 0.073 1 95.44 136 GLN B N 1
ATOM 2749 C CA . GLN B 1 136 ? -3.518 20.625 0.893 1 95.44 136 GLN B CA 1
ATOM 2750 C C . GLN B 1 136 ? -2.762 20.422 2.203 1 95.44 136 GLN B C 1
ATOM 2752 O O . GLN B 1 136 ? -2.545 19.281 2.631 1 95.44 136 GLN B O 1
ATOM 2757 N N . VAL B 1 137 ? -2.299 21.562 2.721 1 94.88 137 VAL B N 1
ATOM 2758 C CA . VAL B 1 137 ? -1.539 21.562 3.967 1 94.88 137 VAL B CA 1
ATOM 2759 C C . VAL B 1 137 ? -2.152 22.547 4.949 1 94.88 137 VAL B C 1
ATOM 2761 O O . VAL B 1 137 ? -2.633 23.609 4.551 1 94.88 137 VAL B O 1
ATOM 2764 N N . CYS B 1 138 ? -2.154 22.141 6.195 1 93.06 138 CYS B N 1
ATOM 2765 C CA . CYS B 1 138 ? -2.543 23.078 7.238 1 93.06 138 CYS B CA 1
ATOM 2766 C C . CYS B 1 138 ? -1.564 23.031 8.406 1 93.06 138 CYS B C 1
ATOM 2768 O O . CYS B 1 138 ? -0.879 22.031 8.609 1 93.06 138 CYS B O 1
ATOM 2770 N N . LEU B 1 139 ? -1.426 24.156 8.992 1 91.69 139 LEU B N 1
ATOM 2771 C CA . LEU B 1 139 ? -0.647 24.266 10.219 1 91.69 139 LEU B CA 1
ATOM 2772 C C . LEU B 1 139 ? -1.561 24.344 11.438 1 91.69 139 LEU B C 1
ATOM 2774 O O . LEU B 1 139 ? -2.49 25.156 11.469 1 91.69 139 LEU B O 1
ATOM 2778 N N . CYS B 1 140 ? -1.206 23.406 12.32 1 89.81 140 CYS B N 1
ATOM 2779 C CA . CYS B 1 140 ? -2.043 23.312 13.508 1 89.81 140 CYS B CA 1
ATOM 2780 C C . CYS B 1 140 ? -1.201 23.406 14.781 1 89.81 140 CYS B C 1
ATOM 2782 O O . CYS B 1 140 ? 0.007 2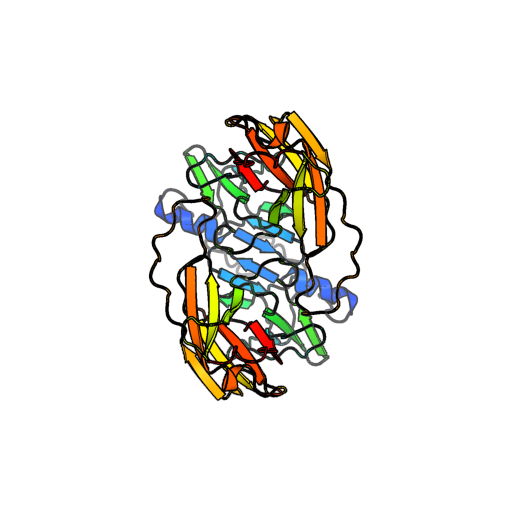3.156 14.742 1 89.81 140 CYS B O 1
ATOM 2784 N N . HIS B 1 141 ? -1.914 23.938 15.82 1 86.5 141 HIS B N 1
ATOM 2785 C CA . HIS B 1 141 ? -1.271 23.859 17.125 1 86.5 141 HIS B CA 1
ATOM 2786 C C . HIS B 1 141 ? -1.403 22.453 17.719 1 86.5 141 HIS B C 1
ATOM 2788 O O . HIS B 1 141 ? -2.447 21.812 17.578 1 86.5 141 HIS B O 1
ATOM 2794 N N . GLN B 1 142 ? -0.33 22.156 18.406 1 79.25 142 GLN B N 1
ATOM 2795 C CA . GLN B 1 142 ? -0.3 20.828 18.969 1 79.25 142 GLN B CA 1
ATOM 2796 C C . GLN B 1 142 ? -1.457 20.609 19.953 1 79.25 142 GLN B C 1
ATOM 2798 O O . GLN B 1 142 ? -1.729 21.469 20.797 1 79.25 142 GLN B O 1
ATOM 2803 N N . GLY B 1 143 ? -2.271 19.719 19.781 1 70.44 143 GLY B N 1
ATOM 2804 C CA . GLY B 1 143 ? -3.455 19.453 20.578 1 70.44 143 GLY B CA 1
ATOM 2805 C C . GLY B 1 143 ? -4.75 19.734 19.844 1 70.44 143 GLY B C 1
ATOM 2806 O O . GLY B 1 143 ? -5.816 19.25 20.25 1 70.44 143 GLY B O 1
ATOM 2807 N N . LYS B 1 144 ? -4.621 20.641 18.984 1 71.31 144 LYS B N 1
ATOM 2808 C CA . LYS B 1 144 ? -5.77 20.922 18.125 1 71.31 144 LYS B CA 1
ATOM 2809 C C . LYS B 1 144 ? -5.52 20.453 16.703 1 71.31 144 LYS B C 1
ATOM 2811 O O . LYS B 1 144 ? -5.496 21.266 15.766 1 71.31 144 LYS B O 1
ATOM 2816 N N . THR B 1 145 ? -5.379 19.188 16.578 1 67.88 145 THR B N 1
ATOM 2817 C CA . THR B 1 145 ? -4.801 18.688 15.336 1 67.88 145 THR B CA 1
ATOM 2818 C C . THR B 1 145 ? -5.891 18.188 14.398 1 67.88 145 THR B C 1
ATOM 2820 O O . THR B 1 145 ? -5.598 17.703 13.305 1 67.88 145 THR B O 1
ATOM 2823 N N . TRP B 1 146 ? -7.121 18.438 14.797 1 69.31 146 TRP B N 1
ATOM 2824 C CA . TRP B 1 146 ? -8.133 18.031 13.828 1 69.31 146 TRP B CA 1
ATOM 2825 C C . TRP B 1 146 ? -8.32 19.094 12.75 1 69.31 146 TRP B C 1
ATOM 2827 O O . TRP B 1 146 ? -8.523 20.266 13.055 1 69.31 146 TRP B O 1
ATOM 2837 N N . PRO B 1 147 ? -8.133 18.672 11.5 1 65.44 147 PRO B N 1
ATOM 2838 C CA . PRO B 1 147 ? -8 19.625 10.398 1 65.44 147 PRO B CA 1
ATOM 2839 C C . PRO B 1 147 ? -9.047 20.734 10.461 1 65.44 147 PRO B C 1
ATOM 2841 O O . PRO B 1 147 ? -8.727 21.906 10.242 1 65.44 147 PRO B O 1
ATOM 2844 N N . PRO B 1 148 ? -10.242 20.406 10.797 1 65.44 148 PRO B N 1
ATOM 2845 C CA . PRO B 1 148 ? -11.18 21.531 10.867 1 65.44 148 PRO B CA 1
ATOM 2846 C C . PRO B 1 148 ? -10.781 22.578 11.914 1 65.44 148 PRO B C 1
ATOM 2848 O O . PRO B 1 148 ? -11.25 23.719 11.859 1 65.44 148 PRO B O 1
ATOM 2851 N N . ALA B 1 149 ? -9.852 22.109 12.781 1 69 149 ALA B N 1
ATOM 2852 C CA . ALA B 1 149 ? -9.438 23.031 13.828 1 69 149 ALA B CA 1
ATOM 2853 C C . ALA B 1 149 ? -8.172 23.781 13.43 1 69 149 ALA B C 1
ATOM 2855 O O . ALA B 1 149 ? -7.734 24.703 14.133 1 69 149 ALA B O 1
ATOM 2856 N N . CYS B 1 150 ? -7.664 23.344 12.305 1 79.12 150 CYS B N 1
ATOM 2857 C CA . CYS B 1 150 ? -6.391 23.922 11.891 1 79.12 150 CYS B CA 1
ATOM 2858 C C . CYS B 1 150 ? -6.602 25.219 11.125 1 79.12 150 CYS B C 1
ATOM 2860 O O . CYS B 1 150 ? -7.633 25.406 10.477 1 79.12 150 CYS B O 1
ATOM 2862 N N . HIS B 1 151 ? -5.633 26.188 11.5 1 73.12 151 HIS B N 1
ATOM 2863 C CA . HIS B 1 151 ? -5.656 27.5 10.875 1 73.12 151 HIS B CA 1
ATOM 2864 C C . HIS B 1 151 ? -4.844 27.516 9.586 1 73.12 151 HIS B C 1
ATOM 2866 O O . HIS B 1 151 ? -3.822 26.828 9.477 1 73.12 151 HIS B O 1
ATOM 2872 N N . ARG B 1 152 ? -5.328 28 8.461 1 78.69 152 ARG B N 1
ATOM 2873 C CA . ARG B 1 152 ? -4.672 28.344 7.203 1 78.69 152 ARG B CA 1
ATOM 2874 C C . ARG B 1 152 ? -4.418 27.094 6.367 1 78.69 152 ARG B C 1
ATOM 2876 O O . ARG B 1 152 ? -3.516 26.312 6.672 1 78.69 152 ARG B O 1
ATOM 2883 N N . VAL B 1 153 ? -5.16 26.891 5.449 1 85.75 153 VAL B N 1
ATOM 2884 C CA . VAL B 1 153 ? -5.031 25.781 4.508 1 85.75 153 VAL B CA 1
ATOM 2885 C C . VAL B 1 153 ? -4.363 26.266 3.225 1 85.75 153 VAL B C 1
ATOM 2887 O O . VAL B 1 153 ? -4.75 27.297 2.666 1 85.75 153 VAL B O 1
ATOM 2890 N N . LEU B 1 154 ? -3.242 25.641 2.92 1 93.62 154 LEU B N 1
ATOM 2891 C CA . LEU B 1 154 ? -2.494 25.938 1.705 1 93.62 154 LEU B CA 1
ATOM 2892 C C . LEU B 1 154 ? -2.619 24.812 0.69 1 93.62 154 LEU B C 1
ATOM 2894 O O . LEU B 1 154 ? -2.613 23.641 1.062 1 93.62 154 LEU B O 1
ATOM 2898 N N . ARG B 1 155 ? -2.754 25.25 -0.532 1 95.06 155 ARG B N 1
ATOM 2899 C CA . ARG B 1 155 ? -2.846 24.266 -1.604 1 95.06 155 ARG B CA 1
ATOM 2900 C C . ARG B 1 155 ? -1.465 23.938 -2.166 1 95.06 155 ARG B C 1
ATOM 2902 O O . ARG B 1 155 ? -0.672 24.844 -2.441 1 95.06 155 ARG B O 1
ATOM 2909 N N . ALA B 1 156 ? -1.257 22.656 -2.299 1 96.81 156 ALA B N 1
ATOM 2910 C CA . ALA B 1 156 ? -0.008 22.234 -2.932 1 96.81 156 ALA B CA 1
ATOM 2911 C C . ALA B 1 156 ? -0.097 22.359 -4.449 1 96.81 156 ALA B C 1
ATOM 2913 O O . ALA B 1 156 ? -1.142 22.062 -5.039 1 96.81 156 ALA B O 1
ATOM 2914 N N . MET B 1 157 ? 1 22.75 -5.035 1 94.56 157 MET B N 1
ATOM 2915 C CA . MET B 1 157 ? 1.057 22.891 -6.488 1 94.56 157 MET B CA 1
ATOM 2916 C C . MET B 1 157 ? 1.857 21.75 -7.113 1 94.56 157 MET B C 1
ATOM 2918 O O . MET B 1 157 ? 2.852 21.297 -6.539 1 94.56 157 MET B O 1
ATOM 2922 N N . PRO B 1 158 ? 1.333 21.328 -8.281 1 91.88 158 PRO B N 1
ATOM 2923 C CA . PRO B 1 158 ? 2.092 20.266 -8.953 1 91.88 158 PRO B CA 1
ATOM 2924 C C . PRO B 1 158 ? 3.479 20.734 -9.398 1 91.88 158 PRO B C 1
ATOM 2926 O O . PRO B 1 158 ? 3.65 21.891 -9.789 1 91.88 158 PRO B O 1
ATOM 2929 N N . LEU B 1 159 ? 4.5 19.906 -9.164 1 82.19 159 LEU B N 1
ATOM 2930 C CA . LEU B 1 159 ? 5.82 20.188 -9.719 1 82.19 159 LEU B CA 1
ATOM 2931 C C . LEU B 1 159 ? 5.84 19.922 -11.227 1 82.19 159 LEU B C 1
ATOM 2933 O O . LEU B 1 159 ? 5.246 18.938 -11.695 1 82.19 159 LEU B O 1
ATOM 2937 N N . PRO B 1 160 ? 6.305 20.984 -11.93 1 70.25 160 PRO B N 1
ATOM 2938 C CA . PRO B 1 160 ? 6.43 20.703 -13.367 1 70.25 160 PRO B CA 1
ATOM 2939 C C . PRO B 1 160 ? 7.238 19.438 -13.648 1 70.25 160 PRO B C 1
ATOM 2941 O O . PRO B 1 160 ? 8.125 19.078 -12.867 1 70.25 160 PRO B O 1
ATOM 2944 N N . PRO B 1 161 ? 6.703 18.641 -14.531 1 56 161 PRO B N 1
ATOM 2945 C CA . PRO B 1 161 ? 7.438 17.406 -14.82 1 56 161 PRO B CA 1
ATOM 2946 C C . PRO B 1 161 ? 8.945 17.641 -14.914 1 56 161 PRO B C 1
ATOM 2948 O O . PRO B 1 161 ? 9.398 18.531 -15.625 1 56 161 PRO B O 1
ATOM 2951 N N . ALA B 1 162 ? 9.594 17.938 -13.984 1 50.59 162 ALA B N 1
ATOM 2952 C CA . ALA B 1 162 ? 11.023 17.984 -14.289 1 50.59 162 ALA B CA 1
ATOM 2953 C C . ALA B 1 162 ? 11.398 16.922 -15.32 1 50.59 162 ALA B C 1
ATOM 2955 O O . ALA B 1 162 ? 10.695 15.922 -15.477 1 50.59 162 ALA B O 1
ATOM 2956 N N . SER B 1 163 ? 12.461 17.375 -16.266 1 41.56 163 SER B N 1
ATOM 2957 C CA . SER B 1 163 ? 13.094 16.406 -17.141 1 41.56 163 SER B CA 1
ATOM 2958 C C . SER B 1 163 ? 13.195 15.031 -16.484 1 41.56 163 SER B C 1
ATOM 2960 O O . SER B 1 163 ? 13.938 14.852 -15.523 1 41.56 163 SER B O 1
ATOM 2962 N N . VAL B 1 164 ? 12.141 14.445 -16.375 1 42.88 164 VAL B N 1
ATOM 2963 C CA . VAL B 1 164 ? 12.016 13.078 -15.875 1 42.88 164 VAL B CA 1
ATOM 2964 C C . VAL B 1 164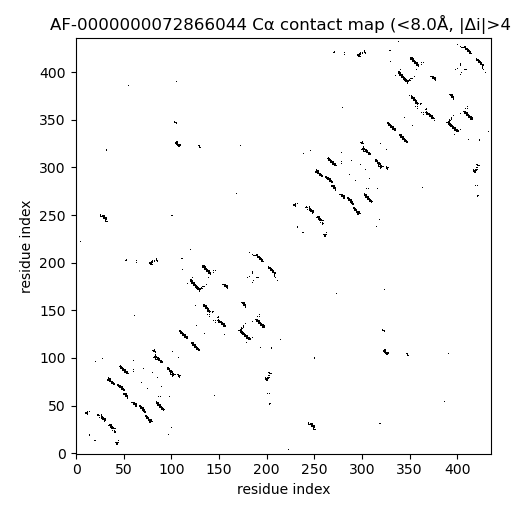 ? 13.258 12.273 -16.25 1 42.88 164 VAL B C 1
ATOM 2966 O O . VAL B 1 164 ? 13.523 12.039 -17.422 1 42.88 164 VAL B O 1
ATOM 2969 N N . SER B 1 165 ? 14.344 12.609 -15.688 1 36.25 165 SER B N 1
ATOM 2970 C CA . SER B 1 165 ? 15.445 11.703 -15.977 1 36.25 165 SER B CA 1
ATOM 2971 C C . SER B 1 165 ? 14.953 10.266 -16.125 1 36.25 165 SER B C 1
ATOM 2973 O O . SER B 1 165 ? 13.961 9.875 -15.516 1 36.25 165 SER B O 1
ATOM 2975 N N . GLN B 1 166 ? 15.156 9.656 -17.266 1 32.72 166 GLN B N 1
ATOM 2976 C CA . GLN B 1 166 ? 14.922 8.375 -17.922 1 32.72 166 GLN B CA 1
ATOM 2977 C C . GLN B 1 166 ? 14.984 7.223 -16.922 1 32.72 166 GLN B C 1
ATOM 2979 O O . GLN B 1 166 ? 14.867 6.055 -17.297 1 32.72 166 GLN B O 1
ATOM 2984 N N . GLY B 1 167 ? 15.711 7.316 -15.805 1 33.62 167 GLY B N 1
ATOM 2985 C CA . GLY B 1 167 ? 16.234 6.02 -15.414 1 33.62 167 GLY B CA 1
ATOM 2986 C C . GLY B 1 167 ? 15.148 5.02 -15.055 1 33.62 167 GLY B C 1
ATOM 2987 O O . GLY B 1 167 ? 14.508 4.453 -15.945 1 33.62 167 GLY B O 1
ATOM 2988 N N . ASP B 1 168 ? 15.109 4.434 -13.703 1 42.12 168 ASP B N 1
ATOM 2989 C CA . ASP B 1 168 ? 14.641 3.115 -13.289 1 42.12 168 ASP B CA 1
ATOM 2990 C C . ASP B 1 168 ? 13.125 3.023 -13.367 1 42.12 168 ASP B C 1
ATOM 2992 O O . ASP B 1 168 ? 12.414 3.941 -12.945 1 42.12 168 ASP B O 1
ATOM 2996 N N . PRO B 1 169 ? 12.5 2.314 -14.234 1 42.59 169 PRO B N 1
ATOM 2997 C CA . PRO B 1 169 ? 11.102 2.02 -14.539 1 42.59 169 PRO B CA 1
ATOM 2998 C C . PRO B 1 169 ? 10.195 2.082 -13.312 1 42.59 169 PRO B C 1
ATOM 3000 O O . PRO B 1 169 ? 9 1.808 -13.406 1 42.59 169 PRO B O 1
ATOM 3003 N N . THR B 1 170 ? 10.609 1.933 -12.156 1 48.44 170 THR B N 1
ATOM 3004 C CA . THR B 1 170 ? 9.578 2.178 -11.156 1 48.44 170 THR B CA 1
ATOM 3005 C C . THR B 1 170 ? 9.086 3.619 -11.227 1 48.44 170 THR B C 1
ATOM 3007 O O . THR B 1 170 ? 9.883 4.559 -11.172 1 48.44 170 THR B O 1
ATOM 3010 N N . GLU B 1 171 ? 8.094 3.842 -12.094 1 55.44 171 GLU B N 1
ATOM 3011 C CA . GLU B 1 171 ? 7.48 5.129 -12.398 1 55.44 171 GLU B CA 1
ATOM 3012 C C . GLU B 1 171 ? 7.66 6.113 -11.25 1 55.44 171 GLU B C 1
ATOM 3014 O O . GLU B 1 171 ? 7.449 5.762 -10.086 1 55.44 171 GLU B O 1
ATOM 3019 N N . ASP B 1 172 ? 8.461 7.074 -11.453 1 66.69 172 ASP B N 1
ATOM 3020 C CA . ASP B 1 172 ? 8.672 8.164 -10.508 1 66.69 172 ASP B CA 1
ATOM 3021 C C . ASP B 1 172 ? 7.34 8.703 -9.984 1 66.69 172 ASP B C 1
ATOM 3023 O O . ASP B 1 172 ? 6.391 8.867 -10.75 1 66.69 172 ASP B O 1
ATOM 3027 N N . PRO B 1 173 ? 7.23 8.719 -8.758 1 79.25 173 PRO B N 1
ATOM 3028 C CA . PRO B 1 173 ? 6.004 9.289 -8.195 1 79.25 173 PRO B CA 1
ATOM 3029 C C . PRO B 1 173 ? 5.738 10.711 -8.672 1 79.25 173 PRO B C 1
ATOM 3031 O O . PRO B 1 173 ? 6.672 11.414 -9.07 1 79.25 173 PRO B O 1
ATOM 3034 N N . THR B 1 174 ? 4.555 11.078 -8.859 1 87.25 174 THR B N 1
ATOM 3035 C CA . THR B 1 174 ? 4.141 12.461 -9.078 1 87.25 174 THR B CA 1
ATOM 3036 C C . THR B 1 174 ? 4.328 13.289 -7.812 1 87.25 174 THR B C 1
ATOM 3038 O O . THR B 1 174 ? 4.09 12.805 -6.703 1 87.25 174 THR B O 1
ATOM 3041 N N . VAL B 1 175 ? 4.793 14.555 -8.078 1 91.75 175 VAL B N 1
ATOM 3042 C CA . VAL B 1 175 ? 5.145 15.344 -6.902 1 91.75 175 VAL B CA 1
ATOM 3043 C C . VAL B 1 175 ? 4.312 16.625 -6.879 1 91.75 175 VAL B C 1
ATOM 3045 O O . VAL B 1 175 ? 4.109 17.266 -7.918 1 91.75 175 VAL B O 1
ATOM 3048 N N . ALA B 1 176 ? 3.779 16.984 -5.781 1 96.12 176 ALA B N 1
ATOM 3049 C CA . ALA B 1 176 ? 3.191 18.281 -5.461 1 96.12 176 ALA B CA 1
ATOM 3050 C C . ALA B 1 176 ? 3.838 18.875 -4.215 1 96.12 176 ALA B C 1
ATOM 3052 O O . ALA B 1 176 ? 4.352 18.156 -3.363 1 96.12 176 ALA B O 1
ATOM 3053 N N . PHE B 1 177 ? 3.807 20.281 -4.18 1 96.12 177 PHE B N 1
ATOM 3054 C CA . PHE B 1 177 ? 4.5 20.844 -3.027 1 96.12 177 PHE B CA 1
ATOM 3055 C C . PHE B 1 177 ? 3.943 22.219 -2.684 1 96.12 177 PHE B C 1
ATOM 3057 O O . PHE B 1 177 ? 3.227 22.812 -3.484 1 96.12 177 PHE B O 1
ATOM 3064 N N . VAL B 1 178 ? 4.246 22.641 -1.554 1 96.06 178 VAL B N 1
ATOM 3065 C CA . VAL B 1 178 ? 3.994 24 -1.091 1 96.06 178 VAL B CA 1
ATOM 3066 C C . VAL B 1 178 ? 5.141 24.469 -0.196 1 96.06 178 VAL B C 1
ATOM 3068 O O . VAL B 1 178 ? 5.688 23.688 0.583 1 96.06 178 VAL B O 1
ATOM 3071 N N . ASP B 1 179 ? 5.508 25.688 -0.376 1 95.19 179 ASP B N 1
ATOM 3072 C CA . ASP B 1 179 ? 6.535 26.266 0.477 1 95.19 179 ASP B CA 1
ATOM 3073 C C . ASP B 1 179 ? 5.914 27.125 1.574 1 95.19 179 ASP B C 1
ATOM 3075 O O . ASP B 1 179 ? 5.082 28 1.295 1 95.19 179 ASP B O 1
ATOM 3079 N N . ILE B 1 180 ? 6.34 26.875 2.752 1 93.94 180 ILE B N 1
ATOM 3080 C CA . ILE B 1 180 ? 5.824 27.609 3.898 1 93.94 180 ILE B CA 1
ATOM 3081 C C . ILE B 1 180 ? 6.98 28.234 4.668 1 93.94 180 ILE B C 1
ATOM 3083 O O . ILE B 1 180 ? 8.055 27.641 4.777 1 93.94 180 ILE B O 1
ATOM 3087 N N . PRO B 1 181 ? 6.758 29.484 5.098 1 93.44 181 PRO B N 1
ATOM 3088 C CA . PRO B 1 181 ? 7.832 30.078 5.895 1 93.44 181 PRO B CA 1
ATOM 3089 C C . PRO B 1 181 ? 8.297 29.172 7.031 1 93.44 181 PRO B C 1
ATOM 3091 O O . PRO B 1 181 ? 7.477 28.625 7.762 1 93.44 181 PRO B O 1
ATOM 3094 N N . ARG B 1 182 ? 9.539 29 7.152 1 92.56 182 ARG B N 1
ATOM 3095 C CA . ARG B 1 182 ? 10.141 28.109 8.141 1 92.56 182 ARG B CA 1
ATOM 3096 C C . ARG B 1 182 ? 9.688 28.484 9.555 1 92.56 182 ARG B C 1
ATOM 3098 O O . ARG B 1 182 ? 9.422 27.609 10.375 1 92.56 182 ARG B O 1
ATOM 3105 N N . ASP B 1 183 ? 9.641 29.781 9.781 1 91.06 183 ASP B N 1
ATOM 3106 C CA . ASP B 1 183 ? 9.266 30.266 11.109 1 91.06 183 ASP B CA 1
ATOM 3107 C C . ASP B 1 183 ? 7.863 29.797 11.492 1 91.06 183 ASP B C 1
ATOM 3109 O O . ASP B 1 183 ? 7.582 29.562 12.664 1 91.06 183 ASP B O 1
ATOM 3113 N N . ASP B 1 184 ? 7.062 29.688 10.477 1 91 184 ASP B N 1
ATOM 3114 C CA . ASP B 1 184 ? 5.707 29.188 10.719 1 91 184 ASP B CA 1
ATOM 3115 C C . ASP B 1 184 ? 5.703 27.672 10.922 1 91 184 ASP B C 1
ATOM 3117 O O . ASP B 1 184 ? 5.094 27.172 11.875 1 91 184 ASP B O 1
ATOM 3121 N N . ALA B 1 185 ? 6.406 26.906 10.117 1 89.94 185 ALA B N 1
ATOM 3122 C CA . ALA B 1 185 ? 6.387 25.438 10.094 1 89.94 185 ALA B CA 1
ATOM 3123 C C . ALA B 1 185 ? 7.078 24.859 11.328 1 89.94 185 ALA B C 1
ATOM 3125 O O . ALA B 1 185 ? 6.703 23.797 11.805 1 89.94 185 ALA B O 1
ATOM 3126 N N . CYS B 1 186 ? 7.992 25.672 11.82 1 91.5 186 CYS B N 1
AT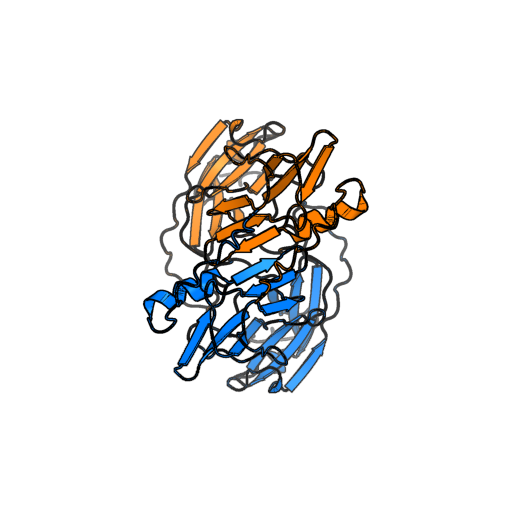OM 3127 C CA . CYS B 1 186 ? 8.805 25.125 12.906 1 91.5 186 CYS B CA 1
ATOM 3128 C C . CYS B 1 186 ? 8.516 25.844 14.219 1 91.5 186 CYS B C 1
ATOM 3130 O O . CYS B 1 186 ? 9.297 25.766 15.164 1 91.5 186 CYS B O 1
ATOM 3132 N N . ALA B 1 187 ? 7.52 26.609 14.195 1 89.88 187 ALA B N 1
ATOM 3133 C CA . ALA B 1 187 ? 7.109 27.25 15.445 1 89.88 187 ALA B CA 1
ATOM 3134 C C . ALA B 1 187 ? 6.836 26.203 16.531 1 89.88 187 ALA B C 1
ATOM 3136 O O . ALA B 1 187 ? 6.434 25.078 16.219 1 89.88 187 ALA B O 1
ATOM 3137 N N . PRO B 1 188 ? 7.07 26.531 17.766 1 88.81 188 PRO B N 1
ATOM 3138 C CA . PRO B 1 188 ? 6.82 25.594 18.859 1 88.81 188 PRO B CA 1
ATOM 3139 C C . PRO B 1 188 ? 5.391 25.062 18.859 1 88.81 188 PRO B C 1
ATOM 3141 O O . PRO B 1 188 ? 4.453 25.797 18.562 1 88.81 188 PRO B O 1
ATOM 3144 N N . SER B 1 189 ? 5.172 23.812 19.172 1 89.12 189 SER B N 1
ATOM 3145 C CA . SER B 1 189 ? 3.881 23.156 19.312 1 89.12 189 SER B CA 1
ATOM 3146 C C . SER B 1 189 ? 3.07 23.234 18.031 1 89.12 189 SER B C 1
ATOM 3148 O O . SER B 1 189 ? 1.855 23.438 18.062 1 89.12 189 SER B O 1
ATOM 3150 N N . THR B 1 190 ? 3.787 23.281 16.938 1 89.94 190 THR B N 1
ATOM 3151 C CA . THR B 1 190 ? 3.113 23.328 15.641 1 89.94 190 THR B CA 1
ATOM 3152 C C . THR B 1 190 ? 3.131 21.969 14.961 1 89.94 190 THR B C 1
ATOM 3154 O O . THR B 1 190 ? 4.141 21.266 15 1 89.94 190 THR B O 1
ATOM 3157 N N . CYS B 1 191 ? 1.999 21.656 14.383 1 91.62 191 CYS B N 1
ATOM 3158 C CA . CYS B 1 191 ? 1.887 20.453 13.578 1 91.62 191 CYS B CA 1
ATOM 3159 C C . CYS B 1 191 ? 1.534 20.781 12.141 1 91.62 191 CYS B C 1
ATOM 3161 O O . CYS B 1 191 ? 0.715 21.672 11.883 1 91.62 191 CYS B O 1
ATOM 3163 N N . ILE B 1 192 ? 2.266 20.094 11.273 1 92.12 192 ILE B N 1
ATOM 3164 C CA . ILE B 1 192 ? 1.952 20.172 9.852 1 92.12 192 ILE B CA 1
ATOM 3165 C C . ILE B 1 192 ? 1.088 18.984 9.453 1 92.12 192 ILE B C 1
ATOM 3167 O O . ILE B 1 192 ? 1.465 17.828 9.672 1 92.12 192 ILE B O 1
ATOM 3171 N N . GLN B 1 193 ? -0.038 19.312 8.891 1 93.25 193 GLN B N 1
ATOM 3172 C CA . GLN B 1 193 ? -0.925 18.266 8.398 1 93.25 193 GLN B CA 1
ATOM 3173 C C . GLN B 1 193 ? -1.145 18.391 6.895 1 93.25 193 GLN B C 1
ATOM 3175 O O . GLN B 1 193 ? -1.414 19.484 6.387 1 93.25 193 GLN B O 1
ATOM 3180 N N . GLY B 1 194 ? -0.962 17.328 6.184 1 94.38 194 GLY B N 1
ATOM 3181 C CA . GLY B 1 194 ? -1.228 17.266 4.754 1 94.38 194 GLY B CA 1
ATOM 3182 C C . GLY B 1 194 ? -2.207 16.172 4.379 1 94.38 194 GLY B C 1
ATOM 3183 O O . GLY B 1 194 ? -2.184 15.078 4.957 1 94.38 194 GLY B O 1
ATOM 3184 N N . TRP B 1 195 ? -3.074 16.484 3.426 1 94.25 195 TRP B N 1
ATOM 3185 C CA . TRP B 1 195 ? -4.039 15.484 2.988 1 94.25 195 TRP B CA 1
ATOM 3186 C C . TRP B 1 195 ? -4.418 15.688 1.526 1 94.25 195 TRP B C 1
ATOM 3188 O O . TRP B 1 195 ? -4.195 16.766 0.968 1 94.25 195 TRP B O 1
ATOM 3198 N N . ARG B 1 196 ? -4.867 14.641 0.998 1 94.94 196 ARG B N 1
ATOM 3199 C CA . ARG B 1 196 ? -5.32 14.664 -0.388 1 94.94 196 ARG B CA 1
ATOM 3200 C C . ARG B 1 196 ? -6.742 15.203 -0.49 1 94.94 196 ARG B C 1
ATOM 3202 O O . ARG B 1 196 ? -7.594 14.891 0.345 1 94.94 196 ARG B O 1
ATOM 3209 N N . THR B 1 197 ? -7.027 16.031 -1.587 1 94.31 197 THR B N 1
ATOM 3210 C CA . THR B 1 197 ? -8.328 16.703 -1.616 1 94.31 197 THR B CA 1
ATOM 3211 C C . THR B 1 197 ? -9.156 16.219 -2.799 1 94.31 197 THR B C 1
ATOM 3213 O O . THR B 1 197 ? -10.344 16.547 -2.91 1 94.31 197 THR B O 1
ATOM 3216 N N . ASP B 1 198 ? -8.672 15.469 -3.729 1 94.38 198 ASP B N 1
ATOM 3217 C CA . ASP B 1 198 ? -9.438 15.008 -4.883 1 94.38 198 ASP B CA 1
ATOM 3218 C C . ASP B 1 198 ? -10.039 13.633 -4.625 1 94.38 198 ASP B C 1
ATOM 3220 O O . ASP B 1 198 ? -10.312 12.883 -5.566 1 94.38 198 ASP B O 1
ATOM 3224 N N . VAL B 1 199 ? -10.18 13.219 -3.447 1 94.19 199 VAL B N 1
ATOM 3225 C CA . VAL B 1 199 ? -10.883 12.023 -3.01 1 94.19 199 VAL B CA 1
ATOM 3226 C C . VAL B 1 199 ? -11.945 12.398 -1.98 1 94.19 199 VAL B C 1
ATOM 3228 O O . VAL B 1 199 ? -11.992 13.539 -1.507 1 94.19 199 VAL B O 1
ATOM 3231 N N . HIS B 1 200 ? -12.82 11.414 -1.656 1 94.31 200 HIS B N 1
ATOM 3232 C CA . HIS B 1 200 ? -13.898 11.719 -0.725 1 94.31 200 HIS B CA 1
ATOM 3233 C C . HIS B 1 200 ? -13.422 11.633 0.721 1 94.31 200 HIS B C 1
ATOM 3235 O O . HIS B 1 200 ? -13.852 12.414 1.57 1 94.31 200 HIS B O 1
ATOM 3241 N N . PHE B 1 201 ? -12.523 10.648 0.973 1 94.56 201 PHE B N 1
ATOM 3242 C CA . PHE B 1 201 ? -12.031 10.445 2.33 1 94.56 201 PHE B CA 1
ATOM 3243 C C . PHE B 1 201 ? -10.516 10.305 2.338 1 94.56 201 PHE B C 1
ATOM 3245 O O . PHE B 1 201 ? -9.961 9.414 1.693 1 94.56 201 PHE B O 1
ATOM 3252 N N . SER B 1 202 ? -9.898 11.211 3.012 1 92.62 202 SER B N 1
ATOM 3253 C CA . SER B 1 202 ? -8.438 11.219 3.129 1 92.62 202 SER B CA 1
ATOM 3254 C C . SER B 1 202 ? -8.008 11.461 4.57 1 92.62 202 SER B C 1
ATOM 3256 O O . SER B 1 202 ? -8.445 12.43 5.203 1 92.62 202 SER B O 1
ATOM 3258 N N . ALA B 1 203 ? -7.262 10.516 5.086 1 92.94 203 ALA B N 1
ATOM 3259 C CA . ALA B 1 203 ? -6.66 10.719 6.398 1 92.94 203 ALA B CA 1
ATOM 3260 C C . ALA B 1 203 ? -5.34 11.469 6.289 1 92.94 203 ALA B C 1
ATOM 3262 O O . ALA B 1 203 ? -4.441 11.055 5.551 1 92.94 203 ALA B O 1
ATOM 3263 N N . PRO B 1 204 ? -5.16 12.5 7.027 1 93 204 PRO B N 1
ATOM 3264 C CA . PRO B 1 204 ? -3.951 13.312 6.887 1 93 204 PRO B CA 1
ATOM 3265 C C . PRO B 1 204 ? -2.711 12.625 7.453 1 93 204 PRO B C 1
ATOM 3267 O O . PRO B 1 204 ? -2.822 11.766 8.328 1 93 204 PRO B O 1
ATOM 3270 N N . GLN B 1 205 ? -1.625 12.953 6.871 1 92.5 205 GLN B N 1
ATOM 3271 C CA . GLN B 1 205 ? -0.344 12.742 7.539 1 92.5 205 GLN B CA 1
ATOM 3272 C C . GLN B 1 205 ? 0.032 13.953 8.391 1 92.5 205 GLN B C 1
ATOM 3274 O O . GLN B 1 205 ? -0.266 15.094 8.023 1 92.5 205 GLN B O 1
ATOM 3279 N N . GLN B 1 206 ? 0.688 13.688 9.531 1 91.81 206 GLN B N 1
ATOM 3280 C CA . GLN B 1 206 ? 0.977 14.766 10.461 1 91.81 206 GLN B CA 1
ATOM 3281 C C . GLN B 1 206 ? 2.428 14.719 10.938 1 91.81 206 GLN B C 1
ATOM 3283 O O . GLN B 1 206 ? 2.959 13.641 11.203 1 91.81 206 GLN B O 1
ATOM 3288 N N . LEU B 1 207 ? 3.064 15.828 10.93 1 90.5 207 LEU B N 1
ATOM 3289 C CA . LEU B 1 207 ? 4.379 16.016 11.531 1 90.5 207 LEU B CA 1
ATOM 3290 C C . LEU B 1 207 ? 4.34 17.141 12.578 1 90.5 207 LEU B C 1
ATOM 3292 O O . LEU B 1 207 ? 3.902 18.25 12.281 1 90.5 207 LEU B O 1
ATOM 3296 N N . CYS B 1 208 ? 4.844 16.719 13.766 1 89.62 208 CYS B N 1
ATOM 3297 C CA . CYS B 1 208 ? 4.797 17.734 14.82 1 89.62 208 CYS B CA 1
ATOM 3298 C C . CYS B 1 208 ? 6.195 18.062 15.328 1 89.62 208 CYS B C 1
ATOM 3300 O O . CYS B 1 208 ? 7.098 17.219 15.258 1 89.62 208 CYS B O 1
ATOM 3302 N N . ASN B 1 209 ? 6.336 19.297 15.781 1 88.75 209 ASN B N 1
ATOM 3303 C CA . ASN B 1 209 ? 7.543 19.781 16.453 1 88.75 209 ASN B CA 1
ATOM 3304 C C . ASN B 1 209 ? 8.789 19.547 15.602 1 88.75 209 ASN B C 1
ATOM 3306 O O . ASN B 1 209 ? 9.781 19 16.078 1 88.75 209 ASN B O 1
ATOM 3310 N N . LEU B 1 210 ? 8.578 19.969 14.359 1 87.5 210 LEU B N 1
ATOM 3311 C CA . LEU B 1 210 ? 9.727 19.859 13.469 1 87.5 210 LEU B CA 1
ATOM 3312 C C . LEU B 1 210 ? 10.875 20.734 13.945 1 87.5 210 LEU B C 1
ATOM 3314 O O . LEU B 1 210 ? 10.648 21.859 14.398 1 87.5 210 LEU B O 1
ATOM 3318 N N . GLN B 1 211 ? 12.109 20.172 14.031 1 81.56 211 GLN B N 1
ATOM 3319 C CA . GLN B 1 211 ? 13.305 20.938 14.383 1 81.56 211 GLN B CA 1
ATOM 3320 C C . GLN B 1 211 ? 13.969 21.5 13.141 1 81.56 211 GLN B C 1
ATOM 3322 O O . GLN B 1 211 ? 14.531 20.766 12.328 1 81.56 211 GLN B O 1
ATOM 3327 N N . CYS B 1 212 ? 13.727 22.781 12.875 1 78.62 212 CYS B N 1
ATOM 3328 C CA . CYS B 1 212 ? 14.281 23.422 11.68 1 78.62 212 CYS B CA 1
ATOM 3329 C C . CYS B 1 212 ? 15.656 24.016 11.977 1 78.62 212 CYS B C 1
ATOM 3331 O O . CYS B 1 212 ? 15.836 24.719 12.961 1 78.62 212 CYS B O 1
ATOM 3333 N N . GLY B 1 213 ? 16.672 23.125 12.25 1 65.56 213 GLY B N 1
ATOM 3334 C CA . GLY B 1 213 ? 17.984 23.641 12.547 1 65.56 213 GLY B CA 1
ATOM 3335 C C . GLY B 1 213 ? 18.141 25.109 12.211 1 65.56 213 GLY B C 1
ATOM 3336 O O . GLY B 1 213 ? 17.344 25.672 11.461 1 65.56 213 GLY B O 1
ATOM 3337 N N . ALA B 1 214 ? 19.156 25.797 12.875 1 57.5 214 ALA B N 1
ATOM 3338 C CA . ALA B 1 214 ? 19.531 27.203 12.672 1 57.5 214 ALA B CA 1
ATOM 3339 C C . ALA B 1 214 ? 19.703 27.516 11.195 1 57.5 214 ALA B C 1
ATOM 3341 O O . ALA B 1 214 ? 20.219 26.688 10.438 1 57.5 214 ALA B O 1
ATOM 3342 N N . ALA B 1 215 ? 18.922 28.312 10.555 1 51.84 215 ALA B N 1
ATOM 3343 C CA . ALA B 1 215 ? 19.172 28.844 9.219 1 51.84 215 ALA B CA 1
ATOM 3344 C C . ALA B 1 215 ? 20.656 29.188 9.023 1 51.84 215 ALA B C 1
ATOM 3346 O O . ALA B 1 215 ? 21.297 29.703 9.93 1 51.84 215 ALA B O 1
ATOM 3347 N N . ALA B 1 216 ? 21.359 28.562 8.102 1 45.47 216 ALA B N 1
ATOM 3348 C CA . ALA B 1 216 ? 22.688 29.125 7.84 1 45.47 216 ALA B CA 1
ATOM 3349 C C . ALA B 1 216 ? 22.641 30.641 7.777 1 45.47 216 ALA B C 1
ATOM 3351 O O . ALA B 1 216 ? 21.688 31.219 7.242 1 45.47 216 ALA B O 1
ATOM 3352 N N . PRO B 1 217 ? 23.453 31.266 8.656 1 33.81 217 PRO B N 1
ATOM 3353 C CA . PRO B 1 217 ? 23.547 32.719 8.477 1 33.81 217 PRO B CA 1
ATOM 3354 C C . PRO B 1 217 ? 23.625 33.125 7.008 1 33.81 217 PRO B C 1
ATOM 3356 O O . PRO B 1 217 ? 24.188 32.406 6.188 1 33.81 217 PRO B O 1
ATOM 3359 N N . SER B 1 218 ? 22.688 33.969 6.512 1 32.78 218 SER B N 1
ATOM 3360 C CA . SER B 1 218 ? 23.078 34.656 5.281 1 32.78 218 SER B CA 1
ATOM 3361 C C . SER B 1 218 ? 24.5 35.188 5.367 1 32.78 218 SER B C 1
ATOM 3363 O O . SER B 1 218 ? 24.938 35.656 6.418 1 32.78 218 SER B O 1
#

InterPro domains:
  IPR027841 Interleukin-17 receptor C/E, N-terminal [PF15037] (23-168)
  IPR039465 Interleukin-17 receptor-like [PTHR15583] (22-151)

Radius of gyration: 24.32 Å; Cα contacts (8 Å, |Δi|>4): 939; chains: 2; bounding box: 89×64×51 Å